Protein AF-J1FAW7-F1 (afdb_monomer_lite)

Structure (mmCIF, N/CA/C/O backbone):
data_AF-J1FAW7-F1
#
_entry.id   AF-J1FAW7-F1
#
loop_
_atom_site.group_PDB
_atom_site.id
_atom_site.type_symbol
_atom_site.label_atom_id
_atom_site.label_alt_id
_atom_site.label_comp_id
_atom_site.label_asym_id
_atom_site.label_entity_id
_atom_site.label_seq_id
_atom_site.pdbx_PDB_ins_code
_atom_site.Cartn_x
_atom_site.Cartn_y
_atom_site.Cartn_z
_atom_site.occupancy
_atom_site.B_iso_or_equiv
_atom_site.auth_seq_id
_atom_site.auth_comp_id
_atom_site.auth_asym_id
_atom_site.auth_atom_id
_atom_site.pdbx_PDB_model_num
ATOM 1 N N . MET A 1 1 ? -42.086 3.241 12.208 1.00 45.34 1 MET A N 1
ATOM 2 C CA . MET A 1 1 ? -42.235 1.768 12.236 1.00 45.34 1 MET A CA 1
ATOM 3 C C . MET A 1 1 ? -43.532 1.438 12.959 1.00 45.34 1 MET A C 1
ATOM 5 O O . MET A 1 1 ? -43.879 2.165 13.881 1.00 45.34 1 MET A O 1
ATOM 9 N N . LYS A 1 2 ? -44.298 0.437 12.502 1.00 41.91 2 LYS A N 1
ATOM 10 C CA . LYS A 1 2 ? -45.497 -0.019 13.225 1.00 41.91 2 LYS A CA 1
ATOM 11 C C . LYS A 1 2 ? -45.078 -1.148 14.154 1.00 41.91 2 LYS A C 1
ATOM 13 O O . LYS A 1 2 ? -44.729 -2.214 13.661 1.00 41.91 2 LYS A O 1
ATOM 18 N N . ASN A 1 3 ? -45.122 -0.902 15.456 1.00 44.06 3 ASN A N 1
ATOM 19 C CA . ASN A 1 3 ? -44.857 -1.928 16.458 1.00 44.06 3 ASN A CA 1
ATOM 20 C C . ASN A 1 3 ? -46.098 -2.818 16.564 1.00 44.06 3 ASN A C 1
ATOM 22 O O . ASN A 1 3 ? -47.214 -2.306 16.691 1.00 44.06 3 ASN A O 1
ATOM 26 N N . ILE A 1 4 ? -45.921 -4.135 16.474 1.00 46.84 4 ILE A N 1
ATOM 27 C CA . ILE A 1 4 ? -47.020 -5.103 16.582 1.00 46.84 4 ILE A CA 1
ATOM 28 C C . ILE A 1 4 ? -46.980 -5.718 17.981 1.00 46.84 4 ILE A C 1
ATOM 30 O O . ILE A 1 4 ? -45.926 -6.164 18.425 1.00 46.84 4 ILE A O 1
ATOM 34 N N . ILE A 1 5 ? -48.121 -5.742 18.671 1.00 51.12 5 ILE A N 1
ATOM 35 C CA . ILE A 1 5 ? -48.248 -6.324 20.011 1.00 51.12 5 ILE A CA 1
ATOM 36 C C . ILE A 1 5 ? -49.056 -7.622 19.912 1.00 51.12 5 ILE A C 1
ATOM 38 O O . ILE A 1 5 ? -50.183 -7.597 19.424 1.00 51.12 5 ILE A O 1
ATOM 42 N N . PHE A 1 6 ? -48.492 -8.740 20.366 1.00 51.62 6 PHE A N 1
ATOM 43 C CA . PHE A 1 6 ? -49.182 -10.018 20.535 1.00 51.62 6 PHE A CA 1
ATOM 44 C C . PHE A 1 6 ? -49.448 -10.267 22.015 1.00 51.62 6 PHE A C 1
ATOM 46 O O . PHE A 1 6 ? -48.574 -10.032 22.844 1.00 51.62 6 PHE A O 1
ATOM 53 N N . VAL A 1 7 ? -50.640 -10.756 22.346 1.00 49.12 7 VAL A N 1
ATOM 54 C CA . VAL A 1 7 ? -51.021 -11.102 23.719 1.00 49.12 7 VAL A CA 1
ATOM 55 C C . VAL A 1 7 ? -51.313 -12.604 23.778 1.00 49.12 7 VAL A C 1
ATOM 57 O O . VAL A 1 7 ? -51.972 -13.103 22.866 1.00 49.12 7 VAL A O 1
ATOM 60 N N . TYR A 1 8 ? -50.774 -13.338 24.759 1.00 53.16 8 TYR A N 1
ATOM 61 C CA . TYR A 1 8 ? -50.871 -14.810 24.810 1.00 53.16 8 TYR A CA 1
ATOM 62 C C . TYR A 1 8 ? -51.111 -15.375 26.215 1.00 53.16 8 TYR A C 1
ATOM 64 O O . TYR A 1 8 ? -50.635 -14.837 27.203 1.00 53.16 8 TYR A O 1
ATOM 72 N N . ASP A 1 9 ? -51.767 -16.531 26.271 1.00 42.44 9 ASP A N 1
ATOM 73 C CA . ASP A 1 9 ? -52.404 -17.066 27.483 1.00 42.44 9 ASP A CA 1
ATOM 74 C C . ASP A 1 9 ? -51.718 -18.320 28.046 1.00 42.44 9 ASP A C 1
ATOM 76 O O . ASP A 1 9 ? -52.090 -18.818 29.105 1.00 42.44 9 ASP A O 1
ATOM 80 N N . ASN A 1 10 ? -50.748 -18.889 27.320 1.00 51.31 10 ASN A N 1
ATOM 81 C CA . ASN A 1 10 ? -50.159 -20.186 27.655 1.00 51.31 10 ASN A CA 1
ATOM 82 C C . ASN A 1 10 ? -48.640 -20.220 27.405 1.00 51.31 10 ASN A C 1
ATOM 84 O O . ASN A 1 10 ? -48.172 -19.954 26.296 1.00 51.31 10 ASN A O 1
ATOM 88 N N . LEU A 1 11 ? -47.893 -20.577 28.455 1.00 41.66 11 LEU A N 1
ATOM 89 C CA . LEU A 1 11 ? -46.431 -20.595 28.527 1.00 41.66 11 LEU A CA 1
ATOM 90 C C . LEU A 1 11 ? -45.765 -21.570 27.544 1.00 41.66 11 LEU A C 1
ATOM 92 O O . LEU A 1 11 ? -44.701 -21.243 27.031 1.00 41.66 11 LEU A O 1
ATOM 96 N N . GLU A 1 12 ? -46.386 -22.707 27.218 1.00 45.00 12 GLU A N 1
ATOM 97 C CA . GLU A 1 12 ? -45.811 -23.684 26.270 1.00 45.00 12 GLU A CA 1
ATOM 98 C C . GLU A 1 12 ? -45.670 -23.109 24.849 1.00 45.00 12 GLU A C 1
ATOM 100 O O . GLU A 1 12 ? -44.762 -23.465 24.104 1.00 45.00 12 GLU A O 1
ATOM 105 N N . LYS A 1 13 ? -46.508 -22.130 24.484 1.00 48.56 13 LYS A N 1
ATOM 106 C CA . LYS A 1 13 ? -46.421 -21.435 23.189 1.00 48.56 13 LYS A CA 1
ATOM 107 C C . LYS A 1 13 ? -45.292 -20.395 23.135 1.00 48.56 13 LYS A C 1
ATOM 109 O O . LYS A 1 13 ? -44.980 -19.900 22.053 1.00 48.56 13 LYS A O 1
ATOM 114 N N . ILE A 1 14 ? -44.681 -20.050 24.275 1.00 46.62 14 ILE A N 1
ATOM 115 C CA . ILE A 1 14 ? -43.542 -19.121 24.334 1.00 46.62 14 ILE A CA 1
ATOM 116 C C . ILE A 1 14 ? -42.299 -19.764 23.722 1.00 46.62 14 ILE A C 1
ATOM 118 O O . ILE A 1 14 ? -41.562 -19.070 23.031 1.00 46.62 14 ILE A O 1
ATOM 122 N N . GLU A 1 15 ? -42.066 -21.062 23.926 1.00 45.12 15 GLU A N 1
ATOM 123 C CA . GLU A 1 15 ? -40.895 -21.749 23.361 1.00 45.12 15 GLU A CA 1
ATOM 124 C C . GLU A 1 15 ? -40.938 -21.747 21.828 1.00 45.12 15 GLU A C 1
ATOM 126 O O . GLU A 1 15 ? -39.957 -21.382 21.180 1.00 45.12 15 GLU A O 1
ATOM 131 N N . ASP A 1 16 ? -42.116 -22.006 21.252 1.00 47.19 16 ASP A N 1
ATOM 132 C CA . ASP A 1 16 ? -42.368 -21.871 19.814 1.00 47.19 16 ASP A CA 1
ATOM 133 C C . ASP A 1 16 ? -42.148 -20.427 19.317 1.00 47.19 16 ASP A C 1
ATOM 135 O O . ASP A 1 16 ? -41.628 -20.208 18.221 1.00 47.19 16 ASP A O 1
ATOM 139 N N . LEU A 1 17 ? -42.526 -19.416 20.106 1.00 48.84 17 LEU A N 1
ATOM 140 C CA . LEU A 1 17 ? -42.327 -18.003 19.761 1.00 48.84 17 LEU A CA 1
ATOM 141 C C . LEU A 1 17 ? -40.869 -17.558 19.904 1.00 48.84 17 LEU A C 1
ATOM 143 O O . LEU A 1 17 ? -40.412 -16.749 19.098 1.00 48.84 17 LEU A O 1
ATOM 147 N N . ILE A 1 18 ? -40.129 -18.096 20.875 1.00 46.72 18 ILE A N 1
ATOM 148 C CA . ILE A 1 18 ? -38.684 -17.899 21.025 1.00 46.72 18 ILE A CA 1
ATOM 149 C C . ILE A 1 18 ?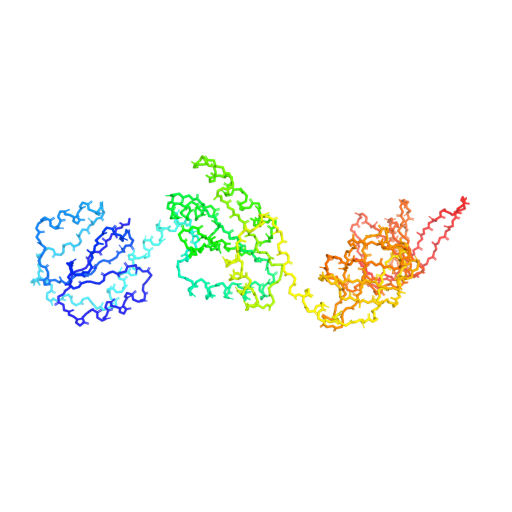 -37.967 -18.507 19.819 1.00 46.72 18 ILE A C 1
ATOM 151 O O . ILE A 1 18 ? -37.152 -17.830 19.192 1.00 46.72 18 ILE A O 1
ATOM 155 N N . GLU A 1 19 ? -38.326 -19.729 19.428 1.00 46.09 19 GLU A N 1
ATOM 156 C CA . GLU A 1 19 ? -37.785 -20.396 18.242 1.00 46.09 19 GLU A CA 1
ATOM 157 C C . GLU A 1 19 ? -38.072 -19.583 16.966 1.00 46.09 19 GLU A C 1
ATOM 159 O O . GLU A 1 19 ? -37.175 -19.328 16.159 1.00 46.09 19 GLU A O 1
ATOM 164 N N . ILE A 1 20 ? -39.297 -19.077 16.798 1.00 46.62 20 ILE A N 1
ATOM 165 C CA . ILE A 1 20 ? -39.643 -18.193 15.676 1.00 46.62 20 ILE A CA 1
ATOM 166 C C . ILE A 1 20 ? -38.845 -16.884 15.747 1.00 46.62 20 ILE A C 1
ATOM 168 O O . ILE A 1 20 ? -38.299 -16.462 14.730 1.00 46.62 20 ILE A O 1
ATOM 172 N N . SER A 1 21 ? -38.720 -16.271 16.928 1.00 46.94 21 SER A N 1
ATOM 173 C CA . SER A 1 21 ? -37.996 -15.009 17.117 1.00 46.94 21 SER A CA 1
ATOM 174 C C . SER A 1 21 ? -36.520 -15.124 16.754 1.00 46.94 21 SER A C 1
ATOM 176 O O . SER A 1 21 ? -35.989 -14.258 16.061 1.00 46.94 21 SER A O 1
ATOM 178 N N . SER A 1 22 ? -35.895 -16.244 17.123 1.00 44.34 22 SER A N 1
ATOM 17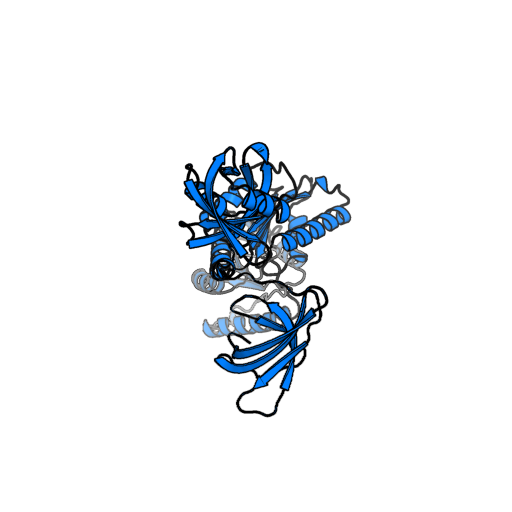9 C CA . SER A 1 22 ? -34.492 -16.542 16.836 1.00 44.34 22 SER A CA 1
ATOM 180 C C . SER A 1 22 ? -34.206 -16.709 15.340 1.00 44.34 22 SER A C 1
ATOM 182 O O . SER A 1 22 ? -33.079 -16.507 14.898 1.00 44.34 22 SER A O 1
ATOM 184 N N . ASN A 1 23 ? -35.243 -17.007 14.551 1.00 43.31 23 ASN A N 1
ATOM 185 C CA . ASN A 1 23 ? -35.181 -17.156 13.100 1.00 43.31 23 ASN A CA 1
ATOM 186 C C . ASN A 1 23 ? -35.620 -15.894 12.335 1.00 43.31 23 ASN A C 1
ATOM 188 O O . ASN A 1 23 ? -35.711 -15.917 11.104 1.00 43.31 23 ASN A O 1
ATOM 192 N N . THR A 1 24 ? -35.914 -14.794 13.033 1.00 47.78 24 THR A N 1
ATOM 193 C CA . THR A 1 24 ? -36.271 -13.508 12.419 1.00 47.78 24 THR A CA 1
ATOM 194 C C . THR A 1 24 ? -35.241 -12.439 12.756 1.00 47.78 24 THR A C 1
ATOM 196 O O . THR A 1 24 ? -34.696 -12.414 13.851 1.00 47.78 24 THR A O 1
ATOM 199 N N . SER A 1 25 ? -35.004 -11.505 11.836 1.00 44.81 25 SER A N 1
ATOM 200 C CA . SER A 1 25 ? -34.143 -10.337 12.072 1.00 44.81 25 SER A CA 1
ATOM 201 C C . SER A 1 25 ? -34.840 -9.210 12.852 1.00 44.81 25 SER A C 1
ATOM 203 O O . SER A 1 25 ? -34.324 -8.096 12.898 1.00 44.81 25 SER A O 1
ATOM 205 N N . ALA A 1 26 ? -36.034 -9.463 13.395 1.00 48.69 26 ALA A N 1
ATOM 206 C CA . ALA A 1 26 ? -36.838 -8.476 14.104 1.00 48.69 26 ALA A CA 1
ATOM 207 C C . ALA A 1 26 ? -36.376 -8.346 15.561 1.00 48.69 26 ALA A C 1
ATOM 209 O O . ALA A 1 26 ? -36.085 -9.343 16.224 1.00 48.69 26 ALA A O 1
ATOM 210 N N . ASN A 1 27 ? -36.370 -7.123 16.092 1.00 47.75 27 ASN A N 1
ATOM 211 C CA . ASN A 1 27 ? -36.102 -6.909 17.513 1.00 47.75 27 ASN A CA 1
ATOM 212 C C . ASN A 1 27 ? -37.366 -7.224 18.321 1.00 47.75 27 ASN A C 1
ATOM 214 O O . ASN A 1 27 ? -38.294 -6.412 18.382 1.00 47.75 27 ASN A O 1
ATOM 218 N N . ILE A 1 28 ? -37.399 -8.411 18.925 1.00 52.22 28 ILE A N 1
ATOM 219 C CA . ILE A 1 28 ? -38.554 -8.930 19.664 1.00 52.22 28 ILE A CA 1
ATOM 220 C C . ILE A 1 28 ? -38.313 -8.770 21.166 1.00 52.22 28 ILE A C 1
ATOM 222 O O . ILE A 1 28 ? -37.269 -9.166 21.685 1.00 52.22 28 ILE A O 1
ATOM 226 N N . ILE A 1 29 ? -39.286 -8.193 21.876 1.00 53.44 29 ILE A N 1
ATOM 227 C CA . ILE A 1 29 ? -39.265 -8.102 23.340 1.00 53.44 29 ILE A CA 1
ATOM 228 C C . ILE A 1 29 ? -40.355 -9.012 23.911 1.00 53.44 29 ILE A C 1
ATOM 230 O O . ILE A 1 29 ? -41.548 -8.778 23.709 1.00 53.44 29 ILE A O 1
ATOM 234 N N . LEU A 1 30 ? -39.917 -10.035 24.647 1.00 52.34 30 LEU A N 1
ATOM 235 C CA . LEU A 1 30 ? -40.757 -10.943 25.428 1.00 52.34 30 LEU A CA 1
ATOM 236 C C . LEU A 1 30 ? -40.797 -10.443 26.875 1.00 52.34 30 LEU A C 1
ATOM 238 O O . LEU A 1 30 ? -39.741 -10.265 27.485 1.00 52.34 30 LEU A O 1
ATOM 242 N N . THR A 1 31 ? -41.981 -10.217 27.445 1.00 49.81 31 THR A N 1
ATOM 243 C CA . THR A 1 31 ? -42.082 -9.870 28.869 1.00 49.81 31 THR A CA 1
ATOM 244 C C . THR A 1 31 ? -43.302 -10.487 29.548 1.00 49.81 31 THR A C 1
ATOM 246 O O . THR A 1 31 ? -44.419 -10.402 29.045 1.00 49.81 31 THR A O 1
ATOM 249 N N . LYS A 1 32 ? -43.078 -11.069 30.736 1.00 42.41 32 LYS A N 1
ATOM 250 C CA . LYS A 1 32 ? -44.131 -11.539 31.657 1.00 42.41 32 LYS A CA 1
ATOM 251 C C . LYS A 1 32 ? -44.775 -10.403 32.459 1.00 42.41 32 LYS A C 1
ATOM 253 O O . LYS A 1 32 ? -45.860 -10.566 32.997 1.00 42.41 32 LYS A O 1
ATOM 258 N N . SER A 1 33 ? -44.088 -9.270 32.600 1.00 43.66 33 SER A N 1
ATOM 259 C CA . SER A 1 33 ? -44.541 -8.134 33.405 1.00 43.66 33 SER A CA 1
ATOM 260 C C . SER A 1 33 ? -43.924 -6.845 32.878 1.00 43.66 33 SER A C 1
ATOM 262 O O . SER A 1 33 ? -42.702 -6.685 32.810 1.00 43.66 33 SER A O 1
ATOM 264 N N . LEU A 1 34 ? -44.776 -5.882 32.528 1.00 43.12 34 LEU A N 1
ATOM 265 C CA . LEU A 1 34 ? -44.333 -4.548 32.118 1.00 43.12 34 LEU A CA 1
ATOM 266 C C . LEU A 1 34 ? -43.565 -3.820 33.236 1.00 43.12 34 LEU A C 1
ATOM 268 O O . LEU A 1 34 ? -42.712 -2.990 32.938 1.00 43.12 34 LEU A O 1
ATOM 272 N N . GLN A 1 35 ? -43.810 -4.159 34.509 1.00 39.44 35 GLN A N 1
ATOM 273 C CA . GLN A 1 35 ? -43.154 -3.522 35.657 1.00 39.44 35 GLN A CA 1
ATOM 274 C C . GLN A 1 35 ? -41.724 -4.015 35.901 1.00 39.44 35 GLN A C 1
ATOM 276 O O . GLN A 1 35 ? -40.878 -3.216 36.291 1.00 39.44 35 GLN A O 1
ATOM 281 N N . SER A 1 36 ? -41.430 -5.296 35.668 1.00 37.72 36 SER A N 1
ATOM 282 C CA . SER A 1 36 ? -40.088 -5.847 35.911 1.00 37.72 36 SER A CA 1
ATOM 283 C C . SER A 1 36 ? -39.185 -5.831 34.674 1.00 37.72 36 SER A C 1
ATOM 285 O O . SER A 1 36 ? -37.987 -6.067 34.801 1.00 37.72 36 SER A O 1
ATOM 287 N N . GLY A 1 37 ? -39.737 -5.568 33.483 1.00 40.88 37 GLY A N 1
ATOM 288 C CA . GLY A 1 37 ? -39.020 -5.761 32.220 1.00 40.88 37 GLY A CA 1
ATOM 289 C C . GLY A 1 37 ? -38.706 -4.520 31.384 1.00 40.88 37 GLY A C 1
ATOM 290 O O . GLY A 1 37 ? -37.824 -4.613 30.534 1.00 40.88 37 GLY A O 1
ATOM 291 N N . ILE A 1 38 ? -39.394 -3.377 31.535 1.00 41.12 38 ILE A N 1
ATOM 292 C CA . ILE A 1 38 ? -39.259 -2.293 30.541 1.00 41.12 38 ILE A CA 1
ATOM 293 C C . ILE A 1 38 ? -39.353 -0.891 31.172 1.00 41.12 38 ILE A C 1
ATOM 295 O O . ILE A 1 38 ? -40.431 -0.338 31.365 1.00 41.12 38 ILE A O 1
ATOM 299 N N . LYS A 1 39 ? -38.196 -0.247 31.384 1.00 35.81 39 LYS A N 1
ATOM 300 C CA . LYS A 1 39 ? -38.092 1.220 31.291 1.00 35.81 39 LYS A CA 1
ATOM 301 C C . LYS A 1 39 ? -38.197 1.575 29.800 1.00 35.81 39 LYS A C 1
ATOM 303 O O . LYS A 1 39 ? -37.216 1.432 29.074 1.00 35.81 39 LYS A O 1
ATOM 308 N N . PHE A 1 40 ? -39.379 1.986 29.338 1.00 40.19 40 PHE A N 1
ATOM 309 C CA . PHE A 1 40 ? -39.670 2.257 27.915 1.00 40.19 40 PHE A CA 1
ATOM 310 C C . PHE A 1 40 ? -38.807 3.364 27.294 1.00 40.19 40 PHE A C 1
ATOM 312 O O . PHE A 1 40 ? -38.637 3.403 26.080 1.00 40.19 40 PHE A O 1
ATOM 319 N N . ASN A 1 41 ? -38.167 4.194 28.113 1.00 35.12 41 ASN A N 1
ATOM 320 C CA . ASN A 1 41 ? -37.481 5.405 27.665 1.00 35.12 41 ASN A CA 1
ATOM 321 C C . ASN A 1 41 ? -36.160 5.183 26.899 1.00 35.12 41 ASN A C 1
ATOM 323 O O . ASN A 1 41 ? -35.459 6.154 26.646 1.00 35.12 41 ASN A O 1
ATOM 327 N N . LYS A 1 42 ? -35.761 3.945 26.558 1.00 37.94 42 LYS A N 1
ATOM 328 C CA . LYS A 1 42 ? -34.464 3.689 25.886 1.00 37.94 42 LYS A CA 1
ATOM 329 C C . LYS A 1 42 ? -34.478 2.705 24.711 1.00 37.94 42 LYS A C 1
ATOM 331 O O . LYS A 1 42 ? -33.407 2.327 24.241 1.00 37.94 42 LYS A O 1
ATOM 336 N N . ARG A 1 43 ? -35.634 2.243 24.222 1.00 45.00 43 ARG A N 1
ATOM 337 C CA . ARG A 1 43 ? -35.669 1.288 23.094 1.00 45.00 43 ARG A CA 1
ATOM 338 C C . ARG A 1 43 ? -36.667 1.707 22.019 1.00 45.00 43 ARG A C 1
ATOM 340 O O . ARG A 1 43 ? -37.730 1.120 21.884 1.00 45.00 43 ARG A O 1
ATOM 347 N N . GLU A 1 44 ? -36.269 2.679 21.204 1.00 42.84 44 GLU A N 1
ATOM 348 C CA . GLU A 1 44 ? -37.030 3.178 20.044 1.00 42.84 44 GLU A CA 1
ATOM 349 C C . GLU A 1 44 ? -37.105 2.192 18.852 1.00 42.84 44 GLU A C 1
ATOM 351 O O . GLU A 1 44 ? -37.684 2.513 17.818 1.00 42.84 44 GLU A O 1
ATOM 356 N N . LYS A 1 45 ? -36.527 0.985 18.959 1.00 47.72 45 LYS A N 1
ATOM 357 C CA . LYS A 1 45 ? -36.352 0.041 17.833 1.00 47.72 45 LYS A CA 1
ATOM 358 C C . LYS A 1 45 ? -36.807 -1.390 18.144 1.00 47.72 45 LYS A C 1
ATOM 360 O O . LYS A 1 45 ? -36.054 -2.330 17.899 1.00 47.72 45 LYS A O 1
ATOM 365 N N . ALA A 1 46 ? -37.986 -1.572 18.729 1.00 47.66 46 ALA A N 1
ATOM 366 C CA . ALA A 1 46 ? -38.591 -2.901 18.870 1.00 47.66 46 ALA A CA 1
ATOM 367 C C . ALA A 1 46 ? -39.732 -3.064 17.859 1.00 47.66 46 ALA A C 1
ATOM 369 O O . ALA A 1 46 ? -40.684 -2.290 17.891 1.00 47.66 46 ALA A O 1
ATOM 370 N N . ASP A 1 47 ? -39.638 -4.065 16.980 1.00 49.88 47 ASP A N 1
ATOM 371 C CA . ASP A 1 47 ? -40.623 -4.309 15.915 1.00 49.88 47 ASP A CA 1
ATOM 372 C C . ASP A 1 47 ? -41.846 -5.095 16.429 1.00 49.88 47 ASP A C 1
ATOM 374 O O . ASP A 1 47 ? -42.956 -4.959 15.903 1.00 49.88 47 ASP A O 1
ATOM 378 N N . LEU A 1 48 ? -41.652 -5.904 17.480 1.00 52.34 48 LEU A N 1
ATOM 379 C CA . LEU A 1 48 ? -42.664 -6.799 18.039 1.00 52.34 48 LEU A CA 1
ATOM 380 C C . LEU A 1 48 ? -42.617 -6.822 19.573 1.00 52.34 48 LEU A C 1
ATOM 382 O O . LEU A 1 48 ? -41.568 -7.077 20.170 1.00 52.34 48 LEU A O 1
ATOM 386 N N . PHE A 1 49 ? -43.772 -6.641 20.205 1.00 56.72 49 PHE A N 1
ATOM 387 C CA . PHE A 1 49 ? -43.964 -6.855 21.637 1.00 56.72 49 PHE A CA 1
ATOM 388 C C . PHE A 1 49 ? -44.863 -8.061 21.844 1.00 56.72 49 PHE A C 1
ATOM 390 O O . PHE A 1 49 ? -45.880 -8.196 21.171 1.00 56.72 49 PHE A O 1
ATOM 397 N N . ILE A 1 50 ? -44.510 -8.929 22.781 1.00 58.00 50 ILE A N 1
ATOM 398 C CA . ILE A 1 50 ? -45.337 -10.081 23.119 1.00 58.00 50 ILE A CA 1
ATOM 399 C C . ILE A 1 50 ? -45.573 -10.062 24.635 1.00 58.00 50 ILE A C 1
ATOM 401 O O . ILE A 1 50 ? -44.614 -10.058 25.410 1.00 58.00 50 ILE A O 1
ATOM 405 N N . ILE A 1 51 ? -46.841 -9.981 25.043 1.00 59.41 51 ILE A N 1
ATOM 406 C CA . ILE A 1 51 ? -47.288 -9.707 26.414 1.00 59.41 51 ILE A CA 1
ATOM 407 C C . ILE A 1 51 ? -48.186 -10.852 26.895 1.00 59.41 51 ILE A C 1
ATOM 409 O O . ILE A 1 51 ? -48.997 -11.378 26.144 1.00 59.41 51 ILE A O 1
ATOM 413 N N . ASP A 1 52 ? -48.043 -11.246 28.151 1.00 51.38 52 ASP A N 1
ATOM 414 C CA . ASP A 1 52 ? -48.898 -12.252 28.783 1.00 51.38 52 ASP A CA 1
ATOM 415 C C . ASP A 1 52 ? -50.354 -11.748 28.920 1.00 51.38 52 ASP A C 1
ATOM 417 O O . ASP A 1 52 ? -50.589 -10.620 29.361 1.00 51.38 52 ASP A O 1
ATOM 421 N N . SER A 1 53 ? -51.336 -12.568 28.536 1.00 52.84 53 SER A N 1
ATOM 422 C CA . SER A 1 53 ? -52.768 -12.239 28.561 1.00 52.84 53 SER A CA 1
ATOM 423 C C . SER A 1 53 ? -53.344 -12.183 29.971 1.00 52.84 53 SER A C 1
ATOM 425 O O . SER A 1 53 ? -54.378 -11.551 30.178 1.00 52.84 53 SER A O 1
ATOM 427 N N . SER A 1 54 ? -52.649 -12.755 30.961 1.00 49.50 54 SER A N 1
ATOM 428 C CA . SER A 1 54 ? -53.000 -12.618 32.379 1.00 49.50 54 SER A CA 1
ATOM 429 C C . SER A 1 54 ? -52.772 -11.197 32.921 1.00 49.50 54 SER A C 1
ATOM 431 O O . SER A 1 54 ? -53.159 -10.885 34.050 1.00 49.50 54 SER A O 1
ATOM 433 N N . PHE A 1 55 ? -52.161 -10.307 32.131 1.00 47.12 55 PHE A N 1
ATOM 434 C CA . PHE A 1 55 ? -51.886 -8.936 32.528 1.00 47.12 55 PHE A CA 1
ATOM 435 C C . PHE A 1 55 ? -53.033 -7.986 32.157 1.00 47.12 55 PHE A C 1
ATOM 437 O O . PHE A 1 55 ? -53.251 -7.655 30.991 1.00 47.12 55 PHE A O 1
ATOM 444 N N . HIS A 1 56 ? -53.730 -7.464 33.168 1.00 50.81 56 HIS A N 1
ATOM 445 C CA . HIS A 1 56 ? -54.740 -6.426 32.972 1.00 50.81 56 HIS A CA 1
ATOM 446 C C . HIS A 1 56 ? -54.103 -5.043 32.793 1.00 50.81 56 HIS A C 1
ATOM 448 O O . HIS A 1 56 ? -53.412 -4.520 33.673 1.00 50.81 56 HIS A O 1
ATOM 454 N N . PHE A 1 57 ? -54.372 -4.417 31.649 1.00 48.59 57 PHE A N 1
ATOM 455 C CA . PHE A 1 57 ? -54.006 -3.027 31.411 1.00 48.59 57 PHE A CA 1
ATOM 456 C C . PHE A 1 57 ? -55.001 -2.094 32.106 1.00 48.59 57 PHE A C 1
ATOM 458 O O . PHE A 1 57 ? -56.199 -2.159 31.856 1.00 48.59 57 PHE A O 1
ATOM 465 N N . SER A 1 58 ? -54.507 -1.185 32.945 1.00 50.44 58 SER A N 1
ATOM 466 C CA . SER A 1 58 ? -55.294 -0.029 33.390 1.00 50.44 58 SER A CA 1
ATOM 467 C C . SER A 1 58 ? -55.435 0.978 32.242 1.00 50.44 58 SER A C 1
ATOM 469 O O . SER A 1 58 ? -54.462 1.169 31.510 1.00 50.44 58 SER A O 1
ATOM 471 N N . GLU A 1 59 ? -56.566 1.682 32.131 1.00 49.78 59 GLU A N 1
ATOM 472 C CA . GLU A 1 59 ? -56.825 2.684 31.073 1.00 49.78 59 GLU A CA 1
ATOM 473 C C . GLU A 1 59 ? -55.676 3.692 30.905 1.00 49.78 59 GLU A C 1
ATOM 475 O O . GLU A 1 59 ? -55.153 3.841 29.801 1.00 49.78 59 GLU A O 1
ATOM 480 N N . ASN A 1 60 ? -55.147 4.238 32.006 1.00 48.44 60 ASN A N 1
ATOM 481 C CA . ASN A 1 60 ? -53.997 5.155 31.973 1.00 48.44 60 ASN A CA 1
ATOM 482 C C . ASN A 1 60 ? -52.740 4.562 31.308 1.00 48.44 60 ASN A C 1
ATOM 484 O O . ASN A 1 60 ? -51.955 5.287 30.711 1.00 48.44 60 ASN A O 1
ATOM 488 N N . LYS A 1 61 ? -52.511 3.244 31.404 1.00 50.69 61 LYS A N 1
ATOM 489 C CA . LYS A 1 61 ? -51.356 2.582 30.764 1.00 50.69 61 LYS A CA 1
ATOM 490 C C . LYS A 1 61 ? -51.591 2.357 29.272 1.00 50.69 61 LYS A C 1
ATOM 492 O O . LYS A 1 61 ? -50.630 2.340 28.507 1.00 50.69 61 LYS A O 1
ATOM 497 N N . ILE A 1 62 ? -52.848 2.178 28.867 1.00 51.09 62 ILE A N 1
ATOM 498 C CA . ILE A 1 62 ? -53.244 2.078 27.458 1.00 51.09 62 ILE A CA 1
ATOM 499 C C . ILE A 1 62 ? -53.057 3.435 26.777 1.00 51.09 62 ILE A C 1
ATOM 501 O O . ILE A 1 62 ? -52.528 3.486 25.669 1.00 51.09 62 ILE A O 1
ATOM 505 N N . GLU A 1 63 ? -53.440 4.528 27.438 1.00 50.19 63 GLU A N 1
ATOM 506 C CA . GLU A 1 63 ? -53.205 5.888 26.937 1.00 50.19 63 GLU A CA 1
ATOM 507 C C . GLU A 1 63 ? -51.713 6.198 26.810 1.00 50.19 63 GLU A C 1
ATOM 509 O O . GLU A 1 63 ? -51.271 6.594 25.734 1.00 50.19 63 GLU A O 1
ATOM 514 N N . LEU A 1 64 ? -50.910 5.866 27.824 1.00 50.06 64 LEU A N 1
ATOM 515 C CA . LEU A 1 64 ? -49.451 6.036 27.781 1.00 50.06 64 LEU A CA 1
ATOM 516 C C . LEU A 1 64 ? -48.789 5.263 26.623 1.00 50.06 64 LEU A C 1
ATOM 518 O O . LEU A 1 64 ? -47.847 5.742 25.991 1.00 50.06 64 LEU A O 1
ATOM 522 N N . LEU A 1 65 ? -49.290 4.060 26.315 1.00 48.03 65 LEU A N 1
ATOM 523 C CA . LEU A 1 65 ? -48.835 3.267 25.167 1.00 48.03 65 LEU A CA 1
ATOM 524 C C . LEU A 1 65 ? -49.213 3.915 23.829 1.00 48.03 65 LEU A C 1
ATOM 526 O O . LEU A 1 65 ? -48.414 3.880 22.893 1.00 48.03 65 LEU A O 1
ATOM 530 N N . LYS A 1 66 ? -50.411 4.503 23.733 1.00 49.06 66 LYS A N 1
ATOM 531 C CA . LYS A 1 66 ? -50.874 5.223 22.538 1.00 49.06 66 LYS A CA 1
ATOM 532 C C . LYS A 1 66 ? -50.064 6.501 22.303 1.00 49.06 66 LYS A C 1
ATOM 534 O O . LYS A 1 66 ? -49.715 6.777 21.159 1.00 49.06 66 LYS A O 1
ATOM 539 N N . GLU A 1 67 ? -49.726 7.233 23.363 1.00 46.75 67 GLU A N 1
ATOM 540 C CA . GLU A 1 67 ? -48.945 8.476 23.300 1.00 46.75 67 GLU A CA 1
ATOM 541 C C . GLU A 1 67 ? -47.481 8.246 22.901 1.00 46.75 67 GLU A C 1
ATOM 543 O O . GLU A 1 67 ? -46.922 9.007 22.113 1.00 46.75 67 GLU A O 1
ATOM 548 N N . HIS A 1 68 ? -46.845 7.181 23.399 1.00 43.00 68 HIS A N 1
ATOM 549 C CA . HIS A 1 68 ? -45.441 6.899 23.081 1.00 43.00 68 HIS A CA 1
ATOM 550 C C . HIS A 1 68 ? -45.213 6.284 21.700 1.00 43.00 68 HIS A C 1
ATOM 552 O O . HIS A 1 68 ? -44.084 6.262 21.210 1.00 43.00 68 HIS A O 1
ATOM 558 N N . LEU A 1 69 ? -46.258 5.782 21.049 1.00 44.69 69 LEU A N 1
ATOM 559 C CA . LEU A 1 69 ? -46.143 5.098 19.772 1.00 44.69 69 LEU A CA 1
ATOM 560 C C . LEU A 1 69 ? -47.260 5.584 18.843 1.00 44.69 69 LEU A C 1
ATOM 562 O O . LEU A 1 69 ? -48.298 4.943 18.703 1.00 44.69 69 LEU A O 1
ATOM 566 N N . ASN A 1 70 ? -46.993 6.677 18.120 1.00 37.25 70 ASN A N 1
ATOM 567 C CA . ASN A 1 70 ? -47.880 7.329 17.133 1.00 37.25 70 ASN A CA 1
ATOM 568 C C . ASN A 1 70 ? -48.388 6.426 15.978 1.00 37.25 70 ASN A C 1
ATOM 570 O O . ASN A 1 70 ? -48.961 6.907 15.002 1.00 37.25 70 ASN A O 1
ATOM 574 N N . CYS A 1 71 ? -48.135 5.118 16.014 1.00 36.25 71 CYS A N 1
ATOM 575 C CA . CYS A 1 71 ? -48.407 4.164 14.945 1.00 36.25 71 CYS A CA 1
ATOM 576 C C . CYS A 1 71 ? -48.837 2.777 15.456 1.00 36.25 71 CYS A C 1
ATOM 578 O O . CYS A 1 71 ? -48.731 1.804 14.701 1.00 36.25 71 CYS A O 1
ATOM 580 N N . ILE A 1 72 ? -49.314 2.636 16.698 1.00 35.62 72 ILE A N 1
ATOM 581 C CA . ILE A 1 72 ? -49.941 1.371 17.097 1.00 35.62 72 ILE A CA 1
ATOM 582 C C . ILE A 1 72 ? -51.286 1.283 16.355 1.00 35.62 72 ILE A C 1
ATOM 584 O O . ILE A 1 72 ? -52.206 2.046 16.625 1.00 35.62 72 ILE A O 1
ATOM 588 N N . LYS A 1 73 ? -51.417 0.354 15.398 1.00 36.22 73 LYS A N 1
ATOM 589 C CA . LYS A 1 73 ? -52.720 -0.280 15.148 1.00 36.22 73 LYS A CA 1
ATOM 590 C C . LYS A 1 73 ? -52.778 -1.384 16.182 1.00 36.22 73 LYS A C 1
ATOM 592 O O . LYS A 1 73 ? -52.129 -2.408 15.953 1.00 36.22 73 LYS A O 1
ATOM 597 N N . PRO A 1 74 ? -53.423 -1.181 17.335 1.00 35.94 74 PRO A N 1
ATOM 598 C CA . PRO A 1 74 ? -53.457 -2.251 18.289 1.00 35.94 74 PRO A CA 1
ATOM 599 C C . PRO A 1 74 ? -54.332 -3.303 17.615 1.00 35.94 74 PRO A C 1
ATOM 601 O O . PRO A 1 74 ? -55.476 -3.041 17.244 1.00 35.94 74 PRO A O 1
ATOM 604 N N . LEU A 1 75 ? -53.763 -4.476 17.352 1.00 34.16 75 LEU A N 1
ATOM 605 C CA . LEU A 1 75 ? -54.586 -5.646 17.110 1.00 34.16 75 LEU A CA 1
ATOM 606 C C . LEU A 1 75 ? -55.106 -6.033 18.498 1.00 34.16 75 LEU A C 1
ATOM 608 O O . LEU A 1 75 ? -54.662 -7.007 19.095 1.00 34.16 75 LEU A O 1
ATOM 612 N N . ILE A 1 76 ? -55.962 -5.176 19.068 1.00 36.62 76 ILE A N 1
ATOM 613 C CA . ILE A 1 76 ? -56.747 -5.550 20.230 1.00 36.62 76 ILE A CA 1
ATOM 614 C C . ILE A 1 76 ? -57.708 -6.564 19.652 1.00 36.62 76 ILE A C 1
ATOM 616 O O . ILE A 1 76 ? -58.621 -6.223 18.900 1.00 36.62 76 ILE A O 1
ATOM 620 N N . ILE A 1 77 ? -57.437 -7.833 19.925 1.00 34.41 77 ILE A N 1
ATOM 621 C CA . ILE A 1 77 ? -58.432 -8.883 19.769 1.00 34.41 77 ILE A CA 1
ATOM 622 C C . ILE A 1 77 ? -59.399 -8.647 20.927 1.00 34.41 77 ILE A C 1
ATOM 624 O O . ILE A 1 77 ? -59.335 -9.279 21.975 1.00 34.41 77 ILE A O 1
ATOM 628 N N . GLU A 1 78 ? -60.194 -7.594 20.783 1.00 30.09 78 GLU A N 1
ATOM 629 C CA . GLU A 1 78 ? -61.156 -7.160 21.770 1.00 30.09 78 GLU A CA 1
ATOM 630 C C . GLU A 1 78 ? -62.327 -8.133 21.668 1.00 30.09 78 GLU A C 1
ATOM 632 O O . GLU A 1 78 ? -63.011 -8.199 20.649 1.00 30.09 78 GLU A O 1
ATOM 637 N N . ASN A 1 79 ? -62.488 -8.935 22.719 1.00 31.62 79 ASN A N 1
ATOM 638 C CA . ASN A 1 79 ? -63.704 -9.661 23.055 1.00 31.62 79 ASN A CA 1
ATOM 639 C C . ASN A 1 79 ? -64.375 -10.417 21.909 1.00 31.62 79 ASN A C 1
ATOM 641 O O . ASN A 1 79 ? -65.386 -9.936 21.420 1.00 31.62 79 ASN A O 1
ATOM 645 N N . LYS A 1 80 ? -63.901 -11.631 21.594 1.00 29.67 80 LYS A N 1
ATOM 646 C CA . LYS A 1 80 ? -64.751 -12.812 21.314 1.00 29.67 80 LYS A CA 1
ATOM 647 C C . LYS A 1 80 ? -63.939 -14.107 21.458 1.00 29.67 80 LYS A C 1
ATOM 649 O O . LYS A 1 80 ? -63.712 -14.825 20.491 1.00 29.67 80 LYS A O 1
ATOM 654 N N . ILE A 1 81 ? -63.477 -14.414 22.670 1.00 35.47 81 ILE A N 1
ATOM 655 C CA . ILE A 1 81 ? -62.764 -15.678 22.950 1.00 35.47 81 ILE A CA 1
ATOM 656 C C . ILE A 1 81 ? -63.670 -16.903 22.695 1.00 35.47 81 ILE A C 1
ATOM 658 O O . ILE A 1 81 ? -63.180 -17.965 22.318 1.00 35.47 81 ILE A O 1
ATOM 662 N N . ASP A 1 82 ? -64.993 -16.744 22.772 1.00 34.34 82 ASP A N 1
ATOM 663 C CA . ASP A 1 82 ? -65.933 -17.845 22.534 1.00 34.34 82 ASP A CA 1
ATOM 664 C C . ASP A 1 82 ? -66.176 -18.183 21.052 1.00 34.34 82 ASP A C 1
ATOM 666 O O . ASP A 1 82 ? -66.531 -19.321 20.754 1.00 34.34 82 ASP A O 1
ATOM 670 N N . GLU A 1 83 ? -65.920 -17.267 20.106 1.00 31.09 83 GLU A N 1
ATOM 671 C CA . GLU A 1 83 ? -66.064 -17.547 18.659 1.00 31.09 83 GLU A CA 1
ATOM 672 C C . GLU A 1 83 ? -64.803 -18.178 18.032 1.00 31.09 83 GLU A C 1
ATOM 674 O O . GLU A 1 83 ? -64.807 -18.538 16.857 1.00 31.09 83 GLU A O 1
ATOM 679 N N . PHE A 1 84 ? -63.724 -18.358 18.805 1.00 33.03 84 PHE A N 1
ATOM 680 C CA . PHE A 1 84 ? -62.427 -18.839 18.305 1.00 33.03 84 PHE A CA 1
ATOM 681 C C . PHE A 1 84 ? -61.989 -20.203 18.857 1.00 33.03 84 PHE A C 1
ATOM 683 O O . PHE A 1 84 ? -60.840 -20.598 18.642 1.00 33.03 84 PHE A O 1
ATOM 690 N N . LYS A 1 85 ? -62.889 -20.975 19.485 1.00 33.41 85 LYS A N 1
ATOM 691 C CA . LYS A 1 85 ? -62.580 -22.353 19.930 1.00 33.41 85 LYS A CA 1
ATOM 692 C C . LYS A 1 85 ? -62.093 -23.264 18.792 1.00 33.41 85 LYS A C 1
ATOM 694 O O . LYS A 1 85 ? -61.315 -24.177 19.052 1.00 33.41 85 LYS A O 1
ATOM 699 N N . ASP A 1 86 ? -62.425 -22.936 17.542 1.00 31.33 86 ASP A N 1
ATOM 700 C CA . ASP A 1 86 ? -62.081 -23.751 16.371 1.00 31.33 86 ASP A CA 1
ATOM 701 C C . ASP A 1 86 ? -60.926 -23.206 15.510 1.00 31.33 86 ASP A C 1
ATOM 703 O O . ASP A 1 86 ? -60.576 -23.792 14.484 1.00 31.33 86 ASP A O 1
ATOM 707 N N . PHE A 1 87 ? -60.264 -22.115 15.908 1.00 31.80 87 PHE A N 1
ATOM 708 C CA . PHE A 1 87 ? -59.161 -21.536 15.129 1.00 31.80 87 PHE A CA 1
ATOM 709 C C . PHE A 1 87 ? -57.786 -21.964 15.659 1.00 31.80 87 PHE A C 1
ATOM 711 O O . PHE A 1 87 ? -56.953 -21.160 16.078 1.00 31.80 87 PHE A O 1
ATOM 718 N N . PHE A 1 88 ? -57.492 -23.261 15.535 1.00 35.88 88 PHE A N 1
ATOM 719 C CA . PHE A 1 88 ? -56.109 -23.735 15.473 1.00 35.88 88 PHE A CA 1
ATOM 720 C C . PHE A 1 88 ? -55.476 -23.238 14.165 1.00 35.88 88 PHE A C 1
ATOM 722 O O . PHE A 1 88 ? -55.495 -23.903 13.126 1.00 35.88 88 PHE A O 1
ATOM 729 N N . ILE A 1 89 ? -54.901 -22.034 14.183 1.00 39.50 89 ILE A N 1
ATOM 730 C CA . ILE A 1 89 ? -54.006 -21.602 13.108 1.00 39.50 89 ILE A CA 1
ATOM 731 C C . ILE A 1 89 ? -52.761 -22.480 13.212 1.00 39.50 89 ILE A C 1
ATOM 733 O O . ILE A 1 89 ? -51.931 -22.295 14.097 1.00 39.50 89 ILE A O 1
ATOM 737 N N . SER A 1 90 ? -52.635 -23.461 12.317 1.00 41.50 90 SER A N 1
ATOM 738 C CA . SER A 1 90 ? -51.454 -24.323 12.289 1.00 41.50 90 SER A CA 1
ATOM 739 C C . SER A 1 90 ? -50.175 -23.482 12.169 1.00 41.50 90 SER A C 1
ATOM 741 O O . SER A 1 90 ? -50.160 -22.471 11.455 1.00 41.50 90 SER A O 1
ATOM 743 N N . LYS A 1 91 ? -49.082 -23.919 12.822 1.00 41.88 91 LYS A N 1
ATOM 744 C CA . LYS A 1 91 ? -47.732 -23.300 12.781 1.00 41.88 91 LYS A CA 1
ATOM 745 C C . LYS A 1 91 ? -47.367 -22.842 11.359 1.00 41.88 91 LYS A C 1
ATOM 747 O O . LYS A 1 91 ? -46.886 -21.734 11.142 1.00 41.88 91 LYS A O 1
ATOM 752 N N . LYS A 1 92 ? -47.734 -23.645 10.356 1.00 43.50 92 LYS A N 1
ATOM 753 C CA . LYS A 1 92 ? -47.516 -23.385 8.926 1.00 43.50 92 LYS A CA 1
ATOM 754 C C . LYS A 1 92 ? -48.268 -22.155 8.385 1.00 43.50 92 LYS A C 1
ATOM 756 O O . LYS A 1 92 ? -47.705 -21.403 7.593 1.00 43.50 92 LYS A O 1
ATOM 761 N N . LYS A 1 93 ? -49.516 -21.929 8.806 1.00 45.97 93 LYS A N 1
ATOM 762 C CA . LYS A 1 93 ? -50.365 -20.808 8.360 1.00 45.97 93 LYS A CA 1
ATOM 763 C C . LYS A 1 93 ? -49.982 -19.496 9.058 1.00 45.97 93 LYS A C 1
ATOM 765 O O . LYS A 1 93 ? -49.973 -18.451 8.410 1.00 45.97 93 LYS A O 1
ATOM 770 N N . LEU A 1 94 ? -49.565 -19.565 10.326 1.00 44.88 94 LEU A N 1
ATOM 771 C CA . LEU A 1 94 ? -48.986 -18.432 11.058 1.00 44.88 94 LEU A CA 1
ATOM 772 C C . LEU A 1 94 ? -47.668 -17.976 10.411 1.00 44.88 94 LEU A C 1
ATOM 774 O O . LEU A 1 94 ? -47.530 -16.807 10.055 1.00 44.88 94 LEU A O 1
ATOM 778 N N . ILE A 1 95 ? -46.749 -18.914 10.148 1.00 45.50 95 ILE A N 1
ATOM 779 C CA . ILE A 1 95 ? -45.478 -18.640 9.458 1.00 45.50 95 ILE A CA 1
ATOM 780 C C . ILE A 1 95 ? -45.723 -18.062 8.056 1.00 45.50 95 ILE A C 1
ATOM 782 O O . ILE A 1 95 ? -45.038 -17.125 7.651 1.00 45.50 95 ILE A O 1
ATOM 786 N N . ALA A 1 96 ? -46.706 -18.576 7.310 1.00 49.62 96 ALA A N 1
ATOM 787 C CA . ALA A 1 96 ? -47.037 -18.060 5.981 1.00 49.62 96 ALA A CA 1
ATOM 788 C C . ALA A 1 96 ? -47.564 -16.616 6.017 1.00 49.62 96 ALA A C 1
ATOM 790 O O . ALA A 1 96 ? -47.213 -15.815 5.150 1.00 49.62 96 ALA A O 1
ATOM 791 N N . ASN A 1 97 ? -48.371 -16.274 7.023 1.00 47.75 97 ASN A N 1
ATOM 792 C CA . ASN A 1 97 ? -48.894 -14.922 7.190 1.00 47.75 97 ASN A CA 1
ATOM 793 C C . ASN A 1 97 ? -47.807 -13.942 7.638 1.00 47.75 97 ASN A C 1
ATOM 795 O O . ASN A 1 97 ? -47.718 -12.871 7.047 1.00 47.75 97 ASN A O 1
ATOM 799 N N . ILE A 1 98 ? -46.935 -14.339 8.575 1.00 46.06 98 ILE A N 1
ATOM 800 C CA . ILE A 1 98 ? -45.759 -13.551 8.986 1.00 46.06 98 ILE A CA 1
ATOM 801 C C . ILE A 1 98 ? -44.841 -13.304 7.784 1.00 46.06 98 ILE A C 1
ATOM 803 O O . ILE A 1 98 ? -44.440 -12.172 7.541 1.00 46.06 98 ILE A O 1
ATOM 807 N N . ARG A 1 99 ? -44.564 -14.337 6.976 1.00 46.44 99 ARG A N 1
ATOM 808 C CA . ARG A 1 99 ? -43.739 -14.211 5.762 1.00 46.44 99 ARG A CA 1
ATOM 809 C C . ARG A 1 99 ? -44.370 -13.315 4.698 1.00 46.44 99 ARG A C 1
ATOM 811 O O . ARG A 1 99 ? -43.647 -12.634 3.980 1.00 46.44 99 ARG A O 1
ATOM 818 N N . LYS A 1 100 ? -45.700 -13.310 4.557 1.00 48.94 100 LYS A N 1
ATOM 819 C CA . LYS A 1 100 ? -46.394 -12.417 3.612 1.00 48.94 100 LYS A CA 1
ATOM 820 C C . LYS A 1 100 ? -46.334 -10.958 4.059 1.00 48.94 100 LYS A C 1
ATOM 822 O O . LYS A 1 100 ? -46.089 -10.095 3.222 1.00 48.94 100 LYS A O 1
ATOM 827 N N . SER A 1 101 ? -46.527 -10.674 5.345 1.00 44.06 101 SER A N 1
ATOM 828 C CA . SER A 1 101 ? -46.463 -9.306 5.867 1.00 44.06 101 SER A CA 1
ATOM 829 C C . SER A 1 101 ? -45.035 -8.755 5.910 1.00 44.06 101 SER A C 1
ATOM 831 O O . SER A 1 101 ? -44.850 -7.583 5.582 1.00 44.06 101 SER A O 1
ATOM 833 N N . THR A 1 102 ? -44.018 -9.576 6.199 1.00 41.66 102 THR A N 1
ATOM 834 C CA . THR A 1 102 ? -42.607 -9.151 6.108 1.00 41.66 102 THR A CA 1
ATOM 835 C C . THR A 1 102 ? -42.164 -8.889 4.671 1.00 41.66 102 THR A C 1
ATOM 837 O O . THR A 1 102 ? -41.482 -7.902 4.426 1.00 41.66 102 THR A O 1
ATOM 840 N N . LYS A 1 103 ? -42.624 -9.675 3.688 1.00 42.81 103 LYS A N 1
ATOM 841 C CA . LYS A 1 103 ? -42.287 -9.455 2.268 1.00 42.81 103 LYS A CA 1
ATOM 842 C C . LYS A 1 103 ? -42.857 -8.139 1.708 1.00 42.81 103 LYS A C 1
ATOM 844 O O . LYS A 1 103 ? -42.191 -7.457 0.937 1.00 42.81 103 LYS A O 1
ATOM 849 N N . ILE A 1 104 ? -44.057 -7.748 2.150 1.00 43.53 104 ILE A N 1
ATOM 850 C CA . ILE A 1 104 ? -44.694 -6.462 1.801 1.00 43.53 104 ILE A CA 1
ATOM 851 C C . ILE A 1 104 ? -43.990 -5.275 2.495 1.00 43.53 104 ILE A C 1
ATOM 853 O O . ILE A 1 104 ? -43.962 -4.164 1.960 1.00 43.53 104 ILE A O 1
ATOM 857 N N . LEU A 1 105 ? -43.393 -5.494 3.672 1.00 40.12 105 LEU A N 1
ATOM 858 C CA . LEU A 1 105 ? -42.544 -4.510 4.353 1.00 40.12 105 LEU A CA 1
ATOM 859 C C . LEU A 1 105 ? -41.179 -4.365 3.661 1.00 40.12 105 LEU A C 1
ATOM 861 O O . LEU A 1 105 ? -40.746 -3.238 3.435 1.00 40.12 105 LEU A O 1
ATOM 865 N N . ASP A 1 106 ? -40.560 -5.468 3.237 1.00 41.16 106 ASP A N 1
ATOM 866 C CA . ASP A 1 106 ? -39.279 -5.475 2.517 1.00 41.16 106 ASP A CA 1
ATOM 867 C C . ASP A 1 106 ? -39.354 -4.762 1.159 1.00 41.16 106 ASP A C 1
ATOM 869 O O . ASP A 1 106 ? -38.433 -4.038 0.784 1.00 41.16 106 ASP A O 1
ATOM 873 N N . GLU A 1 107 ? -40.447 -4.919 0.409 1.00 42.06 107 GLU A N 1
ATOM 874 C CA . GLU A 1 107 ? -40.616 -4.257 -0.895 1.00 42.06 107 GLU A CA 1
ATOM 875 C C . GLU A 1 107 ? -40.829 -2.738 -0.773 1.00 42.06 107 GLU A C 1
ATOM 877 O O . GLU A 1 107 ? -40.373 -1.979 -1.630 1.00 42.06 107 GLU A O 1
ATOM 882 N N . ASN A 1 108 ? -41.437 -2.277 0.324 1.00 38.31 108 ASN A N 1
ATOM 883 C CA . ASN A 1 108 ? -41.616 -0.850 0.604 1.00 38.31 108 ASN A CA 1
ATOM 884 C C . ASN A 1 108 ? -40.387 -0.212 1.282 1.00 38.31 108 ASN A C 1
ATOM 886 O O . ASN A 1 108 ? -40.129 0.973 1.080 1.00 38.31 108 ASN A O 1
ATOM 890 N N . GLN A 1 109 ? -39.587 -0.980 2.029 1.00 40.22 109 GLN A N 1
ATOM 891 C CA . GLN A 1 109 ? -38.341 -0.514 2.654 1.00 40.22 109 GLN A CA 1
ATOM 892 C C . GLN A 1 109 ? -37.140 -0.513 1.691 1.00 40.22 109 GLN A C 1
ATOM 894 O O . GLN A 1 109 ? -36.274 0.361 1.784 1.00 40.22 109 GLN A O 1
ATOM 899 N N . LYS A 1 110 ? -37.110 -1.402 0.688 1.00 39.75 110 LYS A N 1
ATOM 900 C CA . LYS A 1 110 ? -36.064 -1.415 -0.356 1.00 39.75 110 LYS A CA 1
ATOM 901 C C . LYS A 1 110 ? -35.970 -0.123 -1.174 1.00 39.75 110 LYS A C 1
ATOM 903 O O . LYS A 1 110 ? -34.943 0.107 -1.803 1.00 39.75 110 LYS A O 1
ATOM 908 N N . LYS A 1 111 ? -36.991 0.742 -1.147 1.00 40.72 111 LYS A N 1
ATOM 909 C CA . LYS A 1 111 ? -36.954 2.053 -1.812 1.00 40.72 111 LYS A CA 1
ATOM 910 C C . LYS A 1 111 ? -36.307 3.179 -0.987 1.00 40.72 111 LYS A C 1
ATOM 912 O O . LYS A 1 111 ? -36.100 4.244 -1.559 1.00 40.72 111 LYS A O 1
ATOM 917 N N . SER A 1 112 ? -35.944 2.994 0.296 1.00 39.91 112 SER A N 1
ATOM 918 C CA . SER A 1 112 ? -35.328 4.091 1.080 1.00 39.91 112 SER A CA 1
ATOM 919 C C . SER A 1 112 ? -34.232 3.739 2.097 1.00 39.91 112 SER A C 1
ATOM 921 O O . SER A 1 112 ? -33.736 4.656 2.754 1.00 39.91 112 SER A O 1
ATOM 923 N N . PHE A 1 113 ? -33.802 2.485 2.254 1.00 39.19 113 PHE A N 1
ATOM 924 C CA . PHE A 1 113 ? -32.661 2.197 3.133 1.00 39.19 113 PHE A CA 1
ATOM 925 C C . PHE A 1 113 ? -31.337 2.438 2.405 1.00 39.19 113 PHE A C 1
ATOM 927 O O . PHE A 1 113 ? -30.793 1.552 1.748 1.00 39.19 113 PHE A O 1
ATOM 934 N N . ARG A 1 114 ? -30.772 3.639 2.576 1.00 49.84 114 ARG A N 1
ATOM 935 C CA . ARG A 1 114 ? -29.310 3.767 2.552 1.00 49.84 114 ARG A CA 1
ATOM 936 C C . ARG A 1 114 ? -28.797 2.870 3.673 1.00 49.84 114 ARG A C 1
ATOM 938 O O . ARG A 1 114 ? -29.090 3.133 4.837 1.00 49.84 114 ARG A O 1
ATOM 945 N N . LYS A 1 115 ? -28.121 1.776 3.330 1.00 64.62 115 LYS A N 1
ATOM 946 C CA . LYS A 1 115 ? -27.521 0.891 4.327 1.00 64.62 115 LYS A CA 1
ATOM 947 C C . LYS A 1 115 ? -26.496 1.710 5.117 1.00 64.62 115 LYS A C 1
ATOM 949 O O . LYS A 1 115 ? -25.563 2.270 4.548 1.00 64.62 115 LYS A O 1
ATOM 954 N N . THR A 1 116 ? -26.734 1.853 6.412 1.00 81.06 116 THR A N 1
ATOM 955 C CA . THR A 1 116 ? -25.826 2.535 7.335 1.00 81.06 116 THR A CA 1
ATOM 956 C C . THR A 1 116 ? -24.650 1.617 7.671 1.00 81.06 116 THR A C 1
ATOM 958 O O . THR A 1 116 ? -24.854 0.401 7.718 1.00 81.06 116 THR A O 1
ATOM 961 N N . PRO A 1 117 ? -23.452 2.161 7.939 1.00 91.94 117 PRO A N 1
ATOM 962 C CA . PRO A 1 117 ? -22.324 1.372 8.434 1.00 91.94 117 PRO A CA 1
ATOM 963 C C . PRO A 1 117 ? -22.668 0.657 9.743 1.00 91.94 117 PRO A C 1
ATOM 965 O O . PRO A 1 117 ? -23.541 1.089 10.507 1.00 91.94 117 PRO A O 1
ATOM 968 N N . VAL A 1 118 ? -21.934 -0.412 10.041 1.00 92.56 118 VAL A N 1
ATOM 969 C CA . VAL A 1 118 ? -22.051 -1.104 11.329 1.00 92.56 118 VAL A CA 1
ATOM 970 C C . VAL A 1 118 ? -21.313 -0.309 12.407 1.00 92.56 118 VAL A C 1
ATOM 972 O O . VAL A 1 118 ? -20.166 0.099 12.221 1.00 92.56 118 VAL A O 1
ATOM 975 N N . VAL A 1 119 ? -21.970 -0.118 13.553 1.00 95.38 119 VAL A N 1
ATOM 976 C CA . VAL A 1 119 ? -21.402 0.559 14.726 1.00 95.38 119 VAL A CA 1
ATOM 977 C C . VAL A 1 119 ? -21.163 -0.456 15.841 1.00 95.38 119 VAL A C 1
ATOM 979 O O . VAL A 1 119 ? -22.100 -1.049 16.379 1.00 95.38 119 VAL A O 1
ATOM 982 N N . PHE A 1 120 ? -19.904 -0.631 16.226 1.00 94.19 120 PHE A N 1
ATOM 983 C CA . PHE A 1 120 ? -19.483 -1.477 17.333 1.00 94.19 120 PHE A CA 1
ATOM 984 C C . PHE A 1 120 ? -19.337 -0.655 18.613 1.00 94.19 120 PHE A C 1
ATOM 986 O O . PHE A 1 120 ? -18.685 0.382 18.628 1.00 94.19 120 PHE A O 1
ATOM 993 N N . ARG A 1 121 ? -19.910 -1.150 19.713 1.00 94.25 121 ARG A N 1
ATOM 994 C CA . ARG A 1 121 ? -19.664 -0.639 21.080 1.00 94.25 121 ARG A CA 1
ATOM 995 C C . ARG A 1 121 ? -19.016 -1.671 22.001 1.00 94.25 121 ARG A C 1
ATOM 997 O O . ARG A 1 121 ? -18.678 -1.374 23.135 1.00 94.25 121 ARG A O 1
ATOM 1004 N N . SER A 1 122 ? -18.897 -2.909 21.529 1.00 93.00 122 SER A N 1
ATOM 1005 C CA . SER A 1 122 ? -18.255 -4.001 22.253 1.00 93.00 122 SER A CA 1
ATOM 1006 C C . SER A 1 122 ? -16.916 -4.281 21.596 1.00 93.00 122 SER A C 1
ATOM 1008 O O . SER A 1 122 ? -16.879 -4.639 20.418 1.00 93.00 122 SER A O 1
ATOM 1010 N N . GLU A 1 123 ? -15.842 -4.153 22.371 1.00 89.38 123 GLU A N 1
ATOM 1011 C CA . GLU A 1 123 ? -14.481 -4.453 21.927 1.00 89.38 123 GLU A CA 1
ATOM 1012 C C . GLU A 1 123 ? -14.367 -5.884 21.389 1.00 89.38 123 GLU A C 1
ATOM 1014 O O . GLU A 1 123 ? -13.846 -6.087 20.301 1.00 89.38 123 GLU A O 1
ATOM 1019 N N . ALA A 1 124 ? -14.930 -6.877 22.085 1.00 90.50 124 ALA A N 1
ATOM 1020 C CA . ALA A 1 124 ? -14.881 -8.271 21.643 1.00 90.50 124 ALA A CA 1
ATOM 1021 C C . ALA A 1 124 ? -15.537 -8.476 20.264 1.00 90.50 124 ALA A C 1
ATOM 1023 O O . ALA A 1 124 ? -14.992 -9.176 19.409 1.00 90.50 124 ALA A O 1
ATOM 1024 N N . LYS A 1 125 ? -16.691 -7.836 20.019 1.00 90.06 125 LYS A N 1
ATOM 1025 C CA . LYS A 1 125 ? -17.354 -7.889 18.705 1.00 90.06 125 LYS A CA 1
ATOM 1026 C C . LYS A 1 125 ? -16.517 -7.198 17.632 1.00 90.06 125 LYS A C 1
ATOM 1028 O O . LYS A 1 125 ? -16.350 -7.763 16.557 1.00 90.06 125 LYS A O 1
ATOM 1033 N N . PHE A 1 126 ? -15.969 -6.023 17.942 1.00 89.88 126 PHE A N 1
ATOM 1034 C CA . PHE A 1 126 ? -15.079 -5.306 17.035 1.00 89.88 126 PHE A CA 1
ATOM 1035 C C . PHE A 1 126 ? -13.839 -6.139 16.684 1.00 89.88 126 PHE A C 1
ATOM 1037 O O . PHE A 1 126 ? -13.550 -6.326 15.507 1.00 89.88 126 PHE A O 1
ATOM 1044 N N . LYS A 1 127 ? -13.151 -6.704 17.684 1.00 87.12 127 LYS A N 1
ATOM 1045 C CA . LYS A 1 127 ? -11.949 -7.532 17.502 1.00 87.12 127 LYS A CA 1
ATOM 1046 C C . LYS A 1 127 ? -12.224 -8.766 16.644 1.00 87.12 127 LYS A C 1
ATOM 1048 O O . LYS A 1 127 ? -11.382 -9.149 15.837 1.00 87.12 127 LYS A O 1
ATOM 1053 N N . ASN A 1 128 ? -13.398 -9.377 16.764 1.00 87.81 128 ASN A N 1
ATOM 1054 C CA . ASN A 1 128 ? -13.775 -10.494 15.899 1.00 87.81 128 ASN A CA 1
ATOM 1055 C C . ASN A 1 128 ? -14.020 -10.049 14.450 1.00 87.81 128 ASN A C 1
ATOM 1057 O O . ASN A 1 128 ? -13.535 -10.704 13.526 1.00 87.81 128 ASN A O 1
ATOM 1061 N N . GLU A 1 129 ? -14.717 -8.929 14.244 1.00 89.25 129 GLU A N 1
ATOM 1062 C CA . GLU A 1 129 ? -15.003 -8.439 12.893 1.00 89.25 129 GLU A CA 1
ATOM 1063 C C . GLU A 1 129 ? -13.743 -7.917 12.197 1.00 89.25 129 GLU A C 1
ATOM 1065 O O . GLU A 1 129 ? -13.497 -8.238 11.037 1.00 89.25 129 GLU A O 1
ATOM 1070 N N . ILE A 1 130 ? -12.890 -7.182 12.914 1.00 88.81 130 ILE A N 1
ATOM 1071 C CA . ILE A 1 130 ? -11.644 -6.663 12.351 1.00 88.81 130 ILE A CA 1
ATOM 1072 C C . ILE A 1 130 ? -10.679 -7.798 11.998 1.00 88.81 130 ILE A C 1
ATOM 1074 O O . ILE A 1 130 ? -10.053 -7.735 10.947 1.00 88.81 130 ILE A O 1
ATOM 1078 N N . LYS A 1 131 ? -10.623 -8.889 12.785 1.00 89.00 131 LYS A N 1
ATOM 1079 C CA . LYS A 1 131 ? -9.898 -10.119 12.400 1.00 89.00 131 LYS A CA 1
ATOM 1080 C C . LYS A 1 131 ? -10.411 -10.661 11.071 1.00 89.00 131 LYS A C 1
ATOM 1082 O O . LYS A 1 131 ? -9.625 -11.009 10.193 1.00 89.00 131 LYS A O 1
ATOM 1087 N N . ALA A 1 132 ? -11.730 -10.740 10.909 1.00 90.19 132 ALA A N 1
ATOM 1088 C CA . ALA A 1 132 ? -12.333 -11.227 9.675 1.00 90.19 132 ALA A CA 1
ATOM 1089 C C . ALA A 1 132 ? -12.043 -10.298 8.483 1.00 90.19 132 ALA A C 1
ATOM 1091 O O . ALA A 1 132 ? -11.746 -10.780 7.390 1.00 90.19 132 ALA A O 1
ATOM 1092 N N . GLU A 1 133 ? -12.098 -8.983 8.685 1.00 91.44 133 GLU A N 1
ATOM 1093 C CA . GLU A 1 133 ? -11.777 -7.966 7.679 1.00 91.44 133 GLU A CA 1
ATOM 1094 C C . GLU A 1 133 ? -10.297 -8.004 7.278 1.00 91.44 133 GLU A C 1
ATOM 1096 O O . GLU A 1 133 ? -9.980 -7.996 6.093 1.00 91.44 133 GLU A O 1
ATOM 1101 N N . VAL A 1 134 ? -9.385 -8.149 8.239 1.00 85.00 134 VAL A N 1
ATOM 1102 C CA . VAL A 1 134 ? -7.948 -8.306 7.988 1.00 85.00 134 VAL A CA 1
ATOM 1103 C C . VAL A 1 134 ? -7.668 -9.549 7.146 1.00 85.00 134 VAL A C 1
ATOM 1105 O O . VAL A 1 134 ? -6.968 -9.467 6.135 1.00 85.00 134 VAL A O 1
ATOM 1108 N N . ARG A 1 135 ? -8.278 -10.693 7.480 1.00 84.25 135 ARG A N 1
ATOM 1109 C CA . ARG A 1 135 ? -8.157 -11.917 6.669 1.00 84.25 135 ARG A CA 1
ATOM 1110 C C . ARG A 1 135 ? -8.668 -11.720 5.247 1.00 84.25 135 ARG A C 1
ATOM 1112 O O . ARG A 1 135 ? -8.097 -12.281 4.310 1.00 84.25 135 ARG A O 1
ATOM 1119 N N . ARG A 1 136 ? -9.744 -10.945 5.072 1.00 86.62 136 ARG A N 1
ATOM 1120 C CA . ARG A 1 136 ? -10.275 -10.581 3.751 1.00 86.62 136 ARG A CA 1
ATOM 1121 C C . ARG A 1 136 ? -9.294 -9.682 2.996 1.00 86.62 136 ARG A C 1
ATOM 1123 O O . ARG A 1 136 ? -8.957 -10.017 1.861 1.00 86.62 136 ARG A O 1
ATOM 1130 N N . ALA A 1 137 ? -8.770 -8.634 3.628 1.00 83.56 137 ALA A N 1
ATOM 1131 C CA . ALA A 1 137 ? -7.766 -7.739 3.052 1.00 83.56 137 ALA A CA 1
ATOM 1132 C C . ALA A 1 137 ? -6.509 -8.500 2.616 1.00 83.56 137 ALA A C 1
ATOM 1134 O O . ALA A 1 137 ? -6.046 -8.328 1.490 1.00 83.56 137 ALA A O 1
ATOM 1135 N N . LYS A 1 138 ? -6.023 -9.423 3.454 1.00 77.50 138 LYS A N 1
ATOM 1136 C CA . LYS A 1 138 ? -4.918 -10.337 3.138 1.00 77.50 138 LYS A CA 1
ATOM 1137 C C . LYS A 1 138 ? -5.223 -11.201 1.916 1.00 77.50 138 LYS A C 1
ATOM 1139 O O . LYS A 1 138 ? -4.439 -11.241 0.970 1.00 77.50 138 LYS A O 1
ATOM 1144 N N . ARG A 1 139 ? -6.374 -11.885 1.920 1.00 78.12 139 ARG A N 1
ATOM 1145 C CA . ARG A 1 139 ? -6.787 -12.805 0.847 1.00 78.12 139 ARG A CA 1
ATOM 1146 C C . ARG A 1 139 ? -6.931 -12.097 -0.498 1.00 78.12 139 ARG A C 1
ATOM 1148 O O . ARG A 1 139 ? -6.480 -12.620 -1.510 1.00 78.12 139 ARG A O 1
ATOM 1155 N N . TYR A 1 140 ? -7.567 -10.931 -0.504 1.00 80.19 140 TYR A N 1
ATOM 1156 C CA . TYR A 1 140 ? -7.918 -10.202 -1.723 1.00 80.19 140 TYR A CA 1
ATOM 1157 C C . TYR A 1 140 ? -6.941 -9.072 -2.064 1.00 80.19 140 TYR A C 1
ATOM 1159 O O . TYR A 1 140 ? -7.139 -8.378 -3.057 1.00 80.19 140 TYR A O 1
ATOM 1167 N N . ARG A 1 141 ? -5.882 -8.895 -1.264 1.00 75.25 141 ARG A N 1
ATOM 1168 C CA . ARG A 1 141 ? -4.815 -7.902 -1.451 1.00 75.25 141 ARG A CA 1
ATOM 1169 C C . ARG A 1 141 ? -5.329 -6.471 -1.651 1.00 75.25 141 ARG A C 1
ATOM 1171 O O . ARG A 1 141 ? -4.783 -5.734 -2.469 1.00 75.25 141 ARG A O 1
ATOM 1178 N N . TYR A 1 142 ? -6.368 -6.074 -0.916 1.00 82.44 142 TYR A N 1
ATOM 1179 C CA . TYR A 1 142 ? -6.851 -4.690 -0.932 1.00 82.44 142 TYR A CA 1
ATOM 1180 C C . TYR A 1 142 ? -6.313 -3.890 0.258 1.00 82.44 142 TYR A C 1
ATOM 1182 O O . TYR A 1 142 ? -6.041 -4.469 1.313 1.00 82.44 142 TYR A O 1
ATOM 1190 N N . PRO A 1 143 ? -6.195 -2.557 0.117 1.00 81.12 143 PRO A N 1
ATOM 1191 C CA . PRO A 1 143 ? -5.743 -1.710 1.207 1.00 81.12 143 PRO A CA 1
ATOM 1192 C C . PRO A 1 143 ? -6.809 -1.590 2.298 1.00 81.12 143 PRO A C 1
ATOM 1194 O O . PRO A 1 143 ? -7.991 -1.389 2.008 1.00 81.12 143 PRO A O 1
ATOM 1197 N N . LEU A 1 144 ? -6.379 -1.665 3.552 1.00 86.00 144 LEU A N 1
ATOM 1198 C CA . LEU A 1 144 ? -7.230 -1.498 4.726 1.00 86.00 144 LEU A CA 1
ATOM 1199 C C . LEU A 1 144 ? -6.670 -0.358 5.572 1.00 86.00 144 LEU A C 1
ATOM 1201 O O . LEU A 1 144 ? -5.485 -0.364 5.903 1.00 86.00 144 LEU A O 1
ATOM 1205 N N . SER A 1 145 ? -7.522 0.603 5.926 1.00 87.50 145 SER A N 1
ATOM 1206 C CA . SER A 1 145 ? -7.146 1.699 6.820 1.00 87.50 145 SER A CA 1
ATOM 1207 C C . SER A 1 145 ? -8.019 1.729 8.067 1.00 87.50 145 SER A C 1
ATOM 1209 O O . SER A 1 145 ? -9.215 1.447 8.006 1.00 87.50 145 SER A O 1
ATOM 1211 N N . VAL A 1 146 ? -7.436 2.130 9.189 1.00 87.88 146 VAL A N 1
ATOM 1212 C CA . VAL A 1 146 ? -8.129 2.432 10.440 1.00 87.88 146 VAL A CA 1
ATOM 1213 C C . VAL A 1 146 ? -7.789 3.859 10.832 1.00 87.88 146 VAL A C 1
ATOM 1215 O O . VAL A 1 146 ? -6.621 4.224 10.934 1.00 87.88 146 VAL A O 1
ATOM 1218 N N . VAL A 1 147 ? -8.813 4.678 11.036 1.00 88.00 147 VAL A N 1
ATOM 1219 C CA . VAL A 1 147 ? -8.675 6.055 11.498 1.00 88.00 147 VAL A CA 1
ATOM 1220 C C . VAL A 1 147 ? -9.164 6.125 12.933 1.00 88.00 147 VAL A C 1
ATOM 1222 O O . VAL A 1 147 ? -10.355 5.965 13.187 1.00 88.00 147 VAL A O 1
ATOM 1225 N N . LEU A 1 148 ? -8.253 6.352 13.869 1.00 86.44 148 LEU A N 1
ATOM 1226 C CA . LEU A 1 148 ? -8.573 6.572 15.273 1.00 86.44 148 LEU A CA 1
ATOM 1227 C C . LEU A 1 148 ? -8.851 8.054 15.484 1.00 86.44 148 LEU A C 1
ATOM 1229 O O . LEU A 1 148 ? -8.074 8.886 15.028 1.00 86.44 148 LEU A O 1
ATOM 1233 N N . PHE A 1 149 ? -9.924 8.378 16.190 1.00 87.12 149 PHE A N 1
ATOM 1234 C CA . PHE A 1 149 ? -10.315 9.727 16.565 1.00 87.12 149 PHE A CA 1
ATOM 1235 C C . PHE A 1 149 ? -10.304 9.858 18.086 1.00 87.12 149 PHE A C 1
ATOM 1237 O O . PHE A 1 149 ? -10.886 9.033 18.791 1.00 87.12 149 PHE A O 1
ATOM 1244 N N . LYS A 1 150 ? -9.688 10.929 18.585 1.00 84.69 150 LYS A N 1
ATOM 1245 C CA . LYS A 1 150 ? -9.853 11.408 19.959 1.00 84.69 150 LYS A CA 1
ATOM 1246 C C . LYS A 1 150 ? -10.548 12.756 19.906 1.00 84.69 150 LYS A C 1
ATOM 1248 O O . LYS A 1 150 ? -10.109 13.634 19.159 1.00 84.69 150 LYS A O 1
ATOM 1253 N N . TYR A 1 151 ? -11.594 12.919 20.703 1.00 81.56 151 TYR A N 1
ATOM 1254 C CA . TYR A 1 151 ? -12.320 14.174 20.791 1.00 81.56 151 TYR A CA 1
ATOM 1255 C C . TYR A 1 151 ? -12.325 14.702 22.231 1.00 81.56 151 TYR A C 1
ATOM 1257 O O . TYR A 1 151 ? -12.400 13.933 23.180 1.00 81.56 151 TYR A O 1
ATOM 1265 N N . GLU A 1 152 ? -12.188 16.012 22.413 1.00 75.69 152 GLU A N 1
ATOM 1266 C CA . GLU A 1 152 ? -12.057 16.654 23.735 1.00 75.69 152 GLU A CA 1
ATOM 1267 C C . GLU A 1 152 ? -13.231 17.615 23.985 1.00 75.69 152 GLU A C 1
ATOM 1269 O O . GLU A 1 152 ? -13.038 18.805 24.220 1.00 75.69 152 GLU A O 1
ATOM 1274 N N . LEU A 1 153 ? -14.466 17.120 23.855 1.00 66.94 153 LEU A N 1
ATOM 1275 C CA . LEU A 1 153 ? -15.688 17.928 23.964 1.00 66.94 153 LEU A CA 1
ATOM 1276 C C . LEU A 1 153 ? -16.608 17.403 25.070 1.00 66.94 153 LEU A C 1
ATOM 1278 O O . LEU A 1 153 ? -16.683 16.200 25.288 1.00 66.94 153 LEU A O 1
ATOM 1282 N N . GLU A 1 154 ? -17.406 18.296 25.662 1.00 67.81 154 GLU A N 1
ATOM 1283 C CA . GLU A 1 154 ? -18.544 17.958 26.545 1.00 67.81 154 GLU A CA 1
ATOM 1284 C C . GLU A 1 154 ? -19.753 17.374 25.781 1.00 67.81 154 GLU A C 1
ATOM 1286 O O . GLU A 1 154 ? -20.830 17.177 26.339 1.00 67.81 154 GLU A O 1
ATOM 1291 N N . LYS A 1 155 ? -19.607 17.142 24.472 1.00 69.50 155 LYS A N 1
ATOM 1292 C CA . LYS A 1 155 ? -20.652 16.597 23.602 1.00 69.50 155 LYS A CA 1
ATOM 1293 C C . LYS A 1 155 ? -20.702 15.074 23.696 1.00 69.50 155 LYS A C 1
ATOM 1295 O O . LYS A 1 155 ? -19.671 14.416 23.835 1.00 69.50 155 LYS A O 1
ATOM 1300 N N . ASP A 1 156 ? -21.908 14.539 23.531 1.00 82.31 156 ASP A N 1
ATOM 1301 C CA . ASP A 1 156 ? -22.141 13.101 23.453 1.00 82.31 156 ASP A CA 1
ATOM 1302 C C . ASP A 1 156 ? -21.475 12.520 22.193 1.00 82.31 156 ASP A C 1
ATOM 1304 O O . ASP A 1 156 ? -21.627 13.046 21.084 1.00 82.31 156 ASP A O 1
ATOM 1308 N N . ILE A 1 157 ? -20.728 11.430 22.370 1.00 86.38 157 ILE A N 1
ATOM 1309 C CA . ILE A 1 157 ? -20.104 10.664 21.288 1.00 86.38 157 ILE A CA 1
ATOM 1310 C C . ILE A 1 157 ? -21.156 10.175 20.290 1.00 86.38 157 ILE A C 1
ATOM 1312 O O . ILE A 1 157 ? -20.863 10.030 19.103 1.00 86.38 157 ILE A O 1
ATOM 1316 N N . ASP A 1 158 ? -22.390 9.961 20.743 1.00 88.12 158 ASP A N 1
ATOM 1317 C CA . ASP A 1 158 ? -23.477 9.439 19.927 1.00 88.12 158 ASP A CA 1
ATOM 1318 C C . ASP A 1 158 ? -23.868 10.398 18.792 1.00 88.12 158 ASP A C 1
ATOM 1320 O O . ASP A 1 158 ? -24.061 9.939 17.664 1.00 88.12 158 ASP A O 1
ATOM 1324 N N . ASP A 1 159 ? -23.846 11.716 19.028 1.00 87.06 159 ASP A N 1
ATOM 1325 C CA . ASP A 1 159 ? -24.081 12.737 17.992 1.00 87.06 159 ASP A CA 1
ATOM 1326 C C . ASP A 1 159 ? -23.012 12.674 16.886 1.00 87.06 159 ASP A C 1
ATOM 1328 O O . ASP A 1 159 ? -23.292 12.853 15.693 1.00 87.06 159 ASP A O 1
ATOM 1332 N N . LEU A 1 160 ? -21.755 12.438 17.283 1.00 87.62 160 LEU A N 1
ATOM 1333 C CA . LEU A 1 160 ? -20.639 12.299 16.350 1.00 87.62 160 LEU A CA 1
ATOM 1334 C C . LEU A 1 160 ? -20.771 11.002 15.557 1.00 87.62 160 LEU A C 1
ATOM 1336 O O . LEU A 1 160 ? -20.649 11.021 14.334 1.00 87.62 160 LEU A O 1
ATOM 1340 N N . ILE A 1 161 ? -21.061 9.887 16.222 1.00 91.69 161 ILE A N 1
ATOM 1341 C CA . ILE A 1 161 ? -21.235 8.591 15.566 1.00 91.69 161 ILE A CA 1
ATOM 1342 C C . ILE A 1 161 ? -22.404 8.628 14.585 1.00 91.69 161 ILE A C 1
ATOM 1344 O O . ILE A 1 161 ? -22.258 8.143 13.463 1.00 91.69 161 ILE A O 1
ATOM 1348 N N . GLU A 1 162 ? -23.528 9.249 14.946 1.00 89.94 162 GLU A N 1
ATOM 1349 C CA . GLU A 1 162 ? -24.657 9.436 14.037 1.00 89.94 162 GLU A CA 1
ATOM 1350 C C . GLU A 1 162 ? -24.237 10.249 12.807 1.00 89.94 162 GLU A C 1
ATOM 1352 O O . GLU A 1 162 ? -24.451 9.814 11.669 1.00 89.94 162 GLU A O 1
ATOM 1357 N N . TYR A 1 163 ? -23.550 11.377 13.010 1.00 89.75 163 TYR A N 1
ATOM 1358 C CA . TYR A 1 163 ? -23.052 12.190 11.906 1.00 89.75 163 TYR A CA 1
ATOM 1359 C C . TYR A 1 163 ? -22.109 11.408 10.979 1.00 89.75 163 TYR A C 1
ATOM 1361 O O . TYR A 1 163 ? -22.303 11.416 9.760 1.00 89.75 163 TYR A O 1
ATOM 1369 N N . PHE A 1 164 ? -21.108 10.717 11.534 1.00 91.56 164 PHE A N 1
ATOM 1370 C CA . PHE A 1 164 ? -20.163 9.917 10.754 1.00 91.56 164 PHE A CA 1
ATOM 1371 C C . PHE A 1 164 ? -20.889 8.791 10.018 1.00 91.56 164 PHE A C 1
ATOM 1373 O O . PHE A 1 164 ? -20.636 8.584 8.830 1.00 91.56 164 PHE A O 1
ATOM 1380 N N . SER A 1 165 ? -21.853 8.132 10.667 1.00 91.81 165 SER A N 1
ATOM 1381 C CA . SER A 1 165 ? -22.622 7.044 10.062 1.00 91.81 165 SER A CA 1
ATOM 1382 C C . SER A 1 165 ? -23.397 7.478 8.814 1.00 91.81 165 SER A C 1
ATOM 1384 O O . SER A 1 165 ? -23.517 6.711 7.862 1.00 91.81 165 SER A O 1
ATOM 1386 N N . GLY A 1 166 ? -23.846 8.736 8.767 1.00 90.06 166 GLY A N 1
ATOM 1387 C CA . GLY A 1 166 ? -24.510 9.320 7.601 1.00 90.06 166 GLY A CA 1
ATOM 1388 C C . GLY A 1 166 ? -23.569 9.759 6.471 1.00 90.06 166 GLY A C 1
ATOM 1389 O O . GLY A 1 166 ? -24.048 10.188 5.417 1.00 90.06 166 GLY A O 1
ATOM 1390 N N . LYS A 1 167 ? -22.245 9.707 6.673 1.00 91.38 167 LYS A N 1
ATOM 1391 C CA . LYS A 1 167 ? -21.230 10.203 5.724 1.00 91.38 167 LYS A CA 1
ATOM 1392 C C . LYS A 1 167 ? -20.274 9.133 5.199 1.00 91.38 167 LYS A C 1
ATOM 1394 O O . LYS A 1 167 ? -19.590 9.397 4.207 1.00 91.38 167 LYS A O 1
ATOM 1399 N N . VAL A 1 168 ? -20.209 7.975 5.845 1.00 92.69 168 VAL A N 1
ATOM 1400 C CA . VAL A 1 168 ? -19.374 6.839 5.425 1.00 92.69 168 VAL A CA 1
ATOM 1401 C C . VAL A 1 168 ? -20.205 5.799 4.667 1.00 92.69 168 VAL A C 1
ATOM 1403 O O . VAL A 1 168 ? -21.428 5.918 4.571 1.00 92.69 168 VAL A O 1
ATOM 1406 N N . ARG A 1 169 ? -19.545 4.814 4.054 1.00 92.81 169 ARG A N 1
ATOM 1407 C CA . ARG A 1 169 ? -20.198 3.795 3.218 1.00 92.81 169 ARG A CA 1
ATOM 1408 C C . ARG A 1 169 ? -20.788 2.686 4.082 1.00 92.81 169 ARG A C 1
ATOM 1410 O O . ARG A 1 169 ? -20.379 2.484 5.217 1.00 92.81 169 ARG A O 1
ATOM 1417 N N . GLU A 1 170 ? -21.706 1.916 3.506 1.00 90.00 170 GLU A N 1
ATOM 1418 C CA . GLU A 1 170 ? -22.387 0.812 4.200 1.00 90.00 170 GLU A CA 1
ATOM 1419 C C . GLU A 1 170 ? -21.451 -0.280 4.731 1.00 90.00 170 GLU A C 1
ATOM 1421 O O . GLU A 1 170 ? -21.781 -0.962 5.695 1.00 90.00 170 GLU A O 1
ATOM 1426 N N . PHE A 1 171 ? -20.301 -0.451 4.085 1.00 91.38 171 PHE A N 1
ATOM 1427 C CA . PHE A 1 171 ? -19.301 -1.458 4.424 1.00 91.38 171 PHE A CA 1
ATOM 1428 C C . PHE A 1 171 ? -18.137 -0.894 5.246 1.00 91.38 171 PHE A C 1
ATOM 1430 O O . PHE A 1 171 ? -17.237 -1.645 5.611 1.00 91.38 171 PHE A O 1
ATOM 1437 N N . ASP A 1 172 ? -18.133 0.414 5.519 1.00 94.56 172 ASP A N 1
ATOM 1438 C CA . ASP A 1 172 ? -17.220 0.983 6.503 1.00 94.56 172 ASP A CA 1
ATOM 1439 C C . ASP A 1 172 ? -17.737 0.630 7.909 1.00 94.56 172 ASP A C 1
ATOM 1441 O O . ASP A 1 172 ? -18.936 0.413 8.119 1.00 94.56 172 ASP A O 1
ATOM 1445 N N . TYR A 1 173 ? -16.838 0.585 8.889 1.00 94.62 173 TYR A N 1
ATOM 1446 C CA . TYR A 1 173 ? -17.204 0.288 10.272 1.00 94.62 173 TYR A CA 1
ATOM 1447 C C . TYR A 1 173 ? -16.857 1.453 11.189 1.00 94.62 173 TYR A C 1
ATOM 1449 O O . TYR A 1 173 ? -15.836 2.116 11.010 1.00 94.62 173 TYR A O 1
ATOM 1457 N N . LEU A 1 174 ? -17.679 1.664 12.212 1.00 95.25 174 LEU A N 1
ATOM 1458 C CA . LEU A 1 174 ? -17.389 2.580 13.311 1.00 95.25 174 LEU A CA 1
ATOM 1459 C C . LEU A 1 174 ? -17.250 1.783 14.604 1.00 95.25 174 LEU A C 1
ATOM 1461 O O . LEU A 1 174 ? -18.017 0.853 14.845 1.00 95.25 174 LEU A O 1
ATOM 1465 N N . TRP A 1 175 ? -16.300 2.150 15.453 1.00 95.19 175 TRP A N 1
ATOM 1466 C CA . TRP A 1 175 ? -16.105 1.528 16.758 1.00 95.19 175 TRP A CA 1
ATOM 1467 C C . TRP A 1 175 ? -15.967 2.585 17.841 1.00 95.19 175 TRP A C 1
ATOM 1469 O O . TRP A 1 175 ? -15.023 3.363 17.838 1.00 95.19 175 TRP A O 1
ATOM 1479 N N . VAL A 1 176 ? -16.905 2.601 18.780 1.00 94.44 176 VAL A N 1
ATOM 1480 C CA . VAL A 1 176 ? -16.824 3.419 19.989 1.00 94.44 176 VAL A CA 1
ATOM 1481 C C . VAL A 1 176 ? -15.897 2.720 20.981 1.00 94.44 176 VAL A C 1
ATOM 1483 O O . VAL A 1 176 ? -16.229 1.640 21.472 1.00 94.44 176 VAL A O 1
ATOM 1486 N N . ILE A 1 177 ? -14.736 3.325 21.237 1.00 91.50 177 ILE A N 1
ATOM 1487 C CA . ILE A 1 177 ? -13.692 2.775 22.113 1.00 91.50 177 ILE A CA 1
ATOM 1488 C C . ILE A 1 177 ? -13.948 3.210 23.558 1.00 91.50 177 ILE A C 1
ATOM 1490 O O . ILE A 1 177 ? -13.937 2.394 24.473 1.00 91.50 177 ILE A O 1
ATOM 1494 N N . SER A 1 178 ? -14.193 4.503 23.757 1.00 90.62 178 SER A N 1
ATOM 1495 C CA . SER A 1 178 ? -14.493 5.114 25.052 1.00 90.62 178 SER A CA 1
ATOM 1496 C C . SER A 1 178 ? -15.427 6.303 24.852 1.00 90.62 178 SER A C 1
ATOM 1498 O O . SER A 1 178 ? -15.777 6.638 23.723 1.00 90.62 178 SER A O 1
ATOM 1500 N N . GLU A 1 179 ? -15.787 6.985 25.937 1.00 88.75 179 GLU A N 1
ATOM 1501 C CA . GLU A 1 179 ? -16.587 8.213 25.881 1.00 88.75 179 GLU A CA 1
ATOM 1502 C C . GLU A 1 179 ? -15.954 9.305 25.022 1.00 88.75 179 GLU A C 1
ATOM 1504 O O . GLU A 1 179 ? -16.672 10.155 24.543 1.00 88.75 179 GLU A O 1
ATOM 1509 N N . ASN A 1 180 ? -14.640 9.292 24.794 1.00 88.31 180 ASN A N 1
ATOM 1510 C CA . ASN A 1 180 ? -13.935 10.345 24.061 1.00 88.31 180 ASN A CA 1
ATOM 1511 C C . ASN A 1 180 ? -13.077 9.833 22.891 1.00 88.31 180 ASN A C 1
ATOM 1513 O O . ASN A 1 180 ? -12.298 10.592 22.302 1.00 88.31 180 ASN A O 1
ATOM 1517 N N . LYS A 1 181 ? -13.188 8.542 22.555 1.00 90.38 181 LYS A N 1
ATOM 1518 C CA . LYS A 1 181 ? -12.429 7.902 21.476 1.00 90.38 181 LYS A CA 1
ATOM 1519 C C . LYS A 1 181 ? -13.331 7.019 20.624 1.00 90.38 181 LYS A C 1
ATOM 1521 O O . LYS A 1 181 ? -14.109 6.215 21.138 1.00 90.38 181 LYS A O 1
ATOM 1526 N N . PHE A 1 182 ? -13.153 7.092 19.311 1.00 93.00 182 PHE A N 1
ATOM 1527 C CA . PHE A 1 182 ? -13.752 6.140 18.381 1.00 93.00 182 PHE A CA 1
ATOM 1528 C C . PHE A 1 182 ? -12.820 5.860 17.205 1.00 93.00 182 PHE A C 1
ATOM 1530 O O . PHE A 1 182 ? -11.920 6.640 16.914 1.00 93.00 182 PHE A O 1
ATOM 1537 N N . ALA A 1 183 ? -13.030 4.745 16.523 1.00 92.12 183 ALA A N 1
ATOM 1538 C CA . ALA A 1 183 ? -12.312 4.372 15.319 1.00 92.12 183 ALA A CA 1
ATOM 1539 C C . ALA A 1 183 ? -13.262 4.272 14.130 1.00 92.12 183 ALA A C 1
ATOM 1541 O O . ALA A 1 183 ? -14.439 3.937 14.272 1.00 92.12 183 ALA A O 1
ATOM 1542 N N . MET A 1 184 ? -12.718 4.506 12.945 1.00 94.44 184 MET A N 1
ATOM 1543 C CA . MET A 1 184 ? -13.358 4.234 11.672 1.00 94.44 184 MET A CA 1
ATOM 1544 C C . MET A 1 184 ? -12.484 3.264 10.888 1.00 94.44 184 MET A C 1
ATOM 1546 O O . MET A 1 184 ? -11.322 3.554 10.616 1.00 94.44 184 MET A O 1
ATOM 1550 N N . VAL A 1 185 ? -13.036 2.117 10.521 1.00 93.75 185 VAL A N 1
ATOM 1551 C CA . VAL A 1 185 ? -12.353 1.112 9.706 1.00 93.75 185 VAL A CA 1
ATOM 1552 C C . VAL A 1 185 ? -12.859 1.244 8.280 1.00 93.75 185 VAL A C 1
ATOM 1554 O O . VAL A 1 185 ? -14.066 1.241 8.040 1.00 93.75 185 VAL A O 1
ATOM 1557 N N . LEU A 1 186 ? -11.924 1.367 7.345 1.00 94.50 186 LEU A N 1
ATOM 1558 C CA . LEU A 1 186 ? -12.169 1.694 5.948 1.00 94.50 186 LEU A CA 1
ATOM 1559 C C . LEU A 1 186 ? -11.616 0.585 5.041 1.00 94.50 186 LEU A C 1
ATOM 1561 O O . LEU A 1 186 ? -10.455 0.653 4.613 1.00 94.50 186 LEU A O 1
ATOM 1565 N N . PRO A 1 187 ? -12.426 -0.438 4.719 1.00 93.56 187 PRO A N 1
ATOM 1566 C CA . PRO A 1 187 ? -12.083 -1.423 3.701 1.00 93.56 187 PRO A CA 1
ATOM 1567 C C . PRO A 1 187 ? -11.812 -0.773 2.342 1.00 93.56 187 PRO A C 1
ATOM 1569 O O . PRO A 1 187 ? -12.367 0.282 2.012 1.00 93.56 187 PRO A O 1
ATOM 1572 N N . HIS A 1 188 ? -10.959 -1.406 1.535 1.00 91.88 188 HIS A N 1
ATOM 1573 C CA . HIS A 1 188 ? -10.590 -0.949 0.186 1.00 91.88 188 HIS A CA 1
ATOM 1574 C C . HIS A 1 188 ? -10.115 0.510 0.122 1.00 91.88 188 HIS A C 1
ATOM 1576 O O . HIS A 1 188 ? -10.304 1.197 -0.882 1.00 91.88 188 HIS A O 1
ATOM 1582 N N . THR A 1 189 ? -9.537 1.013 1.210 1.00 88.56 189 THR A N 1
ATOM 1583 C CA . THR A 1 189 ? -9.148 2.414 1.334 1.00 88.56 189 THR A CA 1
ATOM 1584 C C . THR A 1 189 ? -7.705 2.486 1.785 1.00 88.56 189 THR A C 1
ATOM 1586 O O . THR A 1 189 ? -7.358 2.029 2.872 1.00 88.56 189 THR A O 1
ATOM 1589 N N . ALA A 1 190 ? -6.861 3.052 0.927 1.00 83.25 190 ALA A N 1
ATOM 1590 C CA . ALA A 1 190 ? -5.473 3.357 1.246 1.00 83.25 190 ALA A CA 1
ATOM 1591 C C . ALA A 1 190 ? -5.363 4.656 2.056 1.00 83.25 190 ALA A C 1
ATOM 1593 O O . ALA A 1 190 ? -6.321 5.433 2.135 1.00 83.25 190 ALA A O 1
ATOM 1594 N N . TRP A 1 191 ? -4.166 4.916 2.579 1.00 81.38 191 TRP A N 1
ATOM 1595 C CA . TRP A 1 191 ? -3.847 6.077 3.406 1.00 81.38 191 TRP A CA 1
ATOM 1596 C C . TRP A 1 191 ? -4.371 7.402 2.835 1.00 81.38 191 TRP A C 1
ATOM 1598 O O . TRP A 1 191 ? -5.122 8.096 3.515 1.00 81.38 191 TRP A O 1
ATOM 1608 N N . ASN A 1 192 ? -4.089 7.705 1.561 1.00 75.88 192 ASN A N 1
ATOM 1609 C CA . ASN A 1 192 ? -4.552 8.935 0.898 1.00 75.88 192 ASN A CA 1
ATOM 1610 C C . ASN A 1 192 ? -6.080 9.097 0.969 1.00 75.88 192 ASN A C 1
ATOM 1612 O O . ASN A 1 192 ? -6.597 10.171 1.275 1.00 75.88 192 ASN A O 1
ATOM 1616 N N . GLY A 1 193 ? -6.819 8.013 0.714 1.00 83.56 193 GLY A N 1
ATOM 1617 C CA . GLY A 1 193 ? -8.280 8.017 0.778 1.00 83.56 193 GLY A CA 1
ATOM 1618 C C . GLY A 1 193 ? -8.790 8.220 2.204 1.00 83.56 193 GLY A C 1
ATOM 1619 O O . GLY A 1 193 ? -9.701 9.019 2.428 1.00 83.56 193 GLY A O 1
ATOM 1620 N N . ALA A 1 194 ? -8.163 7.551 3.175 1.00 87.56 194 ALA A N 1
ATOM 1621 C CA . ALA A 1 194 ? -8.477 7.702 4.592 1.00 87.56 194 ALA A CA 1
ATOM 1622 C C . ALA A 1 194 ? -8.184 9.128 5.088 1.00 87.56 194 ALA A C 1
ATOM 1624 O O . ALA A 1 194 ? -8.974 9.695 5.846 1.00 87.56 194 ALA A O 1
ATOM 1625 N N . GLN A 1 195 ? -7.100 9.744 4.615 1.00 83.19 195 GLN A N 1
ATOM 1626 C CA . GLN A 1 195 ? -6.709 11.108 4.955 1.00 83.19 195 GLN A CA 1
ATOM 1627 C C . GLN A 1 195 ? -7.688 12.136 4.386 1.00 83.19 195 GLN A C 1
ATOM 1629 O O . GLN A 1 195 ? -8.195 12.975 5.127 1.00 83.19 195 GLN A O 1
ATOM 1634 N N . ILE A 1 196 ? -8.030 12.044 3.097 1.00 83.81 196 ILE A N 1
ATOM 1635 C CA . ILE A 1 196 ? -9.013 12.938 2.465 1.00 83.81 196 ILE A CA 1
ATOM 1636 C C . ILE A 1 196 ? -10.369 12.828 3.171 1.00 83.81 196 ILE A C 1
ATOM 1638 O O . ILE A 1 196 ? -10.989 13.845 3.496 1.00 83.81 196 ILE A O 1
ATOM 1642 N N . LEU A 1 197 ? -10.829 11.599 3.435 1.00 89.56 197 LEU A N 1
ATOM 1643 C CA . LEU A 1 197 ? -12.100 11.358 4.113 1.00 89.56 197 LEU A CA 1
ATOM 1644 C C . LEU A 1 197 ? -12.094 11.923 5.536 1.00 89.56 197 LEU A C 1
ATOM 1646 O O . LEU A 1 197 ? -13.009 12.663 5.895 1.00 89.56 197 LEU A O 1
ATOM 1650 N N . SER A 1 198 ? -11.074 11.599 6.332 1.00 88.94 198 SER A N 1
ATOM 1651 C CA . SER A 1 198 ? -10.977 12.053 7.721 1.00 88.94 198 SER A CA 1
ATOM 1652 C C . SER A 1 198 ? -10.845 13.571 7.819 1.00 88.94 198 SER A C 1
ATOM 1654 O O . SER A 1 198 ? -11.615 14.177 8.556 1.00 88.94 198 SER A O 1
ATOM 1656 N N . ASN A 1 199 ? -10.003 14.210 7.003 1.00 83.44 199 ASN A N 1
ATOM 1657 C CA . ASN A 1 199 ? -9.881 15.671 6.958 1.00 83.44 199 ASN A CA 1
ATOM 1658 C C . ASN A 1 199 ? -11.208 16.349 6.599 1.00 83.44 199 ASN A C 1
ATOM 1660 O O . ASN A 1 199 ? -11.588 17.347 7.212 1.00 83.44 199 ASN A O 1
ATOM 1664 N N . ARG A 1 200 ? -11.948 15.794 5.630 1.00 88.25 200 ARG A N 1
ATOM 1665 C CA . ARG A 1 200 ? -13.271 16.304 5.248 1.00 88.25 200 ARG A CA 1
ATOM 1666 C C . ARG A 1 200 ? -14.274 16.193 6.395 1.00 88.25 200 ARG A C 1
ATOM 1668 O O . ARG A 1 200 ? -15.031 17.134 6.628 1.00 88.25 200 ARG A O 1
ATOM 1675 N N . LEU A 1 201 ? -14.291 15.058 7.094 1.00 88.56 201 LEU A N 1
ATOM 1676 C CA . LEU A 1 201 ? -15.177 14.835 8.236 1.00 88.56 201 LEU A CA 1
ATOM 1677 C C . LEU A 1 201 ? -14.822 15.774 9.390 1.00 88.56 201 LEU A C 1
ATOM 1679 O O . LEU A 1 201 ? -15.705 16.473 9.874 1.00 88.56 201 LEU A O 1
ATOM 1683 N N . VAL A 1 202 ? -13.541 15.863 9.760 1.00 85.31 202 VAL A N 1
ATOM 1684 C CA . VAL A 1 202 ? -13.049 16.761 10.814 1.00 85.31 202 VAL A CA 1
ATOM 1685 C C . VAL A 1 202 ? -13.430 18.206 10.510 1.00 85.31 202 VAL A C 1
ATOM 1687 O O . VAL A 1 202 ? -14.055 18.847 11.348 1.00 85.31 202 VAL A O 1
ATOM 1690 N N . LYS A 1 203 ? -13.152 18.694 9.292 1.00 83.12 203 LYS A N 1
ATOM 1691 C CA . LYS A 1 203 ? -13.493 20.059 8.871 1.00 83.12 203 LYS A CA 1
ATOM 1692 C C . LYS A 1 203 ? -14.984 20.356 9.036 1.00 83.12 203 LYS A C 1
ATOM 1694 O O . LYS A 1 203 ? -15.340 21.352 9.656 1.00 83.12 203 LYS A O 1
ATOM 1699 N N . HIS A 1 204 ? -15.854 19.482 8.534 1.00 84.12 204 HIS A N 1
ATOM 1700 C CA . HIS A 1 204 ? -17.299 19.685 8.655 1.00 84.12 204 HIS A CA 1
ATOM 1701 C C . HIS A 1 204 ? -17.794 19.645 10.096 1.00 84.12 204 HIS A C 1
ATOM 1703 O O . HIS A 1 204 ? -18.714 20.376 10.443 1.00 84.12 204 HIS A O 1
ATOM 1709 N N . VAL A 1 205 ? -17.239 18.768 10.930 1.00 82.62 205 VAL A N 1
ATOM 1710 C CA . VAL A 1 205 ? -17.637 18.680 12.337 1.00 82.62 205 VAL A CA 1
ATOM 1711 C C . VAL A 1 205 ? -17.178 19.954 13.058 1.00 82.62 205 VAL A C 1
ATOM 1713 O O . VAL A 1 205 ? -17.978 20.570 13.758 1.00 82.62 205 VAL A O 1
ATOM 1716 N N . SER A 1 206 ? -15.957 20.430 12.801 1.00 79.62 206 SER A N 1
ATOM 1717 C CA . SER A 1 206 ? -15.476 21.721 13.308 1.00 79.62 206 SER A CA 1
ATOM 1718 C C . SER A 1 206 ? -16.358 22.895 12.874 1.00 79.62 206 SER A C 1
ATOM 1720 O O . SER A 1 206 ? -16.662 23.748 13.702 1.00 79.62 206 SER A O 1
ATOM 1722 N N . GLU A 1 207 ? -16.820 22.922 11.620 1.00 82.62 207 GLU A N 1
ATOM 1723 C CA . GLU A 1 207 ? -17.740 23.947 11.099 1.00 82.62 207 GLU A CA 1
ATOM 1724 C C . GLU A 1 207 ? -19.138 23.842 11.733 1.00 82.62 207 GLU A C 1
ATOM 1726 O O . GLU A 1 207 ? -19.661 24.824 12.256 1.00 82.62 207 GLU A O 1
ATOM 1731 N N . LYS A 1 208 ? -19.738 22.644 11.733 1.00 81.00 208 LYS A N 1
ATOM 1732 C CA . LYS A 1 208 ? -21.104 22.392 12.223 1.00 81.00 208 LYS A CA 1
ATOM 1733 C C . LYS A 1 208 ? -21.251 22.688 13.713 1.00 81.00 208 LYS A C 1
ATOM 1735 O O . LYS A 1 208 ? -22.296 23.169 14.142 1.00 81.00 208 LYS A O 1
ATOM 1740 N N . TYR A 1 209 ? -20.228 22.370 14.496 1.00 73.50 209 TYR A N 1
ATOM 1741 C CA . TYR A 1 209 ? -20.241 22.526 15.949 1.00 73.50 209 TYR A CA 1
ATOM 1742 C C . TYR A 1 209 ? -19.371 23.705 16.424 1.00 73.50 209 TYR A C 1
ATOM 1744 O O . TYR A 1 209 ? -19.177 23.862 17.626 1.00 73.50 209 TYR A O 1
ATOM 1752 N N . ASN A 1 210 ? -18.880 24.537 15.494 1.00 70.12 210 ASN A N 1
ATOM 1753 C CA . ASN A 1 210 ? -18.111 25.763 15.730 1.00 70.12 210 ASN A CA 1
ATOM 1754 C C . ASN A 1 210 ? -16.933 25.602 16.717 1.00 70.12 210 ASN A C 1
ATOM 1756 O O . ASN A 1 210 ? -16.793 26.381 17.661 1.00 70.12 210 ASN A O 1
ATOM 1760 N N . PHE A 1 211 ? -16.082 24.587 16.523 1.00 69.69 211 PHE A N 1
ATOM 1761 C CA . PHE A 1 211 ? -14.927 24.339 17.398 1.00 69.69 211 PHE A CA 1
ATOM 1762 C C . PHE A 1 211 ? -13.582 24.364 16.664 1.00 69.69 211 PHE A C 1
ATOM 1764 O O . PHE A 1 211 ? -13.486 24.096 15.466 1.00 69.69 211 PHE A O 1
ATOM 1771 N N . LYS A 1 212 ? -12.506 24.654 17.413 1.00 56.09 212 LYS A N 1
ATOM 1772 C CA . LYS A 1 212 ? -11.126 24.607 16.903 1.00 56.09 212 LYS A CA 1
ATOM 1773 C C . LYS A 1 212 ? -10.768 23.177 16.496 1.00 56.09 212 LYS A C 1
ATOM 1775 O O . LYS A 1 212 ? -10.835 22.282 17.329 1.00 56.09 212 LYS A O 1
ATOM 1780 N N . ILE A 1 213 ? -10.295 22.996 15.261 1.00 52.00 213 ILE A N 1
ATOM 1781 C CA . ILE A 1 213 ? -9.855 21.717 14.657 1.00 52.00 213 ILE A CA 1
ATOM 1782 C C . ILE A 1 213 ? -8.998 20.862 15.616 1.00 52.00 213 ILE A C 1
ATOM 1784 O O . ILE A 1 213 ? -9.105 19.641 15.617 1.00 52.00 213 ILE A O 1
ATOM 1788 N N . CYS A 1 214 ? -8.223 21.494 16.505 1.00 48.75 214 CYS A N 1
ATOM 1789 C CA . CYS A 1 214 ? -7.408 20.836 17.530 1.00 48.75 214 CYS A CA 1
ATOM 1790 C C . CYS A 1 214 ? -8.178 19.934 18.520 1.00 48.75 214 CYS A C 1
ATOM 1792 O O . CYS A 1 214 ? -7.537 19.117 19.179 1.00 48.75 214 CYS A O 1
ATOM 1794 N N . ALA A 1 215 ? -9.504 20.080 18.642 1.00 47.84 215 ALA A N 1
ATOM 1795 C CA . ALA A 1 215 ? -10.344 19.297 19.551 1.00 47.84 215 ALA A CA 1
ATOM 1796 C C . ALA A 1 215 ? -10.701 17.900 19.016 1.00 47.84 215 ALA A C 1
ATOM 1798 O O . ALA A 1 215 ? -11.149 17.066 19.797 1.00 47.84 215 ALA A O 1
ATOM 1799 N N . LEU A 1 216 ? -10.512 17.641 17.714 1.00 53.16 216 LEU A N 1
ATOM 1800 C CA . LEU A 1 216 ? -10.716 16.331 17.093 1.00 53.16 216 LEU A CA 1
ATOM 1801 C C . LEU A 1 216 ? -9.419 15.907 16.397 1.00 53.16 216 LEU A C 1
ATOM 1803 O O . LEU A 1 216 ? -9.118 16.347 15.290 1.00 53.16 216 LEU A O 1
ATOM 1807 N N . LYS A 1 217 ? -8.636 15.062 17.069 1.00 59.88 217 LYS A N 1
ATOM 1808 C CA . LYS A 1 217 ? -7.358 14.549 16.558 1.00 59.88 217 LYS A CA 1
ATOM 1809 C C . LYS A 1 217 ? -7.577 13.193 15.910 1.00 59.88 217 LYS A C 1
ATOM 1811 O O . LYS A 1 217 ? -8.282 12.362 16.481 1.00 59.88 217 LYS A O 1
ATOM 1816 N N . ASN A 1 218 ? -6.951 12.958 14.760 1.00 65.62 218 ASN A N 1
ATOM 1817 C CA . ASN A 1 218 ? -6.989 11.673 14.077 1.00 65.62 218 ASN A CA 1
ATOM 1818 C C . ASN A 1 218 ? -5.595 1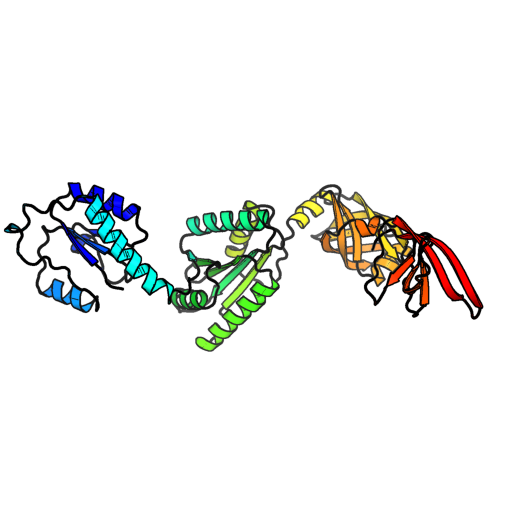1.067 13.859 1.00 65.62 218 ASN A C 1
ATOM 1820 O O . ASN A 1 218 ? -4.618 11.771 13.605 1.00 65.62 218 ASN A O 1
ATOM 1824 N N . GLN A 1 219 ? -5.529 9.741 13.933 1.00 68.62 219 GLN A N 1
ATOM 1825 C CA . GLN A 1 219 ? -4.361 8.927 13.604 1.00 68.62 219 GLN A CA 1
ATOM 1826 C C . GLN A 1 219 ? -4.787 7.891 12.566 1.00 68.62 219 GLN A C 1
ATOM 1828 O O . GLN A 1 219 ? -5.809 7.232 12.742 1.00 68.62 219 GLN A O 1
ATOM 1833 N N . ILE A 1 220 ? -4.033 7.773 11.472 1.00 71.12 220 ILE A N 1
ATOM 1834 C CA . ILE A 1 220 ? -4.352 6.865 10.366 1.00 71.12 220 ILE A CA 1
ATOM 1835 C C . ILE A 1 220 ? -3.342 5.725 10.369 1.00 71.12 220 ILE A C 1
ATOM 1837 O O . ILE A 1 220 ? -2.149 5.946 10.179 1.00 71.12 220 ILE A O 1
ATOM 1841 N N . LEU A 1 221 ? -3.842 4.510 10.543 1.00 68.19 221 LEU A N 1
ATOM 1842 C CA . LEU A 1 221 ? -3.102 3.271 10.352 1.00 68.19 221 LEU A CA 1
ATOM 1843 C C . LEU A 1 221 ? -3.529 2.727 8.987 1.00 68.19 221 LEU A C 1
ATOM 1845 O O . LEU A 1 221 ? -4.696 2.385 8.815 1.00 68.19 221 LEU A O 1
ATOM 1849 N N . SER A 1 222 ? -2.639 2.703 7.997 1.00 65.81 222 SER A N 1
ATOM 1850 C CA . SER A 1 222 ? -2.954 2.208 6.650 1.00 65.81 222 SER A CA 1
ATOM 1851 C C . SER A 1 222 ? -2.015 1.079 6.281 1.00 65.81 222 SER A C 1
ATOM 1853 O O . SER A 1 222 ? -0.809 1.173 6.478 1.00 65.81 222 SER A O 1
ATOM 1855 N N . PHE A 1 223 ? -2.574 0.039 5.676 1.00 64.81 223 PHE A N 1
ATOM 1856 C CA . PHE A 1 223 ? -1.838 -1.157 5.308 1.00 64.81 223 PHE A CA 1
ATOM 1857 C C . PHE A 1 223 ? -2.016 -1.410 3.818 1.00 64.81 223 PHE A C 1
ATOM 1859 O O . PHE A 1 223 ? -3.124 -1.687 3.352 1.00 64.81 223 PHE A O 1
ATOM 1866 N N . LYS A 1 224 ? -0.916 -1.325 3.059 1.00 55.00 224 LYS A N 1
ATOM 1867 C CA . LYS A 1 224 ? -0.902 -1.689 1.631 1.00 55.00 224 LYS A CA 1
ATOM 1868 C C . LYS A 1 224 ? -1.127 -3.194 1.444 1.00 55.00 224 LYS A C 1
ATOM 1870 O O . LYS A 1 224 ? -1.783 -3.593 0.486 1.00 55.00 224 LYS A O 1
ATOM 1875 N N . ARG A 1 225 ? -0.620 -4.017 2.373 1.00 57.16 225 ARG A N 1
ATOM 1876 C CA . ARG A 1 225 ? -0.871 -5.463 2.487 1.00 57.16 225 ARG A CA 1
ATOM 1877 C C . ARG A 1 225 ? -0.870 -5.867 3.959 1.00 57.16 225 ARG A C 1
ATOM 1879 O O . ARG A 1 225 ? 0.039 -5.487 4.687 1.00 57.16 225 ARG A O 1
ATOM 1886 N N . VAL A 1 226 ? -1.880 -6.624 4.391 1.00 58.09 226 VAL A N 1
ATOM 1887 C CA . VAL A 1 226 ? -1.933 -7.168 5.756 1.00 58.09 226 VAL A CA 1
ATOM 1888 C C . VAL A 1 226 ? -1.450 -8.613 5.728 1.00 58.09 226 VAL A C 1
ATOM 1890 O O . VAL A 1 226 ? -2.071 -9.452 5.080 1.00 58.09 226 VAL A O 1
ATOM 1893 N N . GLU A 1 227 ? -0.334 -8.909 6.392 1.00 57.59 227 GLU A N 1
ATOM 1894 C CA . GLU A 1 227 ? 0.279 -10.246 6.366 1.00 57.59 227 GLU A CA 1
ATOM 1895 C C . GLU A 1 227 ? -0.006 -11.058 7.635 1.00 57.59 227 GLU A C 1
ATOM 1897 O O . GLU A 1 227 ? -0.137 -12.282 7.549 1.00 57.59 227 GLU A O 1
ATOM 1902 N N . ASN A 1 228 ? -0.216 -10.402 8.782 1.00 71.12 228 ASN A N 1
ATOM 1903 C CA . ASN A 1 228 ? -0.524 -11.050 10.057 1.00 71.12 228 ASN A CA 1
ATOM 1904 C C . ASN A 1 228 ? -1.665 -10.330 10.807 1.00 71.12 228 ASN A C 1
ATOM 1906 O O . ASN A 1 228 ? -1.580 -9.135 11.095 1.00 71.12 228 ASN A O 1
ATOM 1910 N N . ASP A 1 229 ? -2.721 -11.082 11.137 1.00 75.62 229 ASP A N 1
ATOM 1911 C CA . ASP A 1 229 ? -3.889 -10.615 11.890 1.00 75.62 229 ASP A CA 1
ATOM 1912 C C . ASP A 1 229 ? -3.520 -10.125 13.304 1.00 75.62 229 ASP A C 1
ATOM 1914 O O . ASP A 1 229 ? -4.080 -9.141 13.787 1.00 75.62 229 ASP A O 1
ATOM 1918 N N . GLU A 1 230 ? -2.597 -10.817 13.979 1.00 77.19 230 GLU A N 1
ATOM 1919 C CA . GLU A 1 230 ? -2.205 -10.526 15.362 1.00 77.19 230 GLU A CA 1
ATOM 1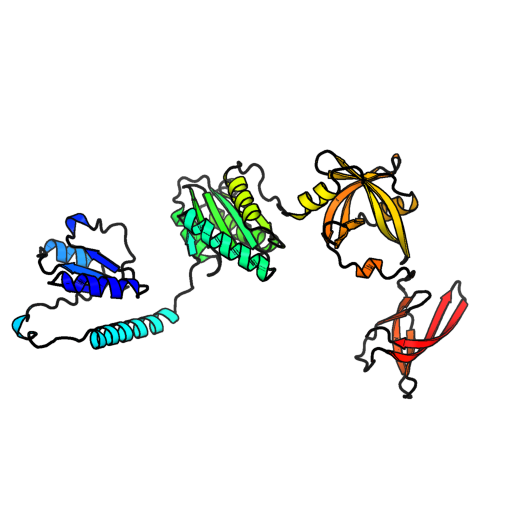920 C C . GLU A 1 230 ? -1.404 -9.232 15.445 1.00 77.19 230 GLU A C 1
ATOM 1922 O O . GLU A 1 230 ? -1.707 -8.380 16.278 1.00 77.19 230 GLU A O 1
ATOM 1927 N N . THR A 1 231 ? -0.453 -9.037 14.528 1.00 69.69 231 THR A N 1
ATOM 1928 C CA . THR A 1 231 ? 0.341 -7.806 14.433 1.00 69.69 231 THR A CA 1
ATOM 1929 C C . THR A 1 231 ? -0.546 -6.591 14.178 1.00 69.69 231 THR A C 1
ATOM 1931 O O . THR A 1 231 ? -0.375 -5.558 14.820 1.00 69.69 231 THR A O 1
ATOM 1934 N N . PHE A 1 232 ? -1.537 -6.717 13.289 1.00 72.25 232 PHE A N 1
ATOM 1935 C CA . PHE A 1 232 ? -2.471 -5.631 12.987 1.00 72.25 232 PHE A CA 1
ATOM 1936 C C . PHE A 1 232 ? -3.282 -5.213 14.221 1.00 72.25 232 PHE A C 1
ATOM 1938 O O . PHE A 1 232 ? -3.440 -4.027 14.504 1.00 72.25 232 PHE A O 1
ATOM 1945 N N . ILE A 1 233 ? -3.787 -6.184 14.982 1.00 80.31 233 ILE A N 1
ATOM 1946 C CA . ILE A 1 233 ? -4.604 -5.909 16.172 1.00 80.31 233 ILE A CA 1
ATOM 1947 C C . ILE A 1 233 ? -3.753 -5.362 17.302 1.00 80.31 233 ILE A C 1
ATOM 1949 O O . ILE A 1 233 ? -4.152 -4.387 17.930 1.00 80.31 233 ILE A O 1
ATOM 1953 N N . PHE A 1 234 ? -2.570 -5.935 17.510 1.00 76.62 234 PHE A N 1
ATOM 1954 C CA . PHE A 1 234 ? -1.602 -5.417 18.464 1.00 76.62 234 PHE A CA 1
ATOM 1955 C C . PHE A 1 234 ? -1.273 -3.947 18.182 1.00 76.62 234 PHE A C 1
ATOM 1957 O O . PHE A 1 234 ? -1.206 -3.148 19.106 1.00 76.62 234 PHE A O 1
ATOM 1964 N N . GLN A 1 235 ? -1.128 -3.558 16.913 1.00 70.38 235 GLN A N 1
ATOM 1965 C CA . GLN A 1 235 ? -0.867 -2.166 16.539 1.00 70.38 235 GLN A CA 1
ATOM 1966 C C . GLN A 1 235 ? -2.063 -1.243 16.771 1.00 70.38 235 GLN A C 1
ATOM 1968 O O . GLN A 1 235 ? -1.863 -0.094 17.161 1.00 70.38 235 GLN A O 1
ATOM 1973 N N . ILE A 1 236 ? -3.293 -1.722 16.559 1.00 77.81 236 ILE A N 1
ATOM 1974 C CA . ILE A 1 236 ? -4.497 -0.976 16.944 1.00 77.81 236 ILE A CA 1
ATOM 1975 C C . ILE A 1 236 ? -4.513 -0.762 18.456 1.00 77.81 236 ILE A C 1
ATOM 1977 O O . ILE A 1 236 ? -4.661 0.375 18.891 1.00 77.81 236 ILE A O 1
ATOM 1981 N N . ASP A 1 237 ? -4.324 -1.827 19.236 1.00 78.75 237 ASP A N 1
ATOM 1982 C CA . ASP A 1 237 ? -4.313 -1.769 20.700 1.00 78.75 237 ASP A CA 1
ATOM 1983 C C . ASP A 1 237 ? -3.207 -0.807 21.182 1.00 78.75 237 ASP A C 1
ATOM 1985 O O . ASP A 1 237 ? -3.475 0.155 21.900 1.00 78.75 237 ASP A O 1
ATOM 1989 N N . HIS A 1 238 ? -1.990 -0.947 20.651 1.00 73.25 238 HIS A N 1
ATOM 1990 C CA . HIS A 1 238 ? -0.867 -0.055 20.936 1.00 73.25 238 HIS A CA 1
ATOM 1991 C C . HIS A 1 238 ? -1.162 1.410 20.569 1.00 73.25 238 HIS A C 1
ATOM 1993 O O . HIS A 1 238 ? -0.805 2.318 21.317 1.00 73.25 238 HIS A O 1
ATOM 1999 N N . ALA A 1 239 ? -1.806 1.682 19.430 1.00 70.25 239 ALA A N 1
ATOM 2000 C CA . ALA A 1 239 ? -2.166 3.043 19.029 1.00 70.25 239 ALA A CA 1
ATOM 2001 C C . ALA A 1 239 ? -3.296 3.641 19.886 1.00 70.25 239 ALA A C 1
ATOM 2003 O O . ALA A 1 239 ? -3.353 4.855 20.066 1.00 70.25 239 ALA A O 1
ATOM 2004 N N . ILE A 1 240 ? -4.188 2.811 20.429 1.00 74.12 240 ILE A N 1
ATOM 2005 C CA . ILE A 1 240 ? -5.247 3.240 21.353 1.00 74.12 240 ILE A CA 1
ATOM 2006 C C . ILE A 1 240 ? -4.669 3.620 22.719 1.00 74.12 240 ILE A C 1
ATOM 2008 O O . ILE A 1 240 ? -5.131 4.605 23.321 1.00 74.12 240 ILE A O 1
ATOM 2012 N N . ASP A 1 241 ? -3.683 2.847 23.178 1.00 72.44 241 ASP A N 1
ATOM 2013 C CA . ASP A 1 241 ? -3.055 2.968 24.494 1.00 72.44 241 ASP A CA 1
ATOM 2014 C C . ASP A 1 241 ? -2.013 4.088 24.556 1.00 72.44 241 ASP A C 1
ATOM 2016 O O . ASP A 1 241 ? -1.889 4.768 25.578 1.00 72.44 241 ASP A O 1
ATOM 2020 N N . ASN A 1 242 ? -1.294 4.341 23.462 1.00 66.69 242 ASN A N 1
ATOM 2021 C CA . ASN A 1 242 ? -0.355 5.454 23.403 1.00 66.69 242 ASN A CA 1
ATOM 2022 C C . ASN A 1 242 ? -1.083 6.788 23.200 1.00 66.69 242 ASN A C 1
ATOM 2024 O O . ASN A 1 242 ? -2.005 6.920 22.396 1.00 66.69 242 ASN A O 1
ATOM 2028 N N . GLU A 1 243 ? -0.659 7.819 23.936 1.00 58.59 243 GLU A N 1
ATOM 2029 C CA . GLU A 1 243 ? -1.179 9.172 23.741 1.00 58.59 243 GLU A CA 1
ATOM 2030 C C . GLU A 1 243 ? -0.980 9.612 22.281 1.00 58.59 243 GLU A C 1
ATOM 2032 O O . GLU A 1 243 ? 0.101 9.427 21.723 1.00 58.59 243 GLU A O 1
ATOM 2037 N N . PHE A 1 244 ? -2.009 10.235 21.686 1.00 55.97 244 PHE A N 1
ATOM 2038 C CA . PHE A 1 244 ? -1.971 10.907 20.377 1.00 55.97 244 PHE A CA 1
ATOM 2039 C C . PHE A 1 244 ? -0.919 12.034 20.392 1.00 55.97 244 PHE A C 1
ATOM 2041 O O . PHE A 1 244 ? -1.264 13.214 20.517 1.00 55.97 244 PHE A O 1
ATOM 2048 N N . ARG A 1 245 ? 0.369 11.685 20.347 1.00 43.91 245 ARG A N 1
ATOM 2049 C CA . ARG A 1 245 ? 1.463 12.644 20.529 1.00 43.91 245 ARG A CA 1
ATOM 2050 C C . ARG A 1 245 ? 1.855 13.355 19.243 1.00 43.91 245 ARG A C 1
ATOM 2052 O O . ARG A 1 245 ? 2.358 14.464 19.337 1.00 43.91 245 ARG A O 1
ATOM 2059 N N . GLU A 1 246 ? 1.509 12.841 18.064 1.00 46.06 246 GLU A N 1
ATOM 2060 C CA . GLU A 1 246 ? 1.712 13.546 16.791 1.00 46.06 246 GLU A CA 1
ATOM 2061 C C . GLU A 1 246 ? 0.599 13.198 15.788 1.00 46.06 246 GLU A C 1
ATOM 2063 O O . GLU A 1 246 ? 0.265 12.034 15.575 1.00 46.06 246 GLU A O 1
ATOM 2068 N N . ILE A 1 247 ? -0.017 14.231 15.208 1.00 45.66 247 ILE A N 1
ATOM 2069 C CA . ILE A 1 247 ? -1.192 14.154 14.326 1.00 45.66 247 ILE A CA 1
ATOM 2070 C C . ILE A 1 247 ? -0.692 14.041 12.874 1.00 45.66 247 ILE A C 1
ATOM 2072 O O . ILE A 1 247 ? 0.250 14.737 12.504 1.00 45.66 247 ILE A O 1
ATOM 2076 N N . ASN A 1 248 ? -1.338 13.215 12.043 1.00 45.59 248 ASN A N 1
ATOM 2077 C CA . ASN A 1 248 ? -1.055 13.060 10.602 1.00 45.59 248 ASN A CA 1
ATOM 2078 C C . ASN A 1 248 ? 0.320 12.477 10.211 1.00 45.59 248 ASN A C 1
ATOM 2080 O O . ASN A 1 248 ? 0.891 12.890 9.202 1.00 45.59 248 ASN A O 1
ATOM 2084 N N . ARG A 1 249 ? 0.845 11.482 10.934 1.00 41.84 249 ARG A N 1
ATOM 2085 C CA . ARG A 1 249 ? 1.923 10.639 10.386 1.00 41.84 249 ARG A CA 1
ATOM 2086 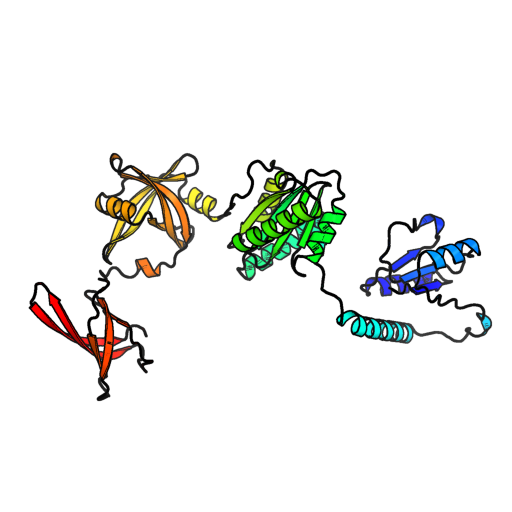C C . ARG A 1 249 ? 1.329 9.467 9.606 1.00 41.84 249 ARG A C 1
ATOM 2088 O O . ARG A 1 249 ? 0.476 8.747 10.122 1.00 41.84 249 ARG A O 1
ATOM 2095 N N . GLU A 1 250 ? 1.758 9.300 8.356 1.00 41.53 250 GLU A N 1
ATOM 2096 C CA . GLU A 1 250 ? 1.643 8.024 7.650 1.00 41.53 250 GLU A CA 1
ATOM 2097 C C . GLU A 1 250 ? 2.465 7.018 8.440 1.00 41.53 250 GLU A C 1
ATOM 2099 O O . GLU A 1 250 ? 3.693 7.083 8.462 1.00 41.53 250 GLU A O 1
ATOM 2104 N N . ILE A 1 251 ? 1.784 6.133 9.161 1.00 40.25 251 ILE A N 1
ATOM 2105 C CA . ILE A 1 251 ? 2.454 4.968 9.709 1.00 40.25 251 ILE A CA 1
ATOM 2106 C C . ILE A 1 251 ? 2.327 3.889 8.643 1.00 40.25 251 ILE A C 1
ATOM 2108 O O . ILE A 1 251 ? 1.381 3.102 8.628 1.00 40.25 251 ILE A O 1
ATOM 2112 N N . ASP A 1 252 ? 3.240 3.970 7.675 1.00 40.41 252 ASP A N 1
ATOM 2113 C CA . ASP A 1 252 ? 3.421 2.986 6.613 1.00 40.41 252 ASP A CA 1
ATOM 2114 C C . ASP A 1 252 ? 4.008 1.735 7.296 1.00 40.41 252 ASP A C 1
ATOM 2116 O O . ASP A 1 252 ? 5.219 1.595 7.486 1.00 40.41 252 ASP A O 1
ATOM 2120 N N . PHE A 1 253 ? 3.126 0.867 7.806 1.00 43.84 253 PHE A N 1
ATOM 2121 C CA . PHE A 1 253 ? 3.536 -0.344 8.512 1.00 43.84 253 PHE A CA 1
ATOM 2122 C C . PHE A 1 253 ? 3.954 -1.404 7.510 1.00 43.84 253 PHE A C 1
ATOM 2124 O O . PHE A 1 253 ? 3.186 -2.251 7.053 1.00 43.84 253 PHE A O 1
ATOM 2131 N N . TYR A 1 254 ? 5.230 -1.343 7.194 1.00 44.03 254 TYR A N 1
ATOM 2132 C CA . TYR A 1 254 ? 5.956 -2.413 6.567 1.00 44.03 254 TYR A CA 1
ATOM 2133 C C . TYR A 1 254 ? 6.305 -3.455 7.639 1.00 44.03 254 TYR A C 1
ATOM 2135 O O . TYR A 1 254 ? 7.302 -3.302 8.334 1.00 44.03 254 TYR A O 1
ATOM 2143 N N . VAL A 1 255 ? 5.496 -4.512 7.787 1.00 41.25 255 VAL A N 1
ATOM 2144 C CA . VAL A 1 255 ? 5.853 -5.705 8.597 1.00 41.25 255 VAL A CA 1
ATOM 2145 C C . VAL A 1 255 ? 7.187 -6.294 8.124 1.00 41.25 255 VAL A C 1
ATOM 2147 O O . VAL A 1 255 ? 7.995 -6.748 8.928 1.00 41.25 255 VAL A O 1
ATOM 2150 N N . TRP A 1 256 ? 7.500 -6.137 6.836 1.00 52.94 256 TRP A N 1
ATOM 2151 C CA . TRP A 1 256 ? 8.809 -6.493 6.316 1.00 52.94 256 TRP A CA 1
ATOM 2152 C C . TRP A 1 256 ? 9.938 -5.615 6.846 1.00 52.94 256 TRP A C 1
ATOM 2154 O O . TRP A 1 256 ? 11.076 -5.974 6.625 1.00 52.94 256 TRP A O 1
ATOM 2164 N N . LYS A 1 257 ? 9.706 -4.442 7.466 1.00 54.31 257 LYS A N 1
ATOM 2165 C CA . LYS A 1 257 ? 10.820 -3.614 7.954 1.00 54.31 257 LYS A CA 1
ATOM 2166 C C . LYS A 1 257 ? 11.496 -4.395 9.063 1.00 54.31 257 LYS A C 1
ATOM 2168 O O . LYS A 1 257 ? 12.696 -4.565 9.009 1.00 54.31 257 LYS A O 1
ATOM 2173 N N . ASP A 1 258 ? 10.726 -4.980 9.969 1.00 60.97 258 ASP A N 1
ATOM 2174 C CA . ASP A 1 258 ? 11.285 -5.813 11.024 1.00 60.97 258 ASP A CA 1
ATOM 2175 C C . ASP A 1 258 ? 11.874 -7.113 10.461 1.00 60.97 258 ASP A C 1
ATOM 2177 O O . ASP A 1 258 ? 12.967 -7.482 10.859 1.00 60.97 258 ASP A O 1
ATOM 2181 N N . GLU A 1 259 ? 11.247 -7.779 9.486 1.00 63.78 259 GLU A N 1
ATOM 2182 C CA . GLU A 1 259 ? 11.820 -8.997 8.873 1.00 63.78 259 GLU A CA 1
ATOM 2183 C C . GLU A 1 259 ? 13.106 -8.722 8.078 1.00 63.78 259 GLU A C 1
ATOM 2185 O O . GLU A 1 259 ? 14.101 -9.426 8.236 1.00 63.78 259 GLU A O 1
ATOM 2190 N N . LEU A 1 260 ? 13.116 -7.655 7.282 1.00 68.56 260 LEU A N 1
ATOM 2191 C CA . LEU A 1 260 ? 14.267 -7.161 6.536 1.00 68.56 260 LEU A CA 1
ATOM 2192 C C . LEU A 1 260 ? 15.379 -6.720 7.483 1.00 68.56 260 LEU A C 1
ATOM 2194 O O . LEU A 1 260 ? 16.550 -7.013 7.272 1.00 68.56 260 LEU A O 1
ATOM 2198 N N . PHE A 1 261 ? 15.021 -6.008 8.546 1.00 76.31 261 PHE A N 1
ATOM 2199 C CA . PHE A 1 261 ? 15.981 -5.500 9.513 1.00 76.31 261 PHE A CA 1
ATOM 2200 C C . PHE A 1 261 ? 16.506 -6.637 10.385 1.00 76.31 261 PHE A C 1
ATOM 2202 O O . PHE A 1 261 ? 17.676 -6.608 10.729 1.00 76.31 261 PHE A O 1
ATOM 2209 N N . ASN A 1 262 ? 15.703 -7.665 10.668 1.00 76.69 262 ASN A N 1
ATOM 2210 C CA . ASN A 1 262 ? 16.147 -8.899 11.311 1.00 76.69 262 ASN A CA 1
ATOM 2211 C C . ASN A 1 262 ? 17.077 -9.700 10.393 1.00 76.69 262 ASN A C 1
ATOM 2213 O O . ASN A 1 262 ? 18.085 -10.226 10.860 1.00 76.69 262 ASN A O 1
ATOM 2217 N N . GLU A 1 263 ? 16.799 -9.757 9.084 1.00 78.38 263 GLU A N 1
ATOM 2218 C CA . GLU A 1 263 ? 17.718 -10.358 8.112 1.00 78.38 263 GLU A CA 1
ATOM 2219 C C . GLU A 1 263 ? 19.081 -9.655 8.125 1.00 78.38 263 GLU A C 1
ATOM 2221 O O . GLU A 1 263 ? 20.104 -10.330 7.992 1.00 78.38 263 GLU A O 1
ATOM 2226 N N . PHE A 1 264 ? 19.105 -8.335 8.323 1.00 79.19 264 PHE A N 1
ATOM 2227 C CA . PHE A 1 264 ? 20.309 -7.494 8.308 1.00 79.19 264 PHE A CA 1
ATOM 2228 C C . PHE A 1 264 ? 20.711 -6.951 9.688 1.00 79.19 264 PHE A C 1
ATOM 2230 O O . PHE A 1 264 ? 21.425 -5.951 9.775 1.00 79.19 264 PHE A O 1
ATOM 2237 N N . ALA A 1 265 ? 20.256 -7.595 10.768 1.00 74.56 265 ALA A N 1
ATOM 2238 C CA . ALA A 1 265 ? 20.541 -7.153 12.134 1.00 74.56 265 ALA A CA 1
ATOM 2239 C C . ALA A 1 265 ? 22.035 -7.284 12.458 1.00 74.56 265 ALA A C 1
ATOM 2241 O O . ALA A 1 265 ? 22.587 -6.519 13.248 1.00 74.56 265 ALA A O 1
ATOM 2242 N N . GLU A 1 266 ? 22.691 -8.238 11.804 1.00 75.31 266 GLU A N 1
ATOM 2243 C CA . GLU A 1 266 ? 24.134 -8.420 11.819 1.00 75.31 266 GLU A CA 1
ATOM 2244 C C . GLU A 1 266 ? 24.755 -7.801 10.566 1.00 75.31 266 GLU A C 1
ATOM 2246 O O . GLU A 1 266 ? 24.130 -7.762 9.503 1.00 75.31 266 GLU A O 1
ATOM 2251 N N . ALA A 1 267 ? 26.005 -7.345 10.686 1.00 76.38 267 ALA A N 1
ATOM 2252 C CA . ALA A 1 267 ? 26.761 -6.847 9.547 1.00 76.38 267 ALA A CA 1
ATOM 2253 C C . ALA A 1 267 ? 26.843 -7.937 8.469 1.00 76.38 267 ALA A C 1
ATOM 2255 O O . ALA A 1 267 ? 27.461 -8.984 8.675 1.00 76.38 267 ALA A O 1
ATOM 2256 N N . LYS A 1 268 ? 26.205 -7.688 7.324 1.00 84.56 268 LYS A N 1
ATOM 2257 C CA . LYS A 1 268 ? 26.164 -8.620 6.196 1.00 84.56 268 LYS A CA 1
ATOM 2258 C C . LYS A 1 268 ? 26.675 -7.957 4.939 1.00 84.56 268 LYS A C 1
ATOM 2260 O O . LYS A 1 268 ? 26.319 -6.824 4.632 1.00 84.56 268 LYS A O 1
ATOM 2265 N N . THR A 1 269 ? 27.438 -8.709 4.164 1.00 90.69 269 THR A N 1
ATOM 2266 C CA . THR A 1 269 ? 27.786 -8.308 2.809 1.00 90.69 269 THR A CA 1
ATOM 2267 C C . THR A 1 269 ? 26.619 -8.643 1.883 1.00 90.69 269 THR A C 1
ATOM 2269 O O . THR A 1 269 ? 26.211 -9.800 1.771 1.00 90.69 269 THR A O 1
ATOM 2272 N N . ILE A 1 270 ? 26.072 -7.629 1.221 1.00 91.88 270 ILE A N 1
ATOM 2273 C CA . ILE A 1 270 ? 24.990 -7.743 0.246 1.00 91.88 270 ILE A CA 1
ATOM 2274 C C . ILE A 1 270 ? 25.440 -7.208 -1.106 1.00 91.88 270 ILE A C 1
ATOM 2276 O O . ILE A 1 270 ? 26.210 -6.254 -1.198 1.00 91.88 270 ILE A O 1
ATOM 2280 N N . ARG A 1 271 ? 24.919 -7.790 -2.186 1.00 92.31 271 ARG A N 1
ATOM 2281 C CA . ARG A 1 271 ? 25.120 -7.229 -3.519 1.00 92.31 271 ARG A CA 1
ATOM 2282 C C . ARG A 1 271 ? 24.111 -6.119 -3.760 1.00 92.31 271 ARG A C 1
ATOM 2284 O O . ARG A 1 271 ? 22.918 -6.390 -3.902 1.00 92.31 271 ARG A O 1
ATOM 2291 N N . ILE A 1 272 ? 24.605 -4.890 -3.849 1.00 94.12 272 ILE A N 1
ATOM 2292 C CA . ILE A 1 272 ? 23.808 -3.744 -4.275 1.00 94.12 272 ILE A CA 1
ATOM 2293 C C . ILE A 1 272 ? 23.998 -3.495 -5.765 1.00 94.12 272 ILE A C 1
ATOM 2295 O O . ILE A 1 272 ? 25.053 -3.795 -6.334 1.00 94.12 272 ILE A O 1
ATOM 2299 N N . PHE A 1 273 ? 22.979 -2.948 -6.409 1.00 93.19 273 PHE A N 1
ATOM 2300 C CA . PHE A 1 273 ? 23.005 -2.640 -7.828 1.00 93.19 273 PHE A CA 1
ATOM 2301 C C . PHE A 1 273 ? 22.155 -1.415 -8.163 1.00 93.19 273 PHE A C 1
ATOM 2303 O O . PHE A 1 273 ? 21.181 -1.105 -7.490 1.00 93.19 273 PHE A O 1
ATOM 2310 N N . ASN A 1 274 ? 22.539 -0.719 -9.228 1.00 92.00 274 ASN A N 1
ATOM 2311 C CA . ASN A 1 274 ? 21.829 0.408 -9.833 1.00 92.00 274 ASN A CA 1
ATOM 2312 C C . ASN A 1 274 ? 21.982 0.305 -11.349 1.00 92.00 274 ASN A C 1
ATOM 2314 O O . ASN A 1 274 ? 22.865 -0.401 -11.842 1.00 92.00 274 ASN A O 1
ATOM 2318 N N . ARG A 1 275 ? 21.171 1.059 -12.092 1.00 83.56 275 ARG A N 1
ATOM 2319 C CA . ARG A 1 275 ? 21.415 1.275 -13.516 1.00 83.56 275 ARG A CA 1
ATOM 2320 C C . ARG A 1 275 ? 22.163 2.581 -13.717 1.00 83.56 275 ARG A C 1
ATOM 2322 O O . ARG A 1 275 ? 21.890 3.575 -13.068 1.00 83.56 275 ARG A O 1
ATOM 2329 N N . TYR A 1 276 ? 23.118 2.589 -14.630 1.00 82.00 276 TYR A N 1
ATOM 2330 C CA . TYR A 1 276 ? 23.773 3.814 -15.056 1.00 82.00 276 TYR A CA 1
ATOM 2331 C C . TYR A 1 276 ? 24.014 3.758 -16.549 1.00 82.00 276 TYR A C 1
ATOM 2333 O O . TYR A 1 276 ? 24.740 2.888 -17.023 1.00 82.00 276 TYR A O 1
ATOM 2341 N N . LYS A 1 277 ? 23.388 4.682 -17.287 1.00 73.81 277 LYS A N 1
ATOM 2342 C CA . LYS A 1 277 ? 23.432 4.709 -18.759 1.00 73.81 277 LYS A CA 1
ATOM 2343 C C . LYS A 1 277 ? 23.071 3.343 -19.365 1.00 73.81 277 LYS A C 1
ATOM 2345 O O . LYS A 1 277 ? 23.816 2.792 -20.168 1.00 73.81 277 LYS A O 1
ATOM 2350 N N . GLY A 1 278 ? 21.986 2.753 -18.862 1.00 68.00 278 GLY A N 1
ATOM 2351 C CA . GLY A 1 278 ? 21.509 1.435 -19.279 1.00 68.00 278 GLY A CA 1
ATOM 2352 C C . GLY A 1 278 ? 22.298 0.239 -18.748 1.00 68.00 278 GLY A C 1
ATOM 2353 O O . GLY A 1 278 ? 21.813 -0.878 -18.866 1.00 68.00 278 GLY A O 1
ATOM 2354 N N . MET A 1 279 ? 23.473 0.430 -18.143 1.00 73.88 279 MET A N 1
ATOM 2355 C CA . MET A 1 279 ? 24.276 -0.668 -17.600 1.00 73.88 279 MET A CA 1
ATOM 2356 C C . MET A 1 279 ? 23.918 -0.969 -16.152 1.00 73.88 279 MET A C 1
ATOM 2358 O O . MET A 1 279 ? 23.843 -0.053 -15.331 1.00 73.88 279 MET A O 1
ATOM 2362 N N . LEU A 1 280 ? 23.780 -2.252 -15.814 1.00 82.94 280 LEU A N 1
ATOM 2363 C CA . LEU A 1 280 ? 23.704 -2.681 -14.423 1.00 82.94 280 LEU A CA 1
ATOM 2364 C C . LEU A 1 280 ? 25.092 -2.551 -13.784 1.00 82.94 280 LEU A C 1
ATOM 2366 O O . LEU A 1 280 ? 26.032 -3.260 -14.140 1.00 82.94 280 LEU A O 1
ATOM 2370 N N . VAL A 1 281 ? 25.224 -1.637 -12.828 1.00 89.31 281 VAL A N 1
ATOM 2371 C CA . VAL A 1 281 ? 26.420 -1.511 -11.998 1.00 89.31 281 VAL A CA 1
ATOM 2372 C C . VAL A 1 281 ? 26.107 -2.163 -10.665 1.00 89.31 281 VAL A C 1
ATOM 2374 O O . VAL A 1 281 ? 25.243 -1.684 -9.930 1.00 89.31 281 VAL A O 1
ATOM 2377 N N . SER A 1 282 ? 26.795 -3.265 -10.370 1.00 92.00 282 SER A N 1
ATOM 2378 C CA . SER A 1 282 ? 26.628 -4.024 -9.132 1.00 92.00 282 SER A CA 1
ATOM 2379 C C . SER A 1 282 ? 27.940 -4.166 -8.376 1.00 92.00 282 SER A C 1
ATOM 2381 O O . SER A 1 282 ? 28.996 -4.346 -8.991 1.00 92.00 282 SER A O 1
ATOM 2383 N N . HIS A 1 283 ? 27.880 -4.157 -7.050 1.00 91.56 283 HIS A N 1
ATOM 2384 C CA . HIS A 1 283 ? 29.009 -4.529 -6.206 1.00 91.56 283 HIS A CA 1
ATOM 2385 C C . HIS A 1 283 ? 28.544 -5.012 -4.837 1.00 91.56 283 HIS A C 1
ATOM 2387 O O . HIS A 1 283 ? 27.421 -4.743 -4.417 1.00 91.56 283 HIS A O 1
ATOM 2393 N N . ASP A 1 284 ? 29.438 -5.709 -4.151 1.00 94.12 284 ASP A N 1
ATOM 2394 C CA . ASP A 1 284 ? 29.199 -6.174 -2.796 1.00 94.12 284 ASP A CA 1
ATOM 2395 C C . ASP A 1 284 ? 29.525 -5.030 -1.817 1.00 94.12 284 ASP A C 1
ATOM 2397 O O . ASP A 1 284 ? 30.593 -4.418 -1.903 1.00 94.12 284 ASP A O 1
ATOM 2401 N N . ALA A 1 285 ? 28.571 -4.710 -0.948 1.00 94.81 285 ALA A N 1
ATOM 2402 C CA . ALA A 1 285 ? 28.618 -3.654 0.057 1.00 94.81 285 ALA A CA 1
ATOM 2403 C C . ALA A 1 285 ? 28.158 -4.226 1.400 1.00 94.81 285 ALA A C 1
ATOM 2405 O O . ALA A 1 285 ? 27.434 -5.219 1.433 1.00 94.81 285 ALA A O 1
ATOM 2406 N N . ASP A 1 286 ? 28.535 -3.593 2.504 1.00 94.12 286 ASP A N 1
ATOM 2407 C CA . ASP A 1 286 ? 28.123 -4.069 3.823 1.00 94.12 286 ASP A CA 1
ATOM 2408 C C . ASP A 1 286 ? 26.891 -3.311 4.290 1.00 94.12 286 ASP A C 1
ATOM 2410 O O . ASP A 1 286 ? 26.862 -2.082 4.251 1.00 94.12 286 ASP A O 1
ATOM 2414 N N . ILE A 1 287 ? 25.876 -4.039 4.736 1.00 92.69 287 ILE A N 1
ATOM 2415 C CA . ILE A 1 287 ? 24.689 -3.471 5.356 1.00 92.69 287 ILE A CA 1
ATOM 2416 C C . ILE A 1 287 ? 24.747 -3.690 6.865 1.00 92.69 287 ILE A C 1
ATOM 2418 O O . ILE A 1 287 ? 25.034 -4.791 7.335 1.00 92.69 287 ILE A O 1
ATOM 2422 N N . ILE A 1 288 ? 24.527 -2.616 7.621 1.00 90.69 288 ILE A N 1
ATOM 2423 C CA . ILE A 1 288 ? 24.588 -2.609 9.084 1.00 90.69 288 ILE A CA 1
ATOM 2424 C C . ILE A 1 288 ? 23.344 -1.912 9.621 1.00 90.69 288 ILE A C 1
ATOM 2426 O O . ILE A 1 288 ? 22.979 -0.833 9.155 1.00 90.69 288 ILE A O 1
ATOM 2430 N N . TYR A 1 289 ? 22.708 -2.504 10.625 1.00 88.75 289 TYR A N 1
ATOM 2431 C CA . TYR A 1 289 ? 21.619 -1.866 11.349 1.00 88.75 289 TYR A CA 1
ATOM 2432 C C . TYR A 1 289 ? 22.151 -1.019 12.513 1.00 88.75 289 TYR A C 1
ATOM 2434 O O . TYR A 1 289 ? 22.778 -1.537 13.436 1.00 88.75 289 TYR A O 1
ATOM 2442 N N . ILE A 1 290 ? 21.912 0.296 12.476 1.00 85.00 290 ILE A N 1
ATOM 2443 C CA . ILE A 1 290 ? 22.368 1.246 13.501 1.00 85.00 290 ILE A CA 1
ATOM 2444 C C . ILE A 1 290 ? 21.212 2.192 13.843 1.00 85.00 290 ILE A C 1
ATOM 2446 O O . ILE A 1 290 ? 20.645 2.835 12.966 1.00 85.00 290 ILE A O 1
ATOM 2450 N N . ASN A 1 291 ? 20.865 2.297 15.130 1.00 85.88 291 ASN A N 1
ATOM 2451 C CA . ASN A 1 291 ? 19.905 3.279 15.660 1.00 85.88 291 ASN A CA 1
ATOM 2452 C C . ASN A 1 291 ? 18.547 3.354 14.927 1.00 85.88 291 ASN A C 1
ATOM 2454 O O . ASN A 1 291 ? 17.993 4.440 14.778 1.00 85.88 291 ASN A O 1
ATOM 2458 N N . GLY A 1 292 ? 17.983 2.229 14.474 1.00 80.19 292 GLY A N 1
ATOM 2459 C CA . GLY A 1 292 ? 16.675 2.244 13.798 1.00 80.19 292 GLY A CA 1
ATOM 2460 C C . GLY A 1 292 ? 16.722 2.377 12.274 1.00 80.19 292 GLY A C 1
ATOM 2461 O O . GLY A 1 292 ? 15.660 2.364 11.639 1.00 80.19 292 GLY A O 1
ATOM 2462 N N . SER A 1 293 ? 17.922 2.432 11.690 1.00 87.62 293 SER A N 1
ATOM 2463 C CA . SER A 1 293 ? 18.143 2.601 10.251 1.00 87.62 293 SER A CA 1
ATOM 2464 C C . SER A 1 293 ? 19.135 1.576 9.694 1.00 87.62 293 SER A C 1
ATOM 2466 O O . SER A 1 293 ? 20.011 1.088 10.407 1.00 87.62 293 SER A O 1
ATOM 2468 N N . LEU A 1 294 ? 19.004 1.248 8.403 1.00 91.94 294 LEU A N 1
ATOM 2469 C CA . LEU A 1 294 ? 19.981 0.430 7.678 1.00 91.94 294 LEU A CA 1
ATOM 2470 C C . LEU A 1 294 ? 21.012 1.337 7.007 1.00 91.94 294 LEU A C 1
ATOM 2472 O O . LEU A 1 294 ? 20.676 2.329 6.361 1.00 91.94 294 LEU A O 1
ATOM 2476 N N . HIS A 1 295 ? 22.277 0.986 7.171 1.00 94.38 295 HIS A N 1
ATOM 2477 C CA . HIS A 1 295 ? 23.424 1.740 6.700 1.00 94.38 295 HIS A CA 1
ATOM 2478 C C . HIS A 1 295 ? 24.179 0.892 5.684 1.00 94.38 295 HIS A C 1
ATOM 2480 O O . HIS A 1 295 ? 24.548 -0.237 5.990 1.00 94.38 295 HIS A O 1
ATOM 2486 N N . LEU A 1 296 ? 24.436 1.438 4.497 1.00 95.94 296 LEU A N 1
ATOM 2487 C CA . LEU A 1 296 ? 25.339 0.841 3.518 1.00 95.94 296 LEU A CA 1
ATOM 2488 C C . LEU A 1 296 ? 26.746 1.390 3.702 1.00 95.94 296 LEU A C 1
ATOM 2490 O O . LEU A 1 296 ? 26.947 2.602 3.664 1.00 95.94 296 LEU A O 1
ATOM 2494 N N . HIS A 1 297 ? 27.718 0.501 3.829 1.00 96.06 297 HIS A N 1
ATOM 2495 C CA . HIS A 1 297 ? 29.142 0.781 3.930 1.00 96.06 297 HIS A CA 1
ATOM 2496 C C . HIS A 1 297 ? 29.893 0.168 2.746 1.00 96.06 297 HIS A C 1
ATOM 2498 O O . HIS A 1 297 ? 29.372 -0.681 2.023 1.00 96.06 297 HIS A O 1
ATOM 2504 N N . ASN A 1 298 ? 31.140 0.600 2.551 1.00 95.06 298 ASN A N 1
ATOM 2505 C CA . ASN A 1 298 ? 32.021 0.092 1.496 1.00 95.06 298 ASN A CA 1
ATOM 2506 C C . ASN A 1 298 ? 31.475 0.296 0.070 1.00 95.06 298 ASN A C 1
ATOM 2508 O O . ASN A 1 298 ? 31.797 -0.452 -0.854 1.00 95.06 298 ASN A O 1
ATOM 2512 N N . ILE A 1 299 ? 30.712 1.375 -0.136 1.00 96.19 299 ILE A N 1
ATOM 2513 C CA . ILE A 1 299 ? 30.135 1.709 -1.440 1.00 96.19 299 ILE A CA 1
ATOM 2514 C C . ILE A 1 299 ? 31.251 2.072 -2.434 1.00 96.19 299 ILE A C 1
ATOM 2516 O O . ILE A 1 299 ? 32.054 2.976 -2.192 1.00 96.19 299 ILE A O 1
ATOM 2520 N N . ARG A 1 300 ? 31.308 1.426 -3.605 1.00 95.19 300 ARG A N 1
ATOM 2521 C CA . ARG A 1 300 ? 32.276 1.802 -4.655 1.00 95.19 300 ARG A CA 1
ATOM 2522 C C . ARG A 1 300 ? 32.051 3.239 -5.135 1.00 95.19 300 ARG A C 1
ATOM 2524 O O . ARG A 1 300 ? 30.916 3.662 -5.321 1.00 95.19 300 ARG A O 1
ATOM 2531 N N . ALA A 1 301 ? 33.133 3.956 -5.452 1.00 94.44 301 ALA A N 1
ATOM 2532 C CA . ALA A 1 301 ? 33.075 5.358 -5.889 1.00 94.44 301 ALA A CA 1
ATOM 2533 C C . ALA A 1 301 ? 32.132 5.589 -7.087 1.00 94.44 301 ALA A C 1
ATOM 2535 O O . ALA A 1 301 ? 31.377 6.557 -7.113 1.00 94.44 301 ALA A O 1
ATOM 2536 N N . ILE A 1 302 ? 32.124 4.672 -8.063 1.00 91.94 302 ILE A N 1
ATOM 2537 C CA . ILE A 1 302 ? 31.197 4.760 -9.197 1.00 91.94 302 ILE A CA 1
ATOM 2538 C C . ILE A 1 302 ? 29.737 4.602 -8.759 1.00 91.94 302 ILE A C 1
ATOM 2540 O O . ILE A 1 302 ? 28.899 5.388 -9.189 1.00 91.94 302 ILE A O 1
ATOM 2544 N N . GLN A 1 303 ? 29.435 3.663 -7.856 1.00 93.62 303 GLN A N 1
ATOM 2545 C CA . GLN A 1 303 ? 28.078 3.477 -7.346 1.00 93.62 303 GLN A CA 1
ATOM 2546 C C . GLN A 1 303 ? 27.631 4.663 -6.511 1.00 93.62 303 GLN A C 1
A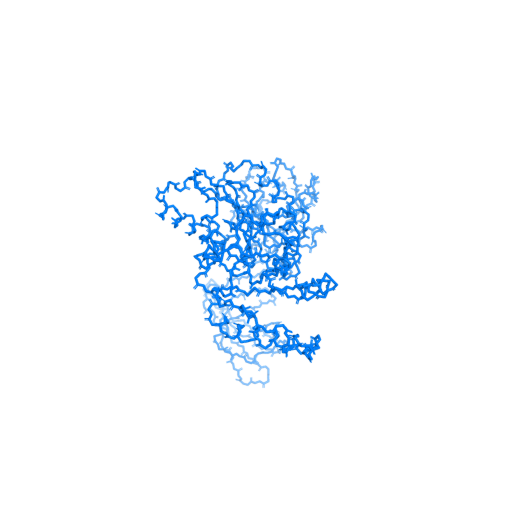TOM 2548 O O . GLN A 1 303 ? 26.501 5.103 -6.636 1.00 93.62 303 GLN A O 1
ATOM 2553 N N . GLN A 1 304 ? 28.524 5.212 -5.695 1.00 95.62 304 GLN A N 1
ATOM 2554 C CA . GLN A 1 304 ? 28.236 6.393 -4.901 1.00 95.62 304 GLN A CA 1
ATOM 2555 C C . GLN A 1 304 ? 27.797 7.567 -5.783 1.00 95.62 304 GLN A C 1
ATOM 2557 O O . GLN A 1 304 ? 26.839 8.251 -5.441 1.00 95.62 304 GLN A O 1
ATOM 2562 N N . ASN A 1 305 ? 28.437 7.768 -6.939 1.00 94.12 305 ASN A N 1
ATOM 2563 C CA . ASN A 1 305 ? 28.018 8.790 -7.901 1.00 94.12 305 ASN A CA 1
ATOM 2564 C C . ASN A 1 305 ? 26.641 8.499 -8.516 1.00 94.12 305 ASN A C 1
ATOM 2566 O O . ASN A 1 305 ? 25.912 9.435 -8.836 1.00 94.12 305 ASN A O 1
ATOM 2570 N N . ILE A 1 306 ? 26.291 7.225 -8.703 1.00 94.19 306 ILE A N 1
ATOM 2571 C CA . ILE A 1 306 ? 24.978 6.812 -9.220 1.00 94.19 306 ILE A CA 1
ATOM 2572 C C . ILE A 1 306 ? 23.907 7.042 -8.152 1.00 94.19 306 ILE A C 1
ATOM 2574 O O . ILE A 1 306 ? 22.939 7.749 -8.400 1.00 94.19 306 ILE A O 1
ATOM 2578 N N . ILE A 1 307 ? 24.138 6.548 -6.936 1.00 95.19 307 ILE A N 1
ATOM 2579 C CA . ILE A 1 307 ? 23.281 6.723 -5.760 1.00 95.19 307 ILE A CA 1
ATOM 2580 C C . ILE A 1 307 ? 23.062 8.212 -5.459 1.00 95.19 307 ILE A C 1
ATOM 2582 O O . ILE A 1 307 ? 21.947 8.617 -5.145 1.00 95.19 307 ILE A O 1
ATOM 2586 N N . ASP A 1 308 ? 24.089 9.055 -5.596 1.00 95.06 308 ASP A N 1
ATOM 2587 C CA . ASP A 1 308 ? 23.951 10.500 -5.391 1.00 95.06 308 ASP A CA 1
ATOM 2588 C C . ASP A 1 308 ? 23.008 11.158 -6.406 1.00 95.06 308 ASP A C 1
ATOM 2590 O O . ASP A 1 308 ? 22.281 12.085 -6.051 1.00 95.06 308 ASP A O 1
ATOM 2594 N N . LYS A 1 309 ? 23.008 10.672 -7.653 1.00 91.88 309 LYS A N 1
ATOM 2595 C CA . LYS A 1 309 ? 22.139 11.169 -8.726 1.00 91.88 309 LYS A CA 1
ATOM 2596 C C . LYS A 1 309 ? 20.719 10.625 -8.612 1.00 91.88 309 LYS A C 1
ATOM 2598 O O . LYS A 1 309 ? 19.772 11.394 -8.709 1.00 91.88 309 LYS A O 1
ATOM 2603 N N . GLU A 1 310 ? 20.575 9.318 -8.414 1.00 90.50 310 GLU A N 1
ATOM 2604 C CA . GLU A 1 310 ? 19.276 8.636 -8.423 1.00 90.50 310 GLU A CA 1
ATOM 2605 C C . GLU A 1 310 ? 18.547 8.715 -7.077 1.00 90.50 310 GLU A C 1
ATOM 2607 O O . GLU A 1 310 ? 17.337 8.509 -7.018 1.00 90.50 310 GLU A O 1
ATOM 2612 N N . LYS A 1 311 ? 19.277 8.988 -5.987 1.00 95.31 311 LYS A N 1
ATOM 2613 C CA . LYS A 1 311 ? 18.783 8.954 -4.598 1.00 95.31 311 LYS A CA 1
ATOM 2614 C C . LYS A 1 311 ? 18.117 7.629 -4.210 1.00 95.31 311 LYS A C 1
ATOM 2616 O O . LYS A 1 311 ? 17.322 7.583 -3.272 1.00 95.31 311 LYS A O 1
ATOM 2621 N N . VAL A 1 312 ? 18.477 6.546 -4.900 1.00 94.69 312 VAL A N 1
ATOM 2622 C CA . VAL A 1 312 ? 18.007 5.182 -4.641 1.00 94.69 312 VAL A CA 1
ATOM 2623 C C . VAL A 1 312 ? 19.112 4.159 -4.882 1.00 94.69 312 VAL A C 1
ATOM 2625 O O . VAL A 1 312 ? 20.098 4.430 -5.568 1.00 94.69 312 VAL A O 1
ATOM 2628 N N . THR A 1 313 ? 18.935 2.966 -4.331 1.00 95.50 313 THR A N 1
ATOM 2629 C CA . THR A 1 313 ? 19.745 1.775 -4.605 1.00 95.50 313 THR A CA 1
ATOM 2630 C C . THR A 1 313 ? 18.867 0.534 -4.542 1.00 95.50 313 THR A C 1
ATOM 2632 O O . THR A 1 313 ? 17.749 0.583 -4.021 1.00 95.50 313 THR A O 1
ATOM 2635 N N . TYR A 1 314 ? 19.363 -0.576 -5.072 1.00 94.19 314 TYR A N 1
ATOM 2636 C CA . TYR A 1 314 ? 18.640 -1.835 -5.091 1.00 94.19 314 TYR A CA 1
ATOM 2637 C C . TYR A 1 314 ? 19.499 -2.958 -4.534 1.00 94.19 314 TYR A C 1
ATOM 2639 O O . TYR A 1 314 ? 20.716 -2.963 -4.713 1.00 94.19 314 TYR A O 1
ATOM 2647 N N . PHE A 1 315 ? 18.870 -3.919 -3.870 1.00 92.44 315 PHE A N 1
ATOM 2648 C CA . PHE A 1 315 ? 19.539 -5.121 -3.388 1.00 92.44 315 PHE A CA 1
ATOM 2649 C C . PHE A 1 315 ? 18.574 -6.298 -3.308 1.00 92.44 315 PHE A C 1
ATOM 2651 O O . PHE A 1 315 ? 17.353 -6.139 -3.364 1.00 92.44 315 PHE A O 1
ATOM 2658 N N . TYR A 1 316 ? 19.133 -7.499 -3.219 1.00 87.81 316 TYR A N 1
ATOM 2659 C CA . TYR A 1 316 ? 18.357 -8.720 -3.062 1.00 87.81 316 TYR A CA 1
ATOM 2660 C C . TYR A 1 316 ? 18.250 -9.103 -1.591 1.00 87.81 316 TYR A C 1
ATOM 2662 O O . TYR A 1 316 ? 19.258 -9.095 -0.884 1.00 87.81 316 TYR A O 1
ATOM 2670 N N . SER A 1 317 ? 17.049 -9.473 -1.156 1.00 79.56 317 SER A N 1
ATOM 2671 C CA . SER A 1 317 ? 16.845 -10.127 0.131 1.00 79.56 317 SER A CA 1
ATOM 2672 C C . SER A 1 317 ? 16.620 -11.620 -0.075 1.00 79.56 317 SER A C 1
ATOM 2674 O O . SER A 1 317 ? 15.770 -12.042 -0.863 1.00 79.56 317 SER A O 1
ATOM 2676 N N . SER A 1 318 ? 17.385 -12.406 0.676 1.00 73.69 318 SER A N 1
ATOM 2677 C CA . SER A 1 318 ? 17.263 -13.859 0.712 1.00 73.69 318 SER A CA 1
ATOM 2678 C C . SER A 1 318 ? 16.061 -14.320 1.533 1.00 73.69 318 SER A C 1
ATOM 2680 O O . SER A 1 318 ? 15.485 -15.358 1.219 1.00 73.69 318 SER A O 1
ATOM 2682 N N . SER A 1 319 ? 15.658 -13.549 2.550 1.00 67.81 319 SER A N 1
ATOM 2683 C CA . SER A 1 319 ? 14.529 -13.898 3.417 1.00 67.81 319 SER A CA 1
ATOM 2684 C C . SER A 1 319 ? 13.180 -13.748 2.710 1.00 67.81 319 SER A C 1
ATOM 2686 O O . SER A 1 319 ? 12.319 -14.615 2.852 1.00 67.81 319 SER A O 1
ATOM 2688 N N . ILE A 1 320 ? 13.013 -12.692 1.905 1.00 68.56 320 ILE A N 1
ATOM 2689 C CA . ILE A 1 320 ? 11.761 -12.426 1.184 1.00 68.56 320 ILE A CA 1
ATOM 2690 C C . ILE A 1 320 ? 11.783 -12.880 -0.281 1.00 68.56 320 ILE A C 1
ATOM 2692 O O . ILE A 1 320 ? 10.755 -12.774 -0.945 1.00 68.56 320 ILE A O 1
ATOM 2696 N N . ASP A 1 321 ? 12.911 -13.392 -0.787 1.00 79.00 321 ASP A N 1
ATOM 2697 C CA . ASP A 1 321 ? 13.086 -13.865 -2.174 1.00 79.00 321 ASP A CA 1
ATOM 2698 C C . ASP A 1 321 ? 12.682 -12.801 -3.218 1.00 79.00 321 ASP A C 1
ATOM 2700 O O . ASP A 1 321 ? 11.984 -13.048 -4.211 1.00 79.00 321 ASP A O 1
ATOM 2704 N N . LYS A 1 322 ? 13.046 -11.543 -2.935 1.00 82.88 322 LYS A N 1
ATOM 2705 C CA . LYS A 1 322 ? 12.638 -10.370 -3.717 1.00 82.88 322 LYS A CA 1
ATOM 2706 C C . LYS A 1 322 ? 13.739 -9.333 -3.815 1.00 82.88 322 LYS A C 1
ATOM 2708 O O . LYS A 1 322 ? 14.623 -9.214 -2.965 1.00 82.88 322 LYS A O 1
ATOM 2713 N N . THR A 1 323 ? 13.632 -8.531 -4.868 1.00 87.19 323 THR A N 1
ATOM 2714 C CA . THR A 1 323 ? 14.438 -7.333 -5.031 1.00 87.19 323 THR A CA 1
ATOM 2715 C C . THR A 1 323 ? 13.797 -6.159 -4.309 1.00 87.19 323 THR A C 1
ATOM 2717 O O . THR A 1 323 ? 12.596 -5.915 -4.425 1.00 87.19 323 THR A O 1
ATOM 2720 N N . ILE A 1 324 ? 14.624 -5.420 -3.583 1.00 89.00 324 ILE A N 1
ATOM 2721 C CA . ILE A 1 324 ? 14.226 -4.282 -2.773 1.00 89.00 324 ILE A CA 1
ATOM 2722 C C . ILE A 1 324 ? 14.858 -3.040 -3.366 1.00 89.00 324 ILE A C 1
ATOM 2724 O O . ILE A 1 324 ? 16.069 -2.982 -3.563 1.00 89.00 324 ILE A O 1
ATOM 2728 N N . ARG A 1 325 ? 14.022 -2.044 -3.629 1.00 91.75 325 ARG A N 1
ATOM 2729 C CA . ARG A 1 325 ? 14.410 -0.666 -3.885 1.00 91.75 325 ARG A CA 1
ATOM 2730 C C . ARG A 1 325 ? 14.425 0.068 -2.551 1.00 91.75 325 ARG A C 1
ATOM 2732 O O . ARG A 1 325 ? 13.433 0.040 -1.827 1.00 91.75 325 ARG A O 1
ATOM 2739 N N . ALA A 1 326 ? 15.535 0.718 -2.235 1.00 93.50 326 ALA A N 1
ATOM 2740 C CA . ALA A 1 326 ? 15.673 1.562 -1.056 1.00 93.50 326 ALA A CA 1
ATOM 2741 C C . ALA A 1 326 ? 15.998 2.997 -1.475 1.00 93.50 326 ALA A C 1
ATOM 2743 O O . ALA A 1 326 ? 16.879 3.234 -2.306 1.00 93.50 326 ALA A O 1
ATOM 2744 N N . GLY A 1 327 ? 15.283 3.952 -0.892 1.00 92.94 327 GLY A N 1
ATOM 2745 C CA . GLY A 1 327 ? 15.635 5.366 -0.930 1.00 92.94 327 GLY A CA 1
ATOM 2746 C C . GLY A 1 327 ? 16.887 5.674 -0.110 1.00 92.94 327 GLY A C 1
ATOM 2747 O O . GLY A 1 327 ? 17.295 4.908 0.762 1.00 92.94 327 GLY A O 1
ATOM 2748 N N . ILE A 1 328 ? 17.503 6.820 -0.387 1.00 96.50 328 ILE A N 1
ATOM 2749 C CA . ILE A 1 328 ? 18.700 7.297 0.311 1.00 96.50 328 ILE A CA 1
ATOM 2750 C C . ILE A 1 328 ? 18.329 8.518 1.140 1.00 96.50 328 ILE A C 1
ATOM 2752 O O . ILE A 1 328 ? 18.009 9.570 0.592 1.00 96.50 328 ILE A O 1
ATOM 2756 N N . GLU A 1 329 ? 18.371 8.371 2.462 1.00 94.81 329 GLU A N 1
ATOM 2757 C CA . GLU A 1 329 ? 18.144 9.471 3.403 1.00 94.81 329 GLU A CA 1
ATOM 2758 C C . GLU A 1 329 ? 19.350 10.413 3.449 1.00 94.81 329 GLU A C 1
ATOM 2760 O O . GLU A 1 329 ? 19.213 11.626 3.298 1.00 94.81 329 GLU A O 1
ATOM 2765 N N . SER A 1 330 ? 20.550 9.851 3.602 1.00 97.12 330 SER A N 1
ATOM 2766 C CA . SER A 1 330 ? 21.802 10.603 3.584 1.00 97.12 330 SER A CA 1
ATOM 2767 C C . SER A 1 330 ? 22.911 9.828 2.874 1.00 97.12 330 SER A C 1
ATOM 2769 O O . SER A 1 330 ? 22.914 8.597 2.828 1.00 97.12 330 SER A O 1
ATOM 2771 N N . LEU A 1 331 ? 23.866 10.561 2.298 1.00 97.44 331 LEU A N 1
ATOM 2772 C CA . LEU A 1 331 ? 25.022 10.003 1.598 1.00 97.44 331 LEU A CA 1
ATOM 2773 C C . LEU A 1 331 ? 26.295 10.728 2.044 1.00 97.44 331 LEU A C 1
ATOM 2775 O O . LEU A 1 331 ? 26.488 11.908 1.753 1.00 97.44 331 LEU A O 1
ATOM 2779 N N . HIS A 1 332 ? 27.187 10.008 2.716 1.00 96.81 332 HIS A N 1
ATOM 2780 C CA . HIS A 1 332 ? 28.454 10.517 3.228 1.00 96.81 332 HIS A CA 1
ATOM 2781 C C . HIS A 1 332 ? 29.582 10.154 2.259 1.00 96.81 332 HIS A C 1
ATOM 2783 O O . HIS A 1 332 ? 30.104 9.034 2.264 1.00 96.81 332 HIS A O 1
ATOM 2789 N N . LYS A 1 333 ? 29.948 11.113 1.395 1.00 94.62 333 LYS A N 1
ATOM 2790 C CA . LYS A 1 333 ? 30.866 10.864 0.274 1.00 94.62 333 LYS A CA 1
ATOM 2791 C C . LYS A 1 333 ? 32.248 10.384 0.714 1.00 94.62 333 LYS A C 1
ATOM 2793 O O . LYS A 1 333 ? 32.736 9.376 0.205 1.00 94.62 333 LYS A O 1
ATOM 2798 N N . GLU A 1 334 ? 32.813 11.060 1.708 1.00 93.94 334 GLU A N 1
ATOM 2799 C CA . GLU A 1 334 ? 34.152 10.801 2.253 1.00 93.94 334 GLU A CA 1
ATOM 2800 C C . GLU A 1 334 ? 34.296 9.372 2.793 1.00 93.94 334 GLU A C 1
ATOM 2802 O O . GLU A 1 334 ? 35.295 8.707 2.531 1.00 93.94 334 GLU A O 1
ATOM 2807 N N . ASN A 1 335 ? 33.248 8.863 3.447 1.00 93.88 335 ASN A N 1
ATOM 2808 C CA . ASN A 1 335 ? 33.258 7.559 4.113 1.00 93.88 335 ASN A CA 1
ATOM 2809 C C . ASN A 1 335 ? 32.641 6.433 3.277 1.00 93.88 335 ASN A C 1
ATOM 2811 O O . ASN A 1 335 ? 32.513 5.315 3.772 1.00 93.88 335 ASN A O 1
ATOM 2815 N N . ARG A 1 336 ? 32.231 6.708 2.028 1.00 95.44 336 ARG A N 1
ATOM 2816 C CA . ARG A 1 336 ? 31.571 5.715 1.155 1.00 95.44 336 ARG A CA 1
ATOM 2817 C C . ARG A 1 336 ? 30.401 5.015 1.842 1.00 95.44 336 ARG A C 1
ATOM 2819 O O . ARG A 1 336 ? 30.256 3.794 1.783 1.00 95.44 336 ARG A O 1
ATOM 2826 N N . HIS A 1 337 ? 29.582 5.834 2.493 1.00 96.50 337 HIS A N 1
ATOM 2827 C CA . HIS A 1 337 ? 28.516 5.403 3.384 1.00 96.50 337 HIS A CA 1
ATOM 2828 C C . HIS A 1 337 ? 27.186 6.062 3.005 1.00 96.50 337 HIS A C 1
ATOM 2830 O O . HIS A 1 337 ? 27.171 7.226 2.601 1.00 96.50 337 HIS A O 1
ATOM 2836 N N . ALA A 1 338 ? 26.081 5.328 3.118 1.00 97.38 338 ALA A N 1
ATOM 2837 C CA . ALA A 1 338 ? 24.729 5.833 2.892 1.00 97.38 338 ALA A CA 1
ATOM 2838 C C . ALA A 1 338 ? 23.759 5.333 3.969 1.00 97.38 338 ALA A C 1
ATOM 2840 O O . ALA A 1 338 ? 23.880 4.200 4.433 1.00 97.38 338 ALA A O 1
ATOM 2841 N N . VAL A 1 339 ? 22.777 6.158 4.331 1.00 96.25 339 VAL A N 1
ATOM 2842 C CA . VAL A 1 339 ? 21.653 5.775 5.197 1.00 96.25 339 VAL A CA 1
ATOM 2843 C C . VAL A 1 339 ? 20.435 5.502 4.322 1.00 96.25 339 VAL A C 1
ATOM 2845 O O . VAL A 1 339 ? 20.049 6.342 3.504 1.00 96.25 339 VAL A O 1
ATOM 2848 N N . LEU A 1 340 ? 19.859 4.311 4.464 1.00 95.06 340 LEU A N 1
ATOM 2849 C CA . LEU A 1 340 ? 18.727 3.848 3.673 1.00 95.06 340 LEU A CA 1
ATOM 2850 C C . LEU A 1 340 ? 17.391 4.251 4.301 1.00 95.06 340 LEU A C 1
ATOM 2852 O O . LEU A 1 340 ? 17.177 4.120 5.506 1.00 95.06 340 LEU A O 1
ATOM 2856 N N . SER A 1 341 ? 16.451 4.643 3.449 1.00 89.25 341 SER A N 1
ATOM 2857 C CA . SER A 1 341 ? 15.055 4.926 3.786 1.00 89.25 341 SER A CA 1
ATOM 2858 C C . SER A 1 341 ? 14.118 4.292 2.760 1.00 89.25 341 SER A C 1
ATOM 2860 O O . SER A 1 341 ? 14.580 3.744 1.767 1.00 89.25 341 SER A O 1
ATOM 2862 N N . SER A 1 342 ? 12.803 4.377 2.987 1.00 83.31 342 SER A N 1
ATOM 2863 C CA . SER A 1 342 ? 11.752 4.086 1.992 1.00 83.31 342 SER A CA 1
ATOM 2864 C C . SER A 1 342 ? 11.976 2.799 1.180 1.00 83.31 342 SER A C 1
ATOM 2866 O O . SER A 1 342 ? 12.554 2.829 0.094 1.00 83.31 342 SER A O 1
ATOM 2868 N N . TYR A 1 343 ? 11.510 1.668 1.708 1.00 85.44 343 TYR A N 1
ATOM 2869 C CA . TYR A 1 343 ? 11.723 0.346 1.115 1.00 85.44 343 TYR A CA 1
ATOM 2870 C C . TYR A 1 343 ? 10.526 -0.073 0.260 1.00 85.44 343 TYR A C 1
ATOM 2872 O O . TYR A 1 343 ? 9.382 0.046 0.694 1.00 85.44 343 TYR A O 1
ATOM 2880 N N . GLU A 1 344 ? 10.789 -0.600 -0.931 1.00 81.75 344 GLU A N 1
ATOM 2881 C CA . GLU A 1 344 ? 9.773 -1.048 -1.883 1.00 81.75 344 GLU A CA 1
ATOM 2882 C C . GLU A 1 344 ? 10.211 -2.358 -2.550 1.00 81.75 344 GLU A C 1
ATOM 2884 O O . GLU A 1 344 ? 11.316 -2.448 -3.083 1.00 81.75 344 GLU A O 1
ATOM 2889 N N . ILE A 1 345 ? 9.348 -3.379 -2.551 1.00 80.50 345 ILE A N 1
ATOM 2890 C CA . ILE A 1 345 ? 9.577 -4.578 -3.367 1.00 80.50 345 ILE A CA 1
ATOM 2891 C C . ILE A 1 345 ? 9.300 -4.236 -4.824 1.00 80.50 345 ILE A C 1
ATOM 2893 O O . ILE A 1 345 ? 8.191 -3.840 -5.182 1.00 80.50 345 ILE A O 1
ATOM 2897 N N . VAL A 1 346 ? 10.296 -4.478 -5.661 1.00 79.75 346 VAL A N 1
ATOM 2898 C CA . VAL A 1 346 ? 10.236 -4.259 -7.102 1.00 79.75 346 VAL A CA 1
ATOM 2899 C C . VAL A 1 346 ? 10.423 -5.581 -7.839 1.00 79.75 346 VAL A C 1
ATOM 2901 O O . VAL A 1 346 ? 11.050 -6.517 -7.337 1.00 79.75 346 VAL A O 1
ATOM 2904 N N . ASP A 1 347 ? 9.835 -5.679 -9.029 1.00 76.31 347 ASP A N 1
ATOM 2905 C CA . ASP A 1 347 ? 9.992 -6.853 -9.885 1.00 76.31 347 ASP A CA 1
ATOM 2906 C C . ASP A 1 347 ? 11.473 -7.009 -10.282 1.00 76.31 347 ASP A C 1
ATOM 2908 O O . ASP A 1 347 ? 12.048 -6.041 -10.772 1.00 76.31 347 ASP A O 1
ATOM 2912 N N . PRO A 1 348 ? 12.114 -8.181 -10.121 1.00 68.62 348 PRO A N 1
ATOM 2913 C CA . PRO A 1 348 ? 13.496 -8.401 -10.550 1.00 68.62 348 PRO A CA 1
ATOM 2914 C C . PRO A 1 348 ? 13.730 -8.233 -12.059 1.00 68.62 348 PRO A C 1
ATOM 2916 O O . PRO A 1 348 ? 14.873 -8.317 -12.490 1.00 68.62 348 PRO A O 1
ATOM 2919 N N . VAL A 1 349 ? 12.716 -8.001 -12.899 1.00 67.50 349 VAL A N 1
ATOM 2920 C CA . VAL A 1 349 ? 12.911 -7.759 -14.343 1.00 67.50 349 VAL A CA 1
ATOM 2921 C C . VAL A 1 349 ? 13.997 -6.706 -14.625 1.00 67.50 349 VAL A C 1
ATOM 2923 O O . VAL A 1 349 ? 14.798 -6.900 -15.541 1.00 67.50 349 VAL A O 1
ATOM 2926 N N . PHE A 1 350 ? 14.144 -5.661 -13.799 1.00 65.00 350 PHE A N 1
ATOM 2927 C CA . PHE A 1 350 ? 15.205 -4.665 -14.011 1.00 65.00 350 PHE A CA 1
ATOM 2928 C C . PHE A 1 350 ? 16.633 -5.183 -13.738 1.00 65.00 350 PHE A C 1
ATOM 2930 O O . PHE A 1 350 ? 17.588 -4.524 -14.160 1.00 65.00 350 PHE A O 1
ATOM 2937 N N . THR A 1 351 ? 16.804 -6.338 -13.086 1.00 63.84 351 THR A N 1
ATOM 2938 C CA . THR A 1 351 ? 18.109 -6.993 -12.862 1.00 63.84 351 THR A CA 1
ATOM 2939 C C . THR A 1 351 ? 18.464 -8.007 -13.945 1.00 63.84 351 THR A C 1
ATOM 2941 O O . THR A 1 351 ? 19.622 -8.403 -14.043 1.00 63.84 351 THR A O 1
ATOM 2944 N N . LYS A 1 352 ? 17.498 -8.417 -14.779 1.00 62.19 352 LYS A N 1
ATOM 2945 C CA . LYS A 1 352 ? 17.698 -9.467 -15.791 1.00 62.19 352 LYS A CA 1
ATOM 2946 C C . LYS A 1 352 ? 18.429 -8.991 -17.046 1.00 62.19 352 LYS A C 1
ATOM 2948 O O . LYS A 1 352 ? 19.077 -9.801 -17.699 1.00 62.19 352 LYS A O 1
ATOM 2953 N N . THR A 1 353 ? 18.361 -7.706 -17.389 1.00 57.56 353 THR A N 1
ATOM 2954 C CA . THR A 1 353 ? 19.065 -7.184 -18.570 1.00 57.56 353 THR A CA 1
ATOM 2955 C C . THR A 1 353 ? 20.389 -6.541 -18.152 1.00 57.56 353 THR A C 1
ATOM 2957 O O . THR A 1 353 ? 20.406 -5.425 -17.634 1.00 57.56 353 THR A O 1
ATOM 2960 N N . ASN A 1 354 ? 21.501 -7.231 -18.409 1.00 56.53 354 ASN A N 1
ATOM 2961 C CA . ASN A 1 354 ? 22.862 -6.690 -18.253 1.00 56.53 354 ASN A CA 1
ATOM 2962 C C . ASN A 1 354 ? 23.305 -5.816 -19.439 1.00 56.53 354 ASN A C 1
ATOM 2964 O O . ASN A 1 354 ? 24.450 -5.369 -19.489 1.00 56.53 354 ASN A O 1
ATOM 2968 N N . ILE A 1 355 ? 22.420 -5.600 -20.408 1.00 63.47 355 ILE A N 1
ATOM 2969 C CA . ILE A 1 355 ? 22.763 -4.997 -21.688 1.00 63.47 355 ILE A CA 1
ATOM 2970 C C . ILE A 1 355 ? 22.560 -3.488 -21.578 1.00 63.47 355 ILE A C 1
ATOM 2972 O O . ILE A 1 355 ? 21.499 -3.021 -21.161 1.00 63.47 355 ILE A O 1
ATOM 2976 N N . ALA A 1 356 ? 23.604 -2.730 -21.917 1.00 64.31 356 ALA A N 1
ATOM 2977 C CA . ALA A 1 356 ? 23.587 -1.276 -21.898 1.00 64.31 356 ALA A CA 1
ATOM 2978 C C . ALA A 1 356 ? 22.551 -0.745 -22.899 1.00 64.31 356 ALA A C 1
ATOM 2980 O O . ALA A 1 356 ? 22.821 -0.729 -24.096 1.00 64.31 356 ALA A O 1
ATOM 2981 N N . LYS A 1 357 ? 21.386 -0.304 -22.417 1.00 76.06 357 LYS A N 1
ATOM 2982 C CA . LYS A 1 357 ? 20.396 0.390 -23.251 1.00 76.06 357 LYS A CA 1
ATOM 2983 C C . LYS A 1 357 ? 20.630 1.899 -23.243 1.00 76.06 357 LYS A C 1
ATOM 2985 O O . LYS A 1 357 ? 20.640 2.536 -22.190 1.00 76.06 357 LYS A O 1
ATOM 2990 N N . LEU A 1 358 ? 20.818 2.471 -24.420 1.00 79.56 358 LEU A N 1
ATOM 2991 C CA . LEU A 1 358 ? 20.841 3.904 -24.666 1.00 79.56 358 LEU A CA 1
ATOM 2992 C C . LEU A 1 358 ? 19.428 4.347 -25.030 1.00 79.56 358 LEU A C 1
ATOM 2994 O O . LEU A 1 358 ? 18.905 3.933 -26.061 1.00 79.56 358 LEU A O 1
ATOM 2998 N N . SER A 1 359 ? 18.823 5.190 -24.196 1.00 81.94 359 SER A N 1
ATOM 2999 C CA . SER A 1 359 ? 17.605 5.908 -24.570 1.00 81.94 359 SER A CA 1
ATOM 3000 C C . SER A 1 359 ? 17.950 6.948 -25.634 1.00 81.94 359 SER A C 1
ATOM 3002 O O . SER A 1 359 ? 18.917 7.699 -25.474 1.00 81.94 359 SER A O 1
ATOM 3004 N N . ILE A 1 360 ? 17.184 6.966 -26.719 1.00 86.69 360 ILE A N 1
ATOM 3005 C CA . ILE A 1 360 ? 17.392 7.864 -27.851 1.00 86.69 360 ILE A CA 1
ATOM 3006 C C . ILE A 1 360 ? 16.394 9.016 -27.727 1.00 86.69 360 ILE A C 1
ATOM 3008 O O . ILE A 1 360 ? 15.188 8.806 -27.759 1.00 86.69 360 ILE A O 1
ATOM 3012 N N . GLU A 1 361 ? 16.905 10.234 -27.534 1.00 84.12 361 GLU A N 1
ATOM 3013 C CA . GLU A 1 361 ? 16.076 11.450 -27.449 1.00 84.12 361 GLU A CA 1
ATOM 3014 C C . GLU A 1 361 ? 15.742 12.029 -28.833 1.00 84.12 361 GLU A C 1
ATOM 3016 O O . GLU A 1 361 ? 14.841 12.852 -28.965 1.00 84.12 361 GLU A O 1
ATOM 3021 N N . GLU A 1 362 ? 16.482 11.620 -29.863 1.00 86.69 362 GLU A N 1
ATOM 3022 C CA . GLU A 1 362 ? 16.290 12.069 -31.239 1.00 86.69 362 GLU A CA 1
ATOM 3023 C C . GLU A 1 362 ? 15.241 11.216 -31.963 1.00 86.69 362 GLU A C 1
ATOM 3025 O O . GLU A 1 362 ? 15.208 9.993 -31.837 1.00 86.69 362 GLU A O 1
ATOM 3030 N N . ASP A 1 363 ? 14.431 11.857 -32.803 1.00 90.19 363 ASP A N 1
ATOM 3031 C CA . ASP A 1 363 ? 13.391 11.197 -33.594 1.00 90.19 363 ASP A CA 1
ATOM 3032 C C . ASP A 1 363 ? 13.971 10.413 -34.785 1.00 90.19 363 ASP A C 1
ATOM 3034 O O . ASP A 1 363 ? 13.805 10.792 -35.951 1.00 90.19 363 ASP A O 1
ATOM 3038 N N . ILE A 1 364 ? 14.624 9.285 -34.511 1.00 93.75 364 ILE A N 1
ATOM 3039 C CA . ILE A 1 364 ? 15.242 8.434 -35.533 1.00 93.75 364 ILE A CA 1
ATOM 3040 C C . ILE A 1 364 ? 14.195 7.501 -36.147 1.00 93.75 364 ILE A C 1
ATOM 3042 O O . ILE A 1 364 ? 13.620 6.653 -35.465 1.00 93.75 364 ILE A O 1
ATOM 3046 N N . ASP A 1 365 ? 13.964 7.652 -37.454 1.00 94.94 365 ASP A N 1
ATOM 3047 C CA . ASP A 1 365 ? 13.106 6.752 -38.230 1.00 94.94 365 ASP A CA 1
ATOM 3048 C C . ASP A 1 365 ? 13.757 5.366 -38.371 1.00 94.94 365 ASP A C 1
ATOM 3050 O O . ASP A 1 365 ? 14.906 5.245 -38.810 1.00 94.94 365 ASP A O 1
ATOM 3054 N N . VAL A 1 366 ? 12.987 4.329 -38.051 1.00 95.81 366 VAL A N 1
ATOM 3055 C CA . VAL A 1 366 ? 13.327 2.918 -38.243 1.00 95.81 366 VAL A CA 1
ATOM 3056 C C . VAL A 1 366 ? 12.322 2.301 -39.208 1.00 95.81 366 VAL A C 1
ATOM 3058 O O . VAL A 1 366 ? 11.116 2.518 -39.089 1.00 95.81 366 VAL A O 1
ATOM 3061 N N . PHE A 1 367 ? 12.820 1.533 -40.169 1.00 94.56 367 PHE A N 1
ATOM 3062 C CA . PHE A 1 367 ? 12.026 0.817 -41.158 1.00 94.56 367 PHE A CA 1
ATOM 3063 C C . PHE A 1 367 ? 12.140 -0.679 -40.887 1.00 94.56 367 PHE A C 1
ATOM 3065 O O . PHE A 1 367 ? 13.246 -1.217 -40.858 1.00 94.56 367 PHE A O 1
ATOM 3072 N N . ILE A 1 368 ? 11.004 -1.334 -40.664 1.00 93.75 368 ILE A N 1
ATOM 3073 C CA . ILE A 1 368 ? 10.910 -2.773 -40.426 1.00 93.75 368 ILE A CA 1
ATOM 3074 C C . ILE A 1 368 ? 10.248 -3.407 -41.645 1.00 93.75 368 ILE A C 1
ATOM 3076 O O . ILE A 1 368 ? 9.141 -3.024 -42.019 1.00 93.75 368 ILE A O 1
ATOM 3080 N N . TYR A 1 369 ? 10.934 -4.368 -42.244 1.00 93.50 369 TYR A N 1
ATOM 3081 C CA . TYR A 1 369 ? 10.494 -5.146 -43.391 1.00 93.50 369 TYR A CA 1
ATOM 3082 C C . TYR A 1 369 ? 10.176 -6.557 -42.902 1.00 93.50 369 TYR A C 1
ATOM 3084 O O . TYR A 1 369 ? 10.965 -7.155 -42.165 1.00 93.50 369 TYR A O 1
ATOM 3092 N N . LEU A 1 370 ? 9.011 -7.071 -43.273 1.00 90.88 370 LEU A N 1
ATOM 3093 C CA . LEU A 1 370 ? 8.595 -8.425 -42.919 1.00 90.88 370 LEU A CA 1
ATOM 3094 C C . LEU A 1 370 ? 9.072 -9.391 -44.007 1.00 90.88 370 LEU A C 1
ATOM 3096 O O . LEU A 1 370 ? 8.855 -9.120 -45.182 1.00 90.88 370 LEU A O 1
ATOM 3100 N N . ASP A 1 371 ? 9.674 -10.521 -43.633 1.00 84.50 371 ASP A N 1
ATOM 3101 C CA . ASP A 1 371 ? 10.265 -11.457 -44.611 1.00 84.50 371 ASP A CA 1
ATOM 3102 C C . ASP A 1 371 ? 9.255 -11.970 -45.661 1.00 84.50 371 ASP A C 1
ATOM 3104 O O . ASP A 1 371 ? 9.619 -12.199 -46.814 1.00 84.50 371 ASP A O 1
ATOM 3108 N N . ASP A 1 372 ? 7.979 -12.099 -45.283 1.00 85.25 372 ASP A N 1
ATOM 3109 C CA . ASP A 1 372 ? 6.915 -12.666 -46.125 1.00 85.25 372 ASP A CA 1
ATOM 3110 C C . ASP A 1 372 ? 5.990 -11.607 -46.764 1.00 85.25 372 ASP A C 1
ATOM 3112 O O . ASP A 1 372 ? 4.918 -11.945 -47.276 1.00 85.25 372 ASP A O 1
ATOM 3116 N N . SER A 1 373 ? 6.339 -10.317 -46.704 1.00 82.88 373 SER A N 1
ATOM 3117 C CA . SER A 1 373 ? 5.463 -9.231 -47.162 1.00 82.88 373 SER A CA 1
ATOM 3118 C C . SER A 1 373 ? 6.240 -8.044 -47.733 1.00 82.88 373 SER A C 1
ATOM 3120 O O . SER A 1 373 ? 7.272 -7.648 -47.207 1.00 82.88 373 SER A O 1
ATOM 3122 N N . ASP A 1 374 ? 5.684 -7.398 -48.763 1.00 86.62 374 ASP A N 1
ATOM 3123 C CA . ASP A 1 374 ? 6.171 -6.102 -49.268 1.00 86.62 374 ASP A CA 1
ATOM 3124 C C . ASP A 1 374 ? 5.821 -4.927 -48.321 1.00 86.62 374 ASP A C 1
ATOM 3126 O O . ASP A 1 374 ? 6.050 -3.755 -48.635 1.00 86.62 374 ASP A O 1
ATOM 3130 N N . GLU A 1 375 ? 5.215 -5.214 -47.167 1.00 88.62 375 GLU A N 1
ATOM 3131 C CA . GLU A 1 375 ? 4.861 -4.226 -46.156 1.00 88.62 375 GLU A CA 1
ATOM 3132 C C . GLU A 1 375 ? 6.103 -3.701 -45.425 1.00 88.62 375 GLU A C 1
ATOM 3134 O O . GLU A 1 375 ? 6.905 -4.456 -44.871 1.00 88.62 375 GLU A O 1
ATOM 3139 N N . VAL A 1 376 ? 6.221 -2.370 -45.383 1.00 91.31 376 VAL A N 1
ATOM 3140 C CA . VAL A 1 376 ? 7.268 -1.661 -44.643 1.00 91.31 376 VAL A CA 1
ATOM 3141 C C . VAL A 1 376 ? 6.626 -0.863 -43.523 1.00 91.31 376 VAL A C 1
ATOM 3143 O O . VAL A 1 376 ? 5.873 0.084 -43.760 1.00 91.31 376 VAL A O 1
ATOM 3146 N N . ILE A 1 377 ? 6.969 -1.214 -42.290 1.00 92.31 377 ILE A N 1
ATOM 3147 C CA . ILE A 1 377 ? 6.502 -0.521 -41.096 1.00 92.31 377 ILE A CA 1
ATOM 3148 C C . ILE A 1 377 ? 7.511 0.571 -40.759 1.00 92.31 377 ILE A C 1
ATOM 3150 O O . ILE A 1 377 ? 8.672 0.298 -40.452 1.00 92.31 377 ILE A O 1
ATOM 3154 N N . LYS A 1 378 ? 7.058 1.825 -40.797 1.00 93.94 378 LYS A N 1
ATOM 3155 C CA . LYS A 1 378 ? 7.849 2.979 -40.370 1.00 93.94 378 LYS A CA 1
ATOM 3156 C C . LYS A 1 378 ? 7.548 3.300 -38.906 1.00 93.94 378 LYS A C 1
ATOM 3158 O O . LYS A 1 378 ? 6.402 3.558 -38.555 1.00 93.94 378 LYS A O 1
ATOM 3163 N N . THR A 1 379 ? 8.579 3.316 -38.072 1.00 94.44 379 THR A N 1
ATOM 3164 C CA . THR A 1 379 ? 8.484 3.502 -36.618 1.00 94.44 379 THR A CA 1
ATOM 3165 C C . THR A 1 379 ? 9.609 4.410 -36.100 1.00 94.44 379 THR A C 1
ATOM 3167 O O . THR A 1 379 ? 10.467 4.834 -36.877 1.00 94.44 379 THR A O 1
ATOM 3170 N N . LYS A 1 380 ? 9.609 4.745 -34.804 1.00 94.19 380 LYS A N 1
ATOM 3171 C CA . LYS A 1 380 ? 10.662 5.548 -34.156 1.00 94.19 380 LYS A CA 1
ATOM 3172 C C . LYS A 1 380 ? 11.525 4.707 -33.220 1.00 94.19 380 LYS A C 1
ATOM 3174 O O . LYS A 1 380 ? 10.998 3.879 -32.479 1.00 94.19 380 LYS A O 1
ATOM 3179 N N . LEU A 1 381 ? 12.842 4.928 -33.237 1.00 93.81 381 LEU A N 1
ATOM 3180 C CA . LEU A 1 381 ? 13.778 4.306 -32.296 1.00 93.81 381 LEU A CA 1
ATOM 3181 C C . LEU A 1 381 ? 13.606 4.920 -30.903 1.00 93.81 381 LEU A C 1
ATOM 3183 O O . LEU A 1 381 ? 13.669 6.135 -30.759 1.00 93.81 381 LEU A O 1
ATOM 3187 N N . TYR A 1 382 ? 13.427 4.079 -29.887 1.00 90.69 382 TYR A N 1
ATOM 3188 C CA . TYR A 1 382 ? 13.250 4.510 -28.499 1.00 90.69 382 TYR A CA 1
ATOM 3189 C C . TYR A 1 382 ? 14.461 4.153 -27.632 1.00 90.69 382 TYR A C 1
ATOM 3191 O O . TYR A 1 382 ? 15.031 5.004 -26.948 1.00 90.69 382 TYR A O 1
ATOM 3199 N N . GLU A 1 383 ? 14.900 2.896 -27.696 1.00 88.50 383 GLU A N 1
ATOM 3200 C CA . GLU A 1 383 ? 16.101 2.425 -27.007 1.00 88.50 383 GLU A CA 1
ATOM 3201 C C . GLU A 1 383 ? 16.958 1.594 -27.951 1.00 88.50 383 GLU A C 1
ATOM 3203 O O . GLU A 1 383 ? 16.446 0.865 -28.800 1.00 88.50 383 GLU A O 1
ATOM 3208 N N . LEU A 1 384 ? 18.270 1.676 -27.771 1.00 87.75 384 LEU A N 1
ATOM 3209 C CA . LEU A 1 384 ? 19.239 0.893 -28.521 1.00 87.75 384 LEU A CA 1
ATOM 3210 C C . LEU A 1 384 ? 20.258 0.278 -27.572 1.00 87.75 384 LEU A C 1
ATOM 3212 O O . LEU A 1 384 ? 20.817 0.968 -26.721 1.00 87.75 384 LEU A O 1
ATOM 3216 N N . SER A 1 385 ? 20.551 -1.000 -27.747 1.00 82.94 385 SER A N 1
ATOM 3217 C CA . SER A 1 385 ? 21.661 -1.672 -27.087 1.00 82.94 385 SER A CA 1
ATOM 3218 C C . SER A 1 385 ? 22.540 -2.399 -28.104 1.00 82.94 385 SER A C 1
ATOM 3220 O O . SER A 1 385 ? 22.385 -2.223 -29.311 1.00 82.94 385 SER A O 1
ATOM 3222 N N . LEU A 1 386 ? 23.519 -3.169 -27.624 1.00 75.25 386 LEU A N 1
ATOM 3223 C CA . LEU A 1 386 ? 24.336 -4.009 -28.503 1.00 75.25 386 LEU A CA 1
ATOM 3224 C C . LEU A 1 386 ? 23.551 -5.193 -29.080 1.00 75.25 386 LEU A C 1
ATOM 3226 O O . LEU A 1 386 ? 23.876 -5.634 -30.178 1.00 75.25 386 LEU A O 1
ATOM 3230 N N . ASP A 1 387 ? 22.538 -5.676 -28.359 1.00 75.75 387 ASP A N 1
ATOM 3231 C CA . ASP A 1 387 ? 21.850 -6.930 -28.686 1.00 75.75 387 ASP A CA 1
ATOM 3232 C C . ASP A 1 387 ? 20.364 -6.724 -29.015 1.00 75.75 387 ASP A C 1
ATOM 3234 O O . ASP A 1 387 ? 19.733 -7.600 -29.602 1.00 75.75 387 ASP A O 1
ATOM 3238 N N . ASP A 1 388 ? 19.786 -5.587 -28.623 1.00 85.31 388 ASP A N 1
ATOM 3239 C CA . ASP A 1 388 ? 18.378 -5.280 -28.840 1.00 85.31 388 ASP A CA 1
ATOM 3240 C C . ASP A 1 388 ? 18.141 -3.827 -29.264 1.00 85.31 388 ASP A C 1
ATOM 3242 O O . ASP A 1 388 ? 18.955 -2.926 -29.045 1.00 85.31 388 ASP A O 1
ATOM 3246 N N . LEU A 1 389 ? 16.990 -3.611 -29.895 1.00 89.62 389 LEU A N 1
ATOM 3247 C CA . LEU A 1 389 ? 16.449 -2.292 -30.179 1.00 89.62 389 LEU A CA 1
ATOM 3248 C C . LEU A 1 389 ? 14.968 -2.275 -29.807 1.00 89.62 389 LEU A C 1
ATOM 3250 O O . LEU A 1 389 ? 14.239 -3.228 -30.082 1.00 89.62 389 LEU A O 1
ATOM 3254 N N . THR A 1 390 ? 14.535 -1.186 -29.185 1.00 90.94 390 THR A N 1
ATOM 3255 C CA . THR A 1 390 ? 13.137 -0.934 -28.835 1.00 90.94 390 THR A CA 1
ATOM 3256 C C . THR A 1 390 ? 12.626 0.185 -29.728 1.00 90.94 390 THR A C 1
ATOM 3258 O O . THR A 1 390 ? 13.252 1.244 -29.819 1.00 90.94 390 THR A O 1
ATOM 3261 N N . VAL A 1 391 ? 11.477 -0.022 -30.362 1.00 92.62 391 VAL A N 1
ATOM 3262 C CA . VAL A 1 391 ? 10.830 0.963 -31.238 1.00 92.62 391 VAL A CA 1
ATOM 3263 C C . VAL A 1 391 ? 9.410 1.263 -30.772 1.00 92.62 391 VAL A C 1
ATOM 3265 O O . VAL A 1 391 ? 8.765 0.412 -30.166 1.00 92.62 391 VAL A O 1
ATOM 3268 N N . PHE A 1 392 ? 8.912 2.459 -31.081 1.00 87.56 392 PHE A N 1
ATOM 3269 C CA . PHE A 1 392 ? 7.535 2.864 -30.804 1.00 87.56 392 PHE A CA 1
ATOM 3270 C C . PHE A 1 392 ? 6.767 3.109 -32.104 1.00 87.56 392 PHE A C 1
ATOM 3272 O O . PHE A 1 392 ? 7.088 4.037 -32.849 1.00 87.56 392 PHE A O 1
ATOM 3279 N N . SER A 1 393 ? 5.743 2.290 -32.357 1.00 83.12 393 SER A N 1
ATOM 3280 C CA . SER A 1 393 ? 4.872 2.423 -33.527 1.00 83.12 393 SER A CA 1
ATOM 3281 C C . SER A 1 393 ? 3.583 3.155 -33.156 1.00 83.12 393 SER A C 1
ATOM 3283 O O . SER A 1 393 ? 2.871 2.751 -32.239 1.00 83.12 393 SER A O 1
ATOM 3285 N N . GLU A 1 394 ? 3.266 4.227 -33.882 1.00 78.00 394 GLU A N 1
ATOM 3286 C CA . GLU A 1 394 ? 2.028 4.999 -33.688 1.00 78.00 394 GLU A CA 1
ATOM 3287 C C . GLU A 1 394 ? 0.795 4.296 -34.274 1.00 78.00 394 GLU A C 1
ATOM 3289 O O . GLU A 1 394 ? -0.343 4.588 -33.902 1.00 78.00 394 GLU A O 1
ATOM 3294 N N . THR A 1 395 ? 1.010 3.356 -35.192 1.00 78.56 395 THR A N 1
ATOM 3295 C CA . THR A 1 395 ? -0.047 2.571 -35.828 1.00 78.56 395 THR A CA 1
ATOM 3296 C C . THR A 1 395 ? -0.122 1.188 -35.197 1.00 78.56 395 THR A C 1
ATOM 3298 O O . THR A 1 395 ? 0.907 0.559 -34.953 1.00 78.56 395 THR A O 1
ATOM 3301 N N . GLN A 1 396 ? -1.338 0.675 -34.974 1.00 71.44 396 GLN A N 1
ATOM 3302 C CA . GLN A 1 396 ? -1.507 -0.742 -34.650 1.00 71.44 396 GLN A CA 1
ATOM 3303 C C . GLN A 1 396 ? -0.919 -1.572 -35.790 1.00 71.44 396 GLN A C 1
ATOM 3305 O O . GLN A 1 396 ? -1.364 -1.469 -36.929 1.00 71.44 396 GLN A O 1
ATOM 3310 N N . THR A 1 397 ? 0.094 -2.368 -35.471 1.00 74.62 397 THR A N 1
ATOM 3311 C CA . THR A 1 397 ? 0.758 -3.264 -36.417 1.00 74.62 397 THR A CA 1
ATOM 3312 C C . THR A 1 397 ? 0.419 -4.701 -36.045 1.00 74.62 397 THR A C 1
ATOM 3314 O O . THR A 1 397 ? 0.257 -5.027 -34.868 1.00 74.62 397 THR A O 1
ATOM 3317 N N . HIS A 1 398 ? 0.282 -5.573 -37.042 1.00 81.62 398 HIS A N 1
ATOM 3318 C CA . HIS A 1 398 ? 0.012 -7.000 -36.838 1.00 81.62 398 HIS A CA 1
ATOM 3319 C C . HIS A 1 398 ? 1.308 -7.796 -36.641 1.00 81.62 398 HIS A C 1
ATOM 3321 O O . HIS A 1 398 ? 1.497 -8.850 -37.243 1.00 81.62 398 HIS A O 1
ATOM 3327 N N . LEU A 1 399 ? 2.211 -7.272 -35.813 1.00 86.44 399 LEU A N 1
ATOM 3328 C CA . LEU A 1 399 ? 3.472 -7.928 -35.496 1.00 86.44 399 LEU A CA 1
ATOM 3329 C C . LEU A 1 399 ? 3.247 -9.079 -34.515 1.00 86.44 399 LEU A C 1
ATOM 3331 O O . LEU A 1 399 ? 2.410 -8.986 -33.614 1.00 86.44 399 LEU A O 1
ATOM 3335 N N . GLN A 1 400 ? 3.999 -10.164 -34.688 1.00 86.56 400 GLN A N 1
ATOM 3336 C CA . GLN A 1 400 ? 3.965 -11.319 -33.792 1.00 86.56 400 GLN A CA 1
ATOM 3337 C C . GLN A 1 400 ? 5.326 -11.549 -33.139 1.00 86.56 400 GLN A C 1
ATOM 3339 O O . GLN A 1 400 ? 6.372 -11.337 -33.749 1.00 86.56 400 GLN A O 1
ATOM 3344 N N . GLU A 1 401 ? 5.315 -12.020 -31.893 1.00 87.38 401 GLU A N 1
ATOM 3345 C CA . GLU A 1 401 ? 6.528 -12.472 -31.211 1.00 87.38 401 GLU A CA 1
ATOM 3346 C C . GLU A 1 401 ? 7.195 -13.605 -32.012 1.00 87.38 401 GLU A C 1
ATOM 3348 O O . GLU A 1 401 ? 6.527 -14.503 -32.523 1.00 87.38 401 GLU A O 1
ATOM 3353 N N . ASN A 1 402 ? 8.522 -13.568 -32.111 1.00 87.00 402 ASN A N 1
ATOM 3354 C CA . ASN A 1 402 ? 9.385 -14.436 -32.914 1.00 87.00 402 ASN A CA 1
ATOM 3355 C C . ASN A 1 402 ? 9.219 -14.326 -34.438 1.00 87.00 402 ASN A C 1
ATOM 3357 O O . ASN A 1 402 ? 9.794 -15.135 -35.165 1.00 87.00 402 ASN A O 1
ATOM 3361 N N . GLN A 1 403 ? 8.487 -13.334 -34.947 1.00 90.69 403 GLN A N 1
ATOM 3362 C CA . GLN A 1 403 ? 8.440 -13.070 -36.383 1.00 90.69 403 GLN A CA 1
ATOM 3363 C C . GLN A 1 403 ? 9.811 -12.596 -36.881 1.00 90.69 403 GLN A C 1
ATOM 3365 O O . GLN A 1 403 ? 10.411 -11.698 -36.281 1.00 90.69 403 GLN A O 1
ATOM 3370 N N . ALA A 1 404 ? 10.297 -13.206 -37.964 1.00 90.25 404 ALA A N 1
ATOM 3371 C CA . ALA A 1 404 ? 11.522 -12.793 -38.638 1.00 90.25 404 ALA A CA 1
ATOM 3372 C C . ALA A 1 404 ? 11.300 -11.460 -39.361 1.00 90.25 404 ALA A C 1
ATOM 3374 O O . ALA A 1 404 ? 10.281 -11.260 -40.029 1.00 90.25 404 ALA A O 1
ATOM 3375 N N . ILE A 1 405 ? 12.242 -10.540 -39.175 1.00 93.19 405 ILE A N 1
ATOM 3376 C CA . ILE A 1 405 ? 12.181 -9.187 -39.716 1.00 93.19 405 ILE A CA 1
ATOM 3377 C C . ILE A 1 405 ? 13.557 -8.718 -40.172 1.00 93.19 405 ILE A C 1
ATOM 3379 O O . ILE A 1 405 ? 14.587 -9.087 -39.603 1.00 93.19 405 ILE A O 1
ATOM 3383 N N . TYR A 1 406 ? 13.560 -7.810 -41.137 1.00 93.00 406 TYR A N 1
ATOM 3384 C CA . TYR A 1 406 ? 14.720 -7.015 -41.502 1.00 93.00 406 TYR A CA 1
ATOM 3385 C C . TYR A 1 406 ? 14.517 -5.569 -41.045 1.00 93.00 406 TYR A C 1
ATOM 3387 O O . TYR A 1 406 ? 13.435 -5.006 -41.190 1.00 93.00 406 TYR A O 1
ATOM 3395 N N . ILE A 1 407 ? 15.542 -4.962 -40.450 1.00 93.38 407 ILE A N 1
ATOM 3396 C CA . ILE A 1 407 ? 15.451 -3.628 -39.846 1.00 93.38 407 ILE A CA 1
ATOM 3397 C C . ILE A 1 407 ? 16.501 -2.711 -40.469 1.00 93.38 407 ILE A C 1
ATOM 3399 O O . ILE A 1 407 ? 17.675 -3.072 -40.536 1.00 93.38 407 ILE A O 1
ATOM 3403 N N . GLU A 1 408 ? 16.086 -1.506 -40.866 1.00 95.31 408 GLU A N 1
ATOM 3404 C CA . GLU A 1 408 ? 16.951 -0.443 -41.384 1.00 95.31 408 GLU A CA 1
ATOM 3405 C C . GLU A 1 408 ? 16.740 0.872 -40.618 1.00 95.31 408 GLU A C 1
ATOM 3407 O O . GLU A 1 408 ? 15.611 1.332 -40.455 1.00 95.31 408 GLU A O 1
ATOM 3412 N N . PHE A 1 409 ? 17.826 1.538 -40.215 1.00 94.81 409 PHE A N 1
ATOM 3413 C CA . PHE A 1 409 ? 17.780 2.917 -39.711 1.00 94.81 409 PHE A CA 1
ATOM 3414 C C . PHE A 1 409 ? 19.105 3.656 -39.927 1.00 94.81 409 PHE A C 1
ATOM 3416 O O . PHE A 1 409 ? 20.115 3.072 -40.336 1.00 94.81 409 PHE A O 1
ATOM 3423 N N . ARG A 1 410 ? 19.106 4.975 -39.689 1.00 92.81 410 ARG A N 1
ATOM 3424 C CA . ARG A 1 410 ? 20.292 5.831 -39.850 1.00 92.81 410 ARG A CA 1
ATOM 3425 C C . ARG A 1 410 ? 20.575 6.639 -38.592 1.00 92.81 410 ARG A C 1
ATOM 3427 O O . ARG A 1 410 ? 19.693 7.339 -38.115 1.00 92.81 410 ARG A O 1
ATOM 3434 N N . ILE A 1 411 ? 21.815 6.594 -38.105 1.00 89.31 411 ILE A N 1
ATOM 3435 C CA . ILE A 1 411 ? 22.269 7.387 -36.949 1.00 89.31 411 ILE A CA 1
ATOM 3436 C C . ILE A 1 411 ? 23.358 8.368 -37.388 1.00 89.31 411 ILE A C 1
ATOM 3438 O O . ILE A 1 411 ? 24.266 7.997 -38.135 1.00 89.31 411 ILE A O 1
ATOM 3442 N N . SER A 1 412 ? 23.286 9.612 -36.904 1.00 85.12 412 SER A N 1
ATOM 3443 C CA . SER A 1 412 ? 24.361 10.599 -37.047 1.00 85.12 412 SER A CA 1
ATOM 3444 C C . SER A 1 412 ? 25.311 10.531 -35.850 1.00 85.12 412 SER A C 1
ATOM 3446 O O . SER A 1 412 ? 24.907 10.746 -34.711 1.00 85.12 412 SER A O 1
ATOM 3448 N N . ILE A 1 413 ? 26.590 10.239 -36.086 1.00 82.56 413 ILE A N 1
ATOM 3449 C CA . ILE A 1 413 ? 27.630 10.246 -35.050 1.00 82.56 413 ILE A CA 1
ATOM 3450 C C . ILE A 1 413 ? 28.770 11.141 -35.529 1.00 82.56 413 ILE A C 1
ATOM 3452 O O . ILE A 1 413 ? 29.481 10.787 -36.471 1.00 82.56 413 ILE A O 1
ATOM 3456 N N . ARG A 1 414 ? 28.978 12.280 -34.849 1.00 85.25 414 ARG A N 1
ATOM 3457 C CA . ARG A 1 414 ? 30.021 13.276 -35.185 1.00 85.25 414 ARG A CA 1
ATOM 3458 C C . ARG A 1 414 ? 29.947 13.710 -36.656 1.00 85.25 414 ARG A C 1
ATOM 3460 O O . ARG A 1 414 ? 30.923 13.577 -37.394 1.00 85.25 414 ARG A O 1
ATOM 3467 N N . ASP A 1 415 ? 28.758 14.143 -37.071 1.00 85.50 415 ASP A N 1
ATOM 3468 C CA . ASP A 1 415 ? 28.442 14.627 -38.425 1.00 85.50 415 ASP A CA 1
ATOM 3469 C C . ASP A 1 415 ? 28.599 13.587 -39.550 1.00 85.50 415 ASP A C 1
ATOM 3471 O O . ASP A 1 415 ? 28.577 13.924 -40.734 1.00 85.50 415 ASP A O 1
ATOM 3475 N N . LYS A 1 416 ? 28.738 12.301 -39.204 1.00 78.81 416 LYS A N 1
ATOM 3476 C CA . LYS A 1 416 ? 28.718 11.187 -40.157 1.00 78.81 416 LYS A CA 1
ATOM 3477 C C . LYS A 1 416 ? 27.452 10.368 -39.975 1.00 78.81 416 LYS A C 1
ATOM 3479 O O . LYS A 1 416 ? 27.140 9.959 -38.861 1.00 78.81 416 LYS A O 1
ATOM 3484 N N . ILE A 1 417 ? 26.766 10.094 -41.078 1.00 87.69 417 ILE A N 1
ATOM 3485 C CA . ILE A 1 417 ? 25.559 9.267 -41.099 1.00 87.69 417 ILE A CA 1
ATOM 3486 C C . ILE A 1 417 ? 25.964 7.814 -41.349 1.00 87.69 417 ILE A C 1
ATOM 3488 O O . ILE A 1 417 ? 26.617 7.513 -42.348 1.00 87.69 417 ILE A O 1
ATOM 3492 N N . TYR A 1 418 ? 25.546 6.922 -40.458 1.00 87.44 418 TYR A N 1
ATOM 3493 C CA . TYR A 1 418 ? 25.738 5.480 -40.576 1.00 87.44 418 TYR A CA 1
ATOM 3494 C C . TYR A 1 418 ? 24.398 4.819 -40.873 1.00 87.44 418 TYR A C 1
ATOM 3496 O O . TYR A 1 418 ? 23.418 5.087 -40.180 1.00 87.44 418 TYR A O 1
ATOM 3504 N N . LYS A 1 419 ? 24.364 3.963 -41.898 1.00 91.56 419 LYS A N 1
ATOM 3505 C CA . LYS A 1 419 ? 23.235 3.075 -42.188 1.00 91.56 419 LYS A CA 1
ATOM 3506 C C . LYS A 1 419 ? 23.440 1.773 -41.415 1.00 91.56 419 LYS A C 1
ATOM 3508 O O . LYS A 1 419 ? 24.510 1.179 -41.532 1.00 91.56 419 LYS A O 1
ATOM 3513 N N . ILE A 1 420 ? 22.448 1.366 -40.631 1.00 88.25 420 ILE A N 1
ATOM 3514 C CA . ILE A 1 420 ? 22.452 0.101 -39.892 1.00 88.25 420 ILE A CA 1
ATOM 3515 C C . ILE A 1 420 ? 21.363 -0.792 -40.477 1.00 88.25 420 ILE A C 1
ATOM 3517 O O . ILE A 1 420 ? 20.246 -0.332 -40.709 1.00 88.25 420 ILE A O 1
ATOM 3521 N N . GLU A 1 421 ? 21.730 -2.045 -40.725 1.00 89.50 421 GLU A N 1
ATOM 3522 C CA . GLU A 1 421 ? 20.913 -3.075 -41.360 1.00 89.50 421 GLU A CA 1
ATOM 3523 C C . GLU A 1 421 ? 21.090 -4.384 -40.584 1.00 89.50 421 GLU A C 1
ATOM 3525 O O . GLU A 1 421 ? 22.223 -4.762 -40.276 1.00 89.50 421 GLU A O 1
ATOM 3530 N N . SER A 1 422 ? 19.995 -5.066 -40.239 1.00 88.69 422 SER A N 1
ATOM 3531 C CA . SER A 1 422 ? 20.060 -6.338 -39.508 1.00 88.69 422 SER A CA 1
ATOM 3532 C C . SER A 1 422 ? 18.863 -7.233 -39.804 1.00 88.69 422 SER A C 1
ATOM 3534 O O . SER A 1 422 ? 17.725 -6.770 -39.781 1.00 88.69 422 SER A O 1
ATOM 3536 N N . ASN A 1 423 ? 19.125 -8.531 -39.979 1.00 85.12 423 ASN A N 1
ATOM 3537 C CA . ASN A 1 423 ? 18.106 -9.578 -39.877 1.00 85.12 423 ASN A CA 1
ATOM 3538 C C . ASN A 1 423 ? 17.904 -9.902 -38.395 1.00 85.12 423 ASN A C 1
ATOM 3540 O O . ASN A 1 423 ? 18.887 -10.041 -37.664 1.00 85.12 423 ASN A O 1
ATOM 3544 N N . SER A 1 424 ? 16.660 -9.985 -37.940 1.00 85.12 424 SER A N 1
ATOM 3545 C CA . SER A 1 424 ? 16.339 -10.129 -36.522 1.00 85.12 424 SER A CA 1
ATOM 3546 C C . SER A 1 424 ? 14.991 -10.811 -36.299 1.00 85.12 424 SER A C 1
ATOM 3548 O O . SER A 1 424 ? 14.313 -11.201 -37.246 1.00 85.12 424 SER A O 1
ATOM 3550 N N . HIS A 1 425 ? 14.614 -10.967 -35.031 1.00 85.69 425 HIS A N 1
ATOM 3551 C CA . HIS A 1 425 ? 13.301 -11.472 -34.636 1.00 85.69 425 HIS A CA 1
ATOM 3552 C C . HIS A 1 425 ? 12.656 -10.525 -33.629 1.00 85.69 425 HIS A C 1
ATOM 3554 O O . HIS A 1 425 ? 13.344 -9.896 -32.821 1.00 85.69 425 HIS A O 1
ATOM 3560 N N . ILE A 1 426 ? 11.330 -10.445 -33.652 1.00 80.00 426 ILE A N 1
ATOM 3561 C CA . ILE A 1 426 ? 10.570 -9.670 -32.670 1.00 80.00 426 ILE A CA 1
ATOM 3562 C C . ILE A 1 426 ? 10.588 -10.402 -31.331 1.00 80.00 426 ILE A C 1
ATOM 3564 O O . ILE A 1 426 ? 9.995 -11.465 -31.198 1.00 80.00 426 ILE A O 1
ATOM 3568 N N . LEU A 1 427 ? 11.257 -9.840 -30.327 1.00 69.75 427 LEU A N 1
ATOM 3569 C CA . LEU A 1 427 ? 11.330 -10.463 -29.001 1.00 69.75 427 LEU A CA 1
ATOM 3570 C C . LEU A 1 427 ? 10.055 -10.254 -28.176 1.00 69.75 427 LEU A C 1
ATOM 3572 O O . LEU A 1 427 ? 9.743 -11.079 -27.328 1.00 69.75 427 LEU A O 1
ATOM 3576 N N . GLN A 1 428 ? 9.352 -9.138 -28.387 1.00 72.00 428 GLN A N 1
ATOM 3577 C CA . GLN A 1 428 ? 8.139 -8.769 -27.661 1.00 72.00 428 GLN A CA 1
ATOM 3578 C C . GLN A 1 428 ? 7.385 -7.680 -28.445 1.00 72.00 428 GLN A C 1
ATOM 3580 O O . GLN A 1 428 ? 8.032 -6.812 -29.033 1.00 72.00 428 GLN A O 1
ATOM 3585 N N . VAL A 1 429 ? 6.047 -7.731 -28.453 1.00 71.25 429 VAL A N 1
ATOM 3586 C CA . VAL A 1 429 ? 5.146 -6.735 -29.078 1.00 71.25 429 VAL A CA 1
ATOM 3587 C C . VAL A 1 429 ? 4.387 -5.959 -28.014 1.00 71.25 429 VAL A C 1
ATOM 3589 O O . VAL A 1 429 ? 3.934 -6.604 -27.036 1.00 71.25 429 VAL A O 1
#

Radius of gyration: 35.31 Å; chains: 1; bounding box: 100×50×85 Å

Secondary structure (DSSP, 8-state):
---EEEEES-THHHHHHHHHHHTSSS-EEEES-HHHH--GGG-S--SEEEEETT-PPPHHHHHHHHHH-TT-------S-GGGGTT----HHHHHHHHHHHHHHHHHHHTTT--PPPEEE--HHHHHHHHHHHHHHHHHHT--EEEEEEEE--SS-HHHHHHHHHTTS-TT-EEEEEETTEEEEEETT--HHHHHHHHHHHHHHHHHHTT--GGGEEEEEEEESS---HHHHHHHHHHHHHS---SSS--EE--HHHHHHHHHTSS-EEEEEEEEETTEEEEEEEEEEEETTEEEEES--HHHHHHHHHHSEEEEEETTTTEEEEEEEEEEETTTTEEEEEEEEEE-THHHH--S--EE--S--EEEEEETT-S-EEEEEEEEE-SS-EEEE-SS-----TT-EEEEEEEEEETTEEEEEEEEEE----

Foldseek 3Di:
DAAAEAEDADPVVVVVVVVVVVVDPFQEDEDADPVVGDPPPPPPGHNYYYYYNVDDDDPVNVVVVCVVGVRYPHPPPDDDPPVCPPPPCDPVNVVVVVVVVVVVVCVVCVVDDQQWAAEAADPVVVLVVLLVLLVVCQVVQAKKKKKKKFADDPDFVVVLVVLVRVQDHNHWYKYDPDRGMIMIIDTNDFPVRVVVSVVVSLVVVCVVVVHDSVRIAMDMAMESHRDDSVVVVVVVVVVVPDPCPDGDDHPHDDVCLVVVCVLQQDWDWWKKWDDDQQAIDIDTWIWHDDPSWIKTFPADLVVLVVCVVVQWIWTADPRVRFIKIWGWPDRDNVGNMTITHDIDTDHCPSVPDRWRKHADPDFWWKWKAFPVDPDIAIWGWGIDTPVDTDTDGPDDDPADFFGWIKMWTWDQDPNDIDIDIDTDTHHDD

Sequence (429 aa):
MKNIIFVYDNLEKIEDLIEISSNTSANIILTKSLQSGIKFNKREKADLFIIDSSFHFSENKIELLKEHLNCIKPLIIENKIDEFKDFFISKKKLIANIRKSTKILDENQKKSFRKTPVVFRSEAKFKNEIKAEVRRAKRYRYPLSVVLFKYELEKDIDDLIEYFSGKVREFDYLWVISENKFAMVLPHTAWNGAQILSNRLVKHVSEKYNFKICALKNQILSFKRVENDETFIFQIDHAIDNEFREINREIDFYVWKDELFNEFAEAKTIRIFNRYKGMLVSHDADIIYINGSLHLHNIRAIQQNIIDKEKVTYFYSSSIDKTIRAGIESLHKENRHAVLSSYEIVDPVFTKTNIAKLSIEEDIDVFIYLDDSDEVIKTKLYELSLDDLTVFSETQTHLQENQAIYIEFRISIRDKIYKIESNSHILQV

pLDDT: mean 72.11, std 20.55, range [29.67, 97.44]